Protein AF-A0A4P5Z391-F1 (afdb_monomer)

Radius of gyration: 49.2 Å; Cα contacts (8 Å, |Δi|>4): 585; chains: 1; bounding box: 116×58×141 Å

Structure (mmCIF, N/CA/C/O backbone):
data_AF-A0A4P5Z391-F1
#
_entry.id   AF-A0A4P5Z391-F1
#
loop_
_atom_site.group_PDB
_atom_site.id
_atom_site.type_symbol
_atom_site.label_atom_id
_atom_site.label_alt_id
_atom_site.label_comp_id
_atom_site.label_asym_id
_atom_site.label_entity_id
_atom_site.label_seq_id
_atom_site.pdbx_PDB_ins_code
_atom_site.Cartn_x
_atom_site.Cartn_y
_atom_site.Cartn_z
_atom_site.occupancy
_atom_site.B_iso_or_equiv
_atom_site.auth_seq_id
_atom_site.auth_comp_id
_atom_site.auth_asym_id
_atom_site.auth_atom_id
_atom_site.pdbx_PDB_model_num
ATOM 1 N N . MET A 1 1 ? -59.987 -20.970 56.135 1.00 76.19 1 MET A N 1
ATOM 2 C CA . MET A 1 1 ? -61.280 -20.403 55.686 1.00 76.19 1 MET A CA 1
ATOM 3 C C . MET A 1 1 ? -61.753 -21.148 54.449 1.00 76.19 1 MET A C 1
ATOM 5 O O . MET A 1 1 ? -60.928 -21.422 53.588 1.00 76.19 1 MET A O 1
ATOM 9 N N . GLU A 1 2 ? -63.043 -21.455 54.342 1.00 77.88 2 GLU A N 1
ATOM 10 C CA . GLU A 1 2 ? -63.673 -22.108 53.185 1.00 77.88 2 GLU A CA 1
ATOM 11 C C . GLU A 1 2 ? -64.746 -21.179 52.589 1.00 77.88 2 GLU A C 1
ATOM 13 O O . GLU A 1 2 ? -65.928 -21.293 52.917 1.00 77.88 2 GLU A O 1
ATOM 18 N N . PRO A 1 3 ? -64.358 -20.230 51.710 1.00 71.06 3 PRO A N 1
ATOM 19 C CA . PRO A 1 3 ? -65.263 -19.174 51.253 1.00 71.06 3 PRO A CA 1
ATOM 20 C C . PRO A 1 3 ? -66.506 -19.673 50.511 1.00 71.06 3 PRO A C 1
ATOM 22 O O . PRO A 1 3 ? -67.555 -19.045 50.570 1.00 71.06 3 PRO A O 1
ATOM 25 N N . LYS A 1 4 ? -66.398 -20.818 49.823 1.00 74.69 4 LYS A N 1
ATOM 26 C CA . LYS A 1 4 ? -67.515 -21.435 49.088 1.00 74.69 4 LYS A CA 1
ATOM 27 C C . LYS A 1 4 ? -68.609 -21.988 50.004 1.00 74.69 4 LYS A C 1
ATOM 29 O O . LYS A 1 4 ? -69.742 -22.111 49.558 1.00 74.69 4 LYS A O 1
ATOM 34 N N . GLU A 1 5 ? -68.265 -22.325 51.245 1.00 78.44 5 GLU A N 1
ATOM 35 C CA . GLU A 1 5 ? -69.190 -22.895 52.231 1.00 78.44 5 GLU A CA 1
ATOM 36 C C . GLU A 1 5 ? -69.628 -21.876 53.292 1.00 78.44 5 GLU A C 1
ATOM 38 O O . GLU A 1 5 ? -70.313 -22.243 54.242 1.00 78.44 5 GLU A O 1
ATOM 43 N N . ASP A 1 6 ? -69.230 -20.606 53.143 1.00 81.69 6 ASP A N 1
ATOM 44 C CA . ASP A 1 6 ? -69.464 -19.527 54.112 1.00 81.69 6 ASP A CA 1
ATOM 45 C C . ASP A 1 6 ? -68.924 -19.835 55.527 1.00 81.69 6 ASP A C 1
ATOM 47 O O . ASP A 1 6 ? -69.488 -19.419 56.540 1.00 81.69 6 ASP A O 1
ATOM 51 N N . ARG A 1 7 ? -67.810 -20.577 55.618 1.00 82.94 7 ARG A N 1
ATOM 52 C CA . ARG A 1 7 ? -67.268 -21.090 56.888 1.00 82.94 7 ARG A CA 1
ATOM 53 C C . ARG A 1 7 ? -65.820 -20.683 57.140 1.00 82.94 7 ARG A C 1
ATOM 55 O O . ARG A 1 7 ? -64.953 -20.754 56.266 1.00 82.94 7 ARG A O 1
ATOM 62 N N . ALA A 1 8 ? -65.521 -20.328 58.383 1.00 85.38 8 ALA A N 1
ATOM 63 C CA . ALA A 1 8 ? -64.169 -20.163 58.899 1.00 85.38 8 ALA A CA 1
ATOM 64 C C . ALA A 1 8 ? -64.029 -20.783 60.290 1.00 85.38 8 ALA A C 1
ATOM 66 O O . ALA A 1 8 ? -65.009 -21.009 60.992 1.00 85.38 8 ALA A O 1
ATOM 67 N N . LEU A 1 9 ? -62.785 -21.045 60.683 1.00 88.06 9 LEU A N 1
ATOM 68 C CA . LEU A 1 9 ? -62.434 -21.391 62.052 1.00 88.06 9 LEU A CA 1
ATOM 69 C C . LEU A 1 9 ? -61.742 -20.177 62.671 1.00 88.06 9 LEU A C 1
ATOM 71 O O . LEU A 1 9 ? -60.661 -19.795 62.221 1.00 88.06 9 LEU A O 1
ATOM 75 N N . LEU A 1 10 ? -62.366 -19.567 63.676 1.00 86.19 10 LEU A N 1
ATOM 76 C CA . LEU A 1 10 ? -61.822 -18.427 64.401 1.00 86.19 10 LEU A CA 1
ATOM 77 C C . LEU A 1 10 ? -60.892 -18.910 65.514 1.00 86.19 10 LEU A C 1
ATOM 79 O O . LEU A 1 10 ? -61.272 -19.716 66.366 1.00 86.19 10 LEU A O 1
ATOM 83 N N . THR A 1 11 ? -59.670 -18.389 65.510 1.00 86.94 11 THR A N 1
ATOM 84 C CA . THR A 1 11 ? -58.714 -18.534 66.609 1.00 86.94 11 THR A CA 1
ATOM 85 C C . THR A 1 11 ? -58.342 -17.137 67.086 1.00 86.94 11 THR A C 1
ATOM 87 O O . THR A 1 11 ? -58.018 -16.288 66.263 1.00 86.94 11 THR A O 1
ATOM 90 N N . VAL A 1 12 ? -58.411 -16.896 68.394 1.00 85.12 12 VAL A N 1
ATOM 91 C CA . VAL A 1 12 ? -58.036 -15.627 69.031 1.00 85.12 12 VAL A CA 1
ATOM 92 C C . VAL A 1 12 ? -56.905 -15.912 70.003 1.00 85.12 12 VAL A C 1
ATOM 94 O O . VAL A 1 12 ? -57.032 -16.784 70.865 1.00 85.12 12 VAL A O 1
ATOM 97 N N . THR A 1 13 ? -55.810 -15.179 69.870 1.00 85.81 13 THR A N 1
ATOM 98 C CA . THR A 1 13 ? -54.659 -15.229 70.771 1.00 85.81 13 THR A CA 1
ATOM 99 C C . THR A 1 13 ? -54.542 -13.917 71.538 1.00 85.81 13 THR A C 1
ATOM 101 O O . THR A 1 13 ? -54.888 -12.849 71.038 1.00 85.81 13 THR A O 1
ATOM 104 N N . SER A 1 14 ? -54.088 -13.997 72.783 1.00 81.75 14 SER A N 1
ATOM 105 C CA . SER A 1 14 ? -53.777 -12.837 73.611 1.00 81.75 14 SER A CA 1
ATOM 106 C C . SER A 1 14 ? -52.499 -12.169 73.105 1.00 81.75 14 SER A C 1
ATOM 108 O O . SER A 1 14 ? -51.481 -12.834 72.922 1.00 81.75 14 SER A O 1
ATOM 110 N N . GLY A 1 15 ? -52.530 -10.850 72.906 1.00 75.88 15 GLY A N 1
ATOM 111 C CA . GLY A 1 15 ? -51.348 -10.092 72.480 1.00 75.88 15 GLY A CA 1
ATOM 112 C C . GLY A 1 15 ? -50.232 -10.046 73.532 1.00 75.88 15 GLY A C 1
ATOM 113 O O . GLY A 1 15 ? -49.063 -9.936 73.177 1.00 75.88 15 GLY A O 1
ATOM 114 N N . ASN A 1 16 ? -50.567 -10.187 74.822 1.00 75.44 16 ASN A N 1
ATOM 115 C CA . ASN A 1 16 ? -49.604 -10.029 75.919 1.00 75.44 16 ASN A CA 1
ATOM 116 C C . ASN A 1 16 ? -48.706 -11.257 76.127 1.00 75.44 16 ASN A C 1
ATOM 118 O O . ASN A 1 16 ? -47.523 -11.115 76.422 1.00 75.44 16 ASN A O 1
ATOM 122 N N . ASP A 1 17 ? -49.269 -12.458 76.014 1.00 83.00 17 ASP A N 1
ATOM 123 C CA . ASP A 1 17 ? -48.599 -13.724 76.339 1.00 83.00 17 ASP A CA 1
ATOM 124 C C . ASP A 1 17 ? -48.699 -14.765 75.215 1.00 83.00 17 ASP A C 1
ATOM 126 O O . ASP A 1 17 ? -48.223 -15.889 75.374 1.00 83.00 17 ASP A O 1
ATOM 130 N N . GLN A 1 18 ? -49.306 -14.405 74.075 1.00 79.50 18 GLN A N 1
ATOM 131 C CA . GLN A 1 18 ? -49.563 -15.296 72.936 1.00 79.50 18 GLN A CA 1
ATOM 132 C C . GLN A 1 18 ? -50.406 -16.533 73.306 1.00 79.50 18 GLN A C 1
ATOM 134 O O . GLN A 1 18 ? -50.491 -17.497 72.539 1.00 79.50 18 GLN A O 1
ATOM 139 N N . GLY A 1 19 ? -51.071 -16.512 74.467 1.00 82.44 19 GLY A N 1
ATOM 140 C CA . GLY A 1 19 ? -51.965 -17.572 74.912 1.00 82.44 19 GLY A CA 1
ATOM 141 C C . GLY A 1 19 ? -53.195 -17.666 74.011 1.00 82.44 19 GLY A C 1
ATOM 142 O O . GLY A 1 19 ? -53.797 -16.655 73.651 1.00 82.44 19 GLY A O 1
ATOM 143 N N . VAL A 1 20 ? -53.596 -18.881 73.628 1.00 85.62 20 VAL A N 1
ATOM 144 C CA . VAL A 1 20 ? -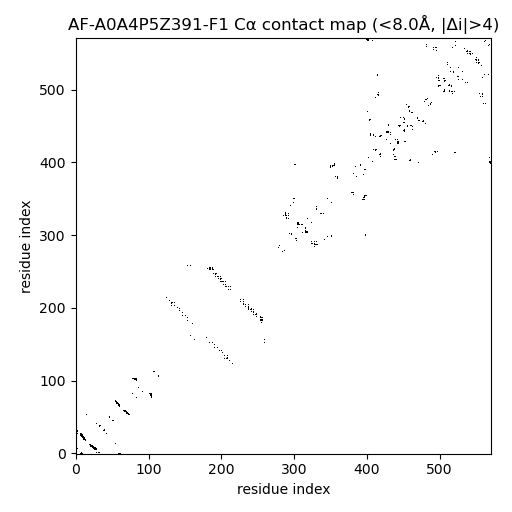54.791 -19.093 72.797 1.00 85.62 20 VAL A CA 1
ATOM 145 C C . VAL A 1 20 ? -56.044 -18.936 73.662 1.00 85.62 20 VAL A C 1
ATOM 147 O O . VAL A 1 20 ? -56.321 -19.781 74.508 1.00 85.62 20 VAL A O 1
ATOM 150 N N . LEU A 1 21 ? -56.806 -17.866 73.434 1.00 83.50 21 LEU A N 1
ATOM 151 C CA . LEU A 1 21 ? -58.051 -17.551 74.144 1.00 83.50 21 LEU A CA 1
ATOM 152 C C . LEU A 1 21 ? -59.255 -18.272 73.529 1.00 83.50 21 LEU A C 1
ATOM 154 O O . LEU A 1 21 ? -60.150 -18.731 74.232 1.00 83.50 21 LEU A O 1
ATOM 158 N N . VAL A 1 22 ? -59.265 -18.387 72.202 1.00 84.38 22 VAL A N 1
ATOM 159 C CA . VAL A 1 22 ? -60.290 -19.093 71.427 1.00 84.38 22 VAL A CA 1
ATOM 160 C C . VAL A 1 22 ? -59.573 -19.918 70.375 1.00 84.38 22 VAL A C 1
ATOM 162 O O . VAL A 1 22 ? -58.699 -19.394 69.690 1.00 84.38 22 VAL A O 1
ATOM 165 N N . LYS A 1 23 ? -59.918 -21.199 70.223 1.00 88.62 23 LYS A N 1
ATOM 166 C CA . LYS A 1 23 ? -59.253 -22.091 69.266 1.00 88.62 23 LYS A CA 1
ATOM 167 C C . LYS A 1 23 ? -60.257 -22.756 68.340 1.00 88.62 23 LYS A C 1
ATOM 169 O O . LYS A 1 23 ? -61.022 -23.609 68.775 1.00 88.62 23 LYS A O 1
ATOM 174 N N . GLY A 1 24 ? -60.187 -22.407 67.060 1.00 84.25 24 GLY A N 1
ATOM 175 C CA . GLY A 1 24 ? -60.896 -23.101 65.989 1.00 84.25 24 GLY A CA 1
ATOM 176 C C . GLY A 1 24 ? -62.416 -23.150 66.146 1.00 84.25 24 GLY A C 1
ATOM 177 O O . GLY A 1 24 ? -63.013 -24.192 65.896 1.00 84.25 24 GLY A O 1
ATOM 178 N N . VAL A 1 25 ? -63.044 -22.052 66.567 1.00 86.94 25 VAL A N 1
ATOM 179 C CA . VAL A 1 25 ? -64.509 -21.974 66.660 1.00 86.94 25 VAL A CA 1
ATOM 180 C C . VAL A 1 25 ? -65.097 -21.815 65.256 1.00 86.94 25 VAL A C 1
ATOM 182 O O . VAL A 1 25 ? -64.668 -20.912 64.539 1.00 86.94 25 VAL A O 1
ATOM 185 N N . PRO A 1 26 ? -66.059 -22.655 64.833 1.00 85.56 26 PRO A N 1
ATOM 186 C CA . PRO A 1 26 ? -66.756 -22.459 63.569 1.00 85.56 26 PRO A CA 1
ATOM 187 C C . PRO A 1 26 ? -67.521 -21.133 63.567 1.00 85.56 26 PRO A C 1
ATOM 189 O O . PRO A 1 26 ? -68.406 -20.914 64.392 1.00 85.56 26 PRO A O 1
ATOM 192 N N . THR A 1 27 ? -67.192 -20.261 62.622 1.00 82.94 27 THR A N 1
ATOM 193 C CA . THR A 1 27 ? -67.773 -18.926 62.473 1.00 82.94 27 THR A CA 1
ATOM 194 C C . THR A 1 27 ? -68.183 -18.722 61.019 1.00 82.94 27 THR A C 1
ATOM 196 O O . THR A 1 27 ? -67.423 -19.048 60.102 1.00 82.94 27 THR A O 1
ATOM 199 N N . ALA A 1 28 ? -69.391 -18.199 60.803 1.00 82.50 28 ALA A N 1
ATOM 200 C CA . ALA A 1 28 ? -69.848 -17.816 59.473 1.00 82.50 28 ALA A CA 1
ATOM 201 C C . ALA A 1 28 ? -69.090 -16.573 58.994 1.00 82.50 28 ALA A C 1
ATOM 203 O O . ALA A 1 28 ? -68.829 -15.661 59.779 1.00 82.50 28 ALA A O 1
ATOM 204 N N . ILE A 1 29 ? -68.741 -16.526 57.711 1.00 79.50 29 ILE A N 1
ATOM 205 C CA . ILE A 1 29 ? -68.025 -15.379 57.123 1.00 79.50 29 ILE A CA 1
ATOM 206 C C . ILE A 1 29 ? -68.994 -14.381 56.470 1.00 79.50 29 ILE A C 1
ATOM 208 O O . ILE A 1 29 ? -68.552 -13.391 55.890 1.00 79.50 29 ILE A O 1
ATOM 212 N N . ASN A 1 30 ? -70.305 -14.627 56.597 1.00 80.50 30 ASN A N 1
ATOM 213 C CA . ASN A 1 30 ? -71.409 -13.777 56.154 1.00 80.50 30 ASN A CA 1
ATOM 214 C C . ASN A 1 30 ? -71.283 -13.341 54.684 1.00 80.50 30 ASN A C 1
ATOM 216 O O . ASN A 1 30 ? -71.491 -12.177 54.332 1.00 80.50 30 ASN A O 1
ATOM 220 N N . GLY A 1 31 ? -70.906 -14.281 53.816 1.00 74.38 31 GLY A N 1
ATOM 221 C CA . GLY A 1 31 ? -70.771 -14.072 52.379 1.00 74.38 31 GLY A CA 1
ATOM 222 C C . GLY A 1 31 ? -69.597 -13.178 51.983 1.00 74.38 31 GLY A C 1
ATOM 223 O O . GLY A 1 31 ? -69.630 -12.595 50.899 1.00 74.38 31 GLY A O 1
ATOM 224 N N . TRP A 1 32 ? -68.581 -13.022 52.838 1.00 77.69 32 TRP A N 1
ATOM 225 C CA . TRP A 1 32 ? -67.398 -12.226 52.516 1.00 77.69 32 TRP A CA 1
ATOM 226 C C . TRP A 1 32 ? -66.638 -12.810 51.315 1.00 77.69 32 TRP A C 1
ATOM 228 O O . TRP A 1 32 ? -66.064 -13.899 51.389 1.00 77.69 32 TRP A O 1
ATOM 238 N N . ASN A 1 33 ? -66.619 -12.066 50.203 1.00 72.75 33 ASN A N 1
ATOM 239 C CA . ASN A 1 33 ? -65.868 -12.416 48.998 1.00 72.75 33 ASN A CA 1
ATOM 240 C C . ASN A 1 33 ? -65.120 -11.192 48.429 1.00 72.75 33 ASN A C 1
ATOM 242 O O . ASN A 1 33 ? -65.685 -10.428 47.635 1.00 72.75 33 ASN A O 1
ATOM 246 N N . PRO A 1 34 ? -63.828 -11.027 48.764 1.00 65.56 34 PRO A N 1
ATOM 247 C CA . PRO A 1 34 ? -63.044 -9.869 48.336 1.00 65.56 34 PRO A CA 1
ATOM 248 C C . PRO A 1 34 ? -62.736 -9.854 46.827 1.00 65.56 34 PRO A C 1
ATOM 250 O O . PRO A 1 34 ? -62.299 -8.830 46.305 1.00 65.56 34 PRO A O 1
ATOM 253 N N . VAL A 1 35 ? -62.973 -10.956 46.100 1.00 65.88 35 VAL A N 1
ATOM 254 C CA . VAL A 1 35 ? -62.748 -11.039 44.644 1.00 65.88 35 VAL A CA 1
ATOM 255 C C . VAL A 1 35 ? -63.880 -10.363 43.870 1.00 65.88 35 VAL A C 1
ATOM 257 O O . VAL A 1 35 ? -63.629 -9.670 42.885 1.00 65.88 35 VAL A O 1
ATOM 260 N N . THR A 1 36 ? -65.127 -10.542 44.311 1.00 67.81 36 THR A N 1
ATOM 261 C CA . THR A 1 36 ? -66.316 -9.991 43.637 1.00 67.81 36 THR A CA 1
ATOM 262 C C . THR A 1 36 ? -66.770 -8.656 44.217 1.00 67.81 36 THR A C 1
ATOM 264 O O . THR A 1 36 ? -67.352 -7.856 43.490 1.00 67.81 36 THR A O 1
ATOM 267 N N . ASN A 1 37 ? -66.503 -8.388 45.500 1.00 71.38 37 ASN A N 1
ATOM 268 C CA . ASN A 1 37 ? -66.852 -7.129 46.151 1.00 71.38 37 ASN A CA 1
ATOM 269 C C . ASN A 1 37 ? -65.679 -6.607 46.989 1.00 71.38 37 ASN A C 1
ATOM 271 O O . ASN A 1 37 ? -65.523 -6.945 48.160 1.00 71.38 37 ASN A O 1
ATOM 275 N N . LYS A 1 38 ? -64.864 -5.743 46.375 1.00 64.00 38 LYS A N 1
ATOM 276 C CA . LYS A 1 38 ? -63.634 -5.201 46.976 1.00 64.00 38 LYS A CA 1
ATOM 277 C C . LYS A 1 38 ? -63.865 -4.373 48.247 1.00 64.00 38 LYS A C 1
ATOM 279 O O . LYS A 1 38 ? -62.927 -4.185 49.009 1.00 64.00 38 LYS A O 1
ATOM 284 N N . ASN A 1 39 ? -65.093 -3.902 48.476 1.00 66.88 39 ASN A N 1
ATOM 285 C CA . ASN A 1 39 ? -65.436 -3.023 49.598 1.00 66.88 39 ASN A CA 1
ATOM 286 C C . ASN A 1 39 ? -66.240 -3.736 50.697 1.00 66.88 39 ASN A C 1
ATOM 288 O O . ASN A 1 39 ? -66.693 -3.091 51.642 1.00 66.88 39 ASN A O 1
ATOM 292 N N . GLN A 1 40 ? -66.462 -5.048 50.582 1.00 71.50 40 GLN A N 1
ATOM 293 C CA . GLN A 1 40 ? -67.161 -5.806 51.614 1.00 71.50 40 GLN A CA 1
ATOM 294 C C . GLN A 1 40 ? -66.219 -6.041 52.801 1.00 71.50 40 GLN A C 1
ATOM 296 O O . GLN A 1 40 ? -65.236 -6.773 52.695 1.00 71.50 40 GLN A O 1
ATOM 301 N N . GLY A 1 41 ? -66.510 -5.397 53.931 1.00 69.12 41 GLY A N 1
ATOM 302 C CA . GLY A 1 41 ? -65.745 -5.564 55.165 1.00 69.12 41 GLY A CA 1
ATOM 303 C C . GLY A 1 41 ? -66.057 -6.877 55.887 1.00 69.12 41 GLY A C 1
ATOM 304 O O . GLY A 1 41 ? -67.138 -7.444 55.728 1.00 69.12 41 GLY A O 1
ATOM 305 N N . ILE A 1 42 ? -65.117 -7.331 56.717 1.00 72.69 42 ILE A N 1
ATOM 306 C CA . ILE A 1 42 ? -65.366 -8.347 57.746 1.00 72.69 42 ILE A CA 1
ATOM 307 C C . ILE A 1 42 ? -65.803 -7.606 59.008 1.00 72.69 42 ILE A C 1
ATOM 309 O O . ILE A 1 42 ? -65.132 -6.673 59.442 1.00 72.69 42 ILE A O 1
ATOM 313 N N . THR A 1 43 ? -66.924 -8.013 59.594 1.00 72.38 43 THR A N 1
ATOM 314 C CA . THR A 1 43 ? -67.415 -7.460 60.860 1.00 72.38 43 THR A CA 1
ATOM 315 C C . THR A 1 43 ? -67.155 -8.461 61.976 1.00 72.38 43 THR A C 1
ATOM 317 O O . THR A 1 43 ? -67.577 -9.612 61.894 1.00 72.38 43 THR A O 1
ATOM 320 N N . LEU A 1 44 ? -66.444 -8.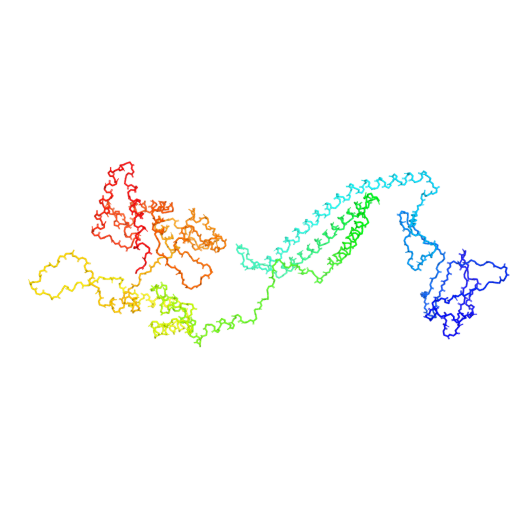020 63.011 1.00 72.31 44 LEU A N 1
ATOM 321 C CA . LEU A 1 44 ? -66.242 -8.770 64.245 1.00 72.31 44 LEU A CA 1
ATOM 322 C C . LEU A 1 44 ? -67.066 -8.077 65.323 1.00 72.31 44 LEU A C 1
ATOM 324 O O . LEU A 1 44 ? -66.738 -6.962 65.725 1.00 72.31 44 LEU A O 1
ATOM 328 N N . ASP A 1 45 ? -68.161 -8.709 65.732 1.00 71.50 45 ASP A N 1
ATOM 329 C CA . ASP A 1 45 ? -69.011 -8.181 66.793 1.00 71.50 45 ASP A CA 1
ATOM 330 C C . ASP A 1 45 ? -68.488 -8.641 68.157 1.00 71.50 45 ASP A C 1
ATOM 332 O O . ASP A 1 45 ? -68.118 -9.804 68.344 1.00 71.50 45 ASP A O 1
ATOM 336 N N . VAL A 1 46 ? -68.445 -7.716 69.109 1.00 71.00 46 VAL A N 1
ATOM 337 C CA . VAL A 1 46 ? -68.007 -7.962 70.483 1.00 71.00 46 VAL A CA 1
ATOM 338 C C . VAL A 1 46 ? -69.187 -7.644 71.388 1.00 71.00 46 VAL A C 1
ATOM 340 O O . VAL A 1 46 ? -69.900 -6.670 71.163 1.00 71.00 46 VAL A O 1
ATOM 343 N N . HIS A 1 47 ? -69.421 -8.467 72.412 1.00 72.88 47 HIS A N 1
ATOM 344 C CA . HIS A 1 47 ? -70.585 -8.309 73.288 1.00 72.88 47 HIS A CA 1
ATOM 345 C C . HIS A 1 47 ? -70.717 -6.877 73.829 1.00 72.88 47 HIS A C 1
ATOM 347 O O . HIS A 1 47 ? -69.725 -6.248 74.215 1.00 72.88 47 HIS A O 1
ATOM 353 N N . ALA A 1 48 ? -71.956 -6.387 73.908 1.00 67.25 48 ALA A N 1
ATOM 354 C CA . ALA A 1 48 ? -72.258 -5.053 74.410 1.00 67.25 48 ALA A CA 1
ATOM 355 C C . ALA A 1 48 ? -71.616 -4.819 75.792 1.00 67.25 48 ALA A C 1
ATOM 357 O O . ALA A 1 48 ? -71.819 -5.597 76.723 1.00 67.25 48 ALA A O 1
ATOM 358 N N . GLY A 1 49 ? -70.832 -3.743 75.911 1.00 68.81 49 GLY A N 1
ATOM 359 C CA . GLY A 1 49 ? -70.096 -3.389 77.131 1.00 68.81 49 GLY A CA 1
ATOM 360 C C . GLY A 1 49 ? -68.647 -3.887 77.192 1.00 68.81 49 GLY A C 1
ATOM 361 O O . GLY A 1 49 ? -67.973 -3.628 78.185 1.00 68.81 49 GLY A O 1
ATOM 362 N N . THR A 1 50 ? -68.145 -4.560 76.152 1.00 74.00 50 THR A N 1
ATOM 363 C CA . THR A 1 50 ? -66.738 -4.988 76.064 1.00 74.00 50 THR A CA 1
ATOM 364 C C . THR A 1 50 ? -65.940 -4.148 75.065 1.00 74.00 50 THR A C 1
ATOM 366 O O . THR A 1 50 ? -66.480 -3.643 74.084 1.00 74.00 50 THR A O 1
ATOM 369 N N . VAL A 1 51 ? -64.638 -3.990 75.326 1.00 67.06 51 VAL A N 1
ATOM 370 C CA . VAL A 1 51 ? -63.678 -3.355 74.412 1.00 67.06 51 VAL A CA 1
ATOM 371 C C . VAL A 1 51 ? -62.628 -4.401 74.057 1.00 67.06 51 VAL A C 1
ATOM 373 O O . VAL A 1 51 ? -61.946 -4.909 74.945 1.00 67.06 51 VAL A O 1
ATOM 376 N N . ALA A 1 52 ? -62.500 -4.722 72.771 1.00 70.19 52 ALA A N 1
ATOM 377 C CA . ALA A 1 52 ? -61.434 -5.570 72.248 1.00 70.19 52 ALA A CA 1
ATOM 378 C C . ALA A 1 52 ? -60.497 -4.727 71.376 1.00 70.19 52 ALA A C 1
ATOM 380 O O . ALA A 1 52 ? -60.957 -3.984 70.508 1.00 70.19 52 ALA A O 1
ATOM 381 N N . ALA A 1 53 ? -59.192 -4.843 71.617 1.00 73.31 53 ALA A N 1
ATOM 382 C CA . ALA A 1 53 ? -58.153 -4.274 70.767 1.00 73.31 53 ALA A CA 1
ATOM 383 C C . ALA A 1 53 ? -57.522 -5.400 69.940 1.00 73.31 53 ALA A C 1
ATOM 385 O O . ALA A 1 53 ? -57.203 -6.459 70.482 1.00 73.31 53 ALA A O 1
ATOM 386 N N . PHE A 1 54 ? -57.364 -5.171 68.639 1.00 74.06 54 PHE A N 1
ATOM 387 C CA . PHE A 1 54 ? -56.786 -6.128 67.698 1.00 74.06 54 PHE A CA 1
ATOM 388 C C . PHE A 1 54 ? -55.408 -5.630 67.256 1.00 74.06 54 PHE A C 1
ATOM 390 O O . PHE A 1 54 ? -55.264 -4.448 66.956 1.00 74.06 54 PHE A O 1
ATOM 397 N N . ASP A 1 55 ? -54.422 -6.526 67.225 1.00 77.81 55 ASP A N 1
ATOM 398 C CA . ASP A 1 55 ? -53.030 -6.215 66.856 1.00 77.81 55 ASP A CA 1
ATOM 399 C C . ASP A 1 55 ? -52.660 -6.771 65.471 1.00 77.81 55 ASP A C 1
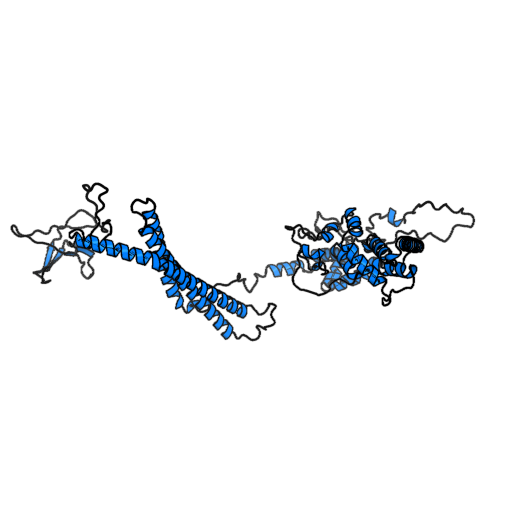ATOM 401 O O . ASP A 1 55 ? -52.085 -6.083 64.630 1.00 77.81 55 ASP A O 1
ATOM 405 N N . GLU A 1 56 ? -53.100 -7.996 65.174 1.00 81.81 56 GLU A N 1
ATOM 406 C CA . GLU A 1 56 ? -52.924 -8.625 63.868 1.00 81.81 56 GLU A CA 1
ATOM 407 C C . GLU A 1 56 ? -54.167 -9.448 63.495 1.00 81.81 56 GLU A C 1
ATOM 409 O O . GLU A 1 56 ? -54.746 -10.144 64.333 1.00 81.81 56 GLU A O 1
ATOM 414 N N . LEU A 1 57 ? -54.567 -9.393 62.222 1.00 82.50 57 LEU A N 1
ATOM 415 C CA . LEU A 1 57 ? -55.547 -10.292 61.621 1.00 82.50 57 LEU A CA 1
ATOM 416 C C . LEU A 1 57 ? -54.899 -11.099 60.495 1.00 82.50 57 LEU A C 1
ATOM 418 O O . LEU A 1 57 ? -54.392 -10.549 59.515 1.00 82.50 57 LEU A O 1
ATOM 422 N N . THR A 1 58 ? -55.008 -12.419 60.590 1.00 81.94 58 THR A N 1
ATOM 423 C CA . THR A 1 58 ? -54.368 -13.346 59.658 1.00 81.94 58 THR A CA 1
ATOM 424 C C . THR A 1 58 ? -55.402 -14.323 59.093 1.00 81.94 58 THR A C 1
ATOM 426 O O . THR A 1 58 ? -56.116 -14.989 59.841 1.00 81.94 58 THR A O 1
ATOM 429 N N . VAL A 1 59 ? -55.488 -14.444 57.765 1.00 81.12 59 VAL A N 1
ATOM 430 C CA . VAL A 1 59 ? -56.412 -15.359 57.073 1.00 81.12 59 VAL A CA 1
ATOM 431 C C . VAL A 1 59 ? -55.622 -16.425 56.326 1.00 81.12 59 VAL A C 1
ATOM 433 O O . VAL A 1 59 ? -54.840 -16.121 55.426 1.00 81.12 59 VAL A O 1
ATOM 436 N N . THR A 1 60 ? -55.861 -17.690 56.660 1.00 81.94 60 THR A N 1
ATOM 437 C CA . THR A 1 60 ? -55.234 -18.855 56.019 1.00 81.94 60 THR A CA 1
ATOM 438 C C . THR A 1 60 ? -56.269 -19.736 55.316 1.00 81.94 60 THR A C 1
ATOM 440 O O . THR A 1 60 ? -57.437 -19.845 55.724 1.00 81.94 60 THR A O 1
ATOM 443 N N . LEU A 1 61 ? -55.844 -20.382 54.230 1.00 79.81 61 LEU A N 1
ATOM 444 C CA . LEU A 1 61 ? -56.623 -21.418 53.552 1.00 79.81 61 LEU A CA 1
ATOM 445 C C . LEU A 1 61 ? -56.313 -22.801 54.155 1.00 79.81 61 LEU A C 1
ATOM 447 O O . LEU A 1 61 ? -55.216 -23.002 54.680 1.00 79.81 61 LEU A O 1
ATOM 451 N N . PRO A 1 62 ? -57.251 -23.764 54.091 1.00 75.94 62 PRO A N 1
ATOM 452 C CA . PRO A 1 62 ? -57.018 -25.123 54.568 1.00 75.94 62 PRO A CA 1
ATOM 453 C C . PRO A 1 62 ? -55.774 -25.729 53.907 1.00 75.94 62 PRO A C 1
ATOM 455 O O . PRO A 1 62 ? -55.637 -25.695 52.687 1.00 75.94 62 PRO A O 1
ATOM 458 N N . GLY A 1 63 ? -54.853 -26.260 54.715 1.00 73.38 63 GLY A N 1
ATOM 459 C CA . GLY A 1 63 ? -53.617 -26.888 54.232 1.00 73.38 63 GLY A CA 1
ATOM 460 C C . GLY A 1 63 ? -52.498 -25.927 53.807 1.00 73.38 63 GLY A C 1
ATOM 461 O O . GLY A 1 63 ? -51.427 -26.397 53.431 1.00 73.38 63 GLY A O 1
ATOM 462 N N . VAL A 1 64 ? -52.699 -24.606 53.895 1.00 74.56 64 VAL A N 1
ATOM 463 C CA . VAL A 1 64 ? -51.683 -23.593 53.566 1.00 74.56 64 VAL A CA 1
ATOM 464 C C . VAL A 1 64 ? -51.214 -22.907 54.848 1.00 74.56 64 VAL A C 1
ATOM 466 O O . VAL A 1 64 ? -52.004 -22.294 55.561 1.00 74.56 64 VAL A O 1
ATOM 469 N N . THR A 1 65 ? -49.919 -23.006 55.152 1.00 72.50 65 THR A N 1
ATOM 470 C CA . THR A 1 65 ? -49.310 -22.380 56.341 1.00 72.50 65 THR A CA 1
ATOM 471 C C . THR A 1 65 ? -48.997 -20.900 56.145 1.00 72.50 65 THR A C 1
ATOM 473 O O . THR A 1 65 ? -48.898 -20.160 57.119 1.00 72.50 65 THR A O 1
ATOM 476 N N . THR A 1 66 ? -48.854 -20.447 54.900 1.00 72.25 66 THR A N 1
ATOM 477 C CA . THR A 1 66 ? -48.633 -19.036 54.576 1.00 72.25 66 THR A CA 1
ATOM 478 C C . THR A 1 66 ? -49.969 -18.283 54.548 1.00 72.25 66 THR A C 1
ATOM 480 O O . THR A 1 66 ? -50.902 -18.732 53.877 1.00 72.25 66 THR A O 1
ATOM 483 N N . PRO A 1 67 ? -50.100 -17.148 55.253 1.00 77.62 67 PRO A N 1
ATOM 484 C CA . PRO A 1 67 ? -51.329 -16.369 55.233 1.00 77.62 67 PRO A CA 1
ATOM 485 C C . PRO A 1 67 ? -51.610 -15.773 53.857 1.00 77.62 67 PRO A C 1
ATOM 487 O O . PRO A 1 67 ? -50.715 -15.265 53.187 1.00 77.62 67 PRO A O 1
ATOM 490 N N . VAL A 1 68 ? -52.875 -15.839 53.451 1.00 75.00 68 VAL A N 1
ATOM 491 C CA . VAL A 1 68 ? -53.376 -15.275 52.191 1.00 75.00 68 VAL A CA 1
ATOM 492 C C . VAL A 1 68 ? -53.708 -13.796 52.356 1.00 75.00 68 VAL A C 1
ATOM 494 O O . VAL A 1 68 ? -53.541 -13.015 51.426 1.00 75.00 68 VAL A O 1
ATOM 497 N N . VAL A 1 69 ? -54.143 -13.406 53.555 1.00 73.50 69 VAL A N 1
ATOM 498 C CA . VAL A 1 69 ? -54.294 -12.009 53.968 1.00 73.50 69 VAL A CA 1
ATOM 499 C C . VAL A 1 69 ? -53.661 -11.870 55.345 1.00 73.50 69 VAL A C 1
ATOM 501 O O . VAL A 1 69 ? -53.924 -12.684 56.231 1.00 73.50 69 VAL A O 1
ATOM 504 N N . ARG A 1 70 ? -52.827 -10.849 55.519 1.00 78.75 70 ARG A N 1
ATOM 505 C CA . ARG A 1 70 ? -52.275 -10.439 56.809 1.00 78.75 70 ARG A CA 1
ATOM 506 C C . ARG A 1 70 ? -52.481 -8.937 56.934 1.00 78.75 70 ARG A C 1
ATOM 508 O O . ARG A 1 70 ? -52.090 -8.204 56.031 1.00 78.75 70 ARG A O 1
ATOM 515 N N . ILE A 1 71 ? -53.129 -8.517 58.007 1.00 72.81 71 ILE A N 1
ATOM 516 C CA . ILE A 1 71 ? -53.348 -7.116 58.353 1.00 72.81 71 ILE A CA 1
ATOM 517 C C . ILE A 1 71 ? -52.687 -6.923 59.709 1.00 72.81 71 ILE A C 1
ATOM 519 O O . ILE A 1 71 ? -53.165 -7.478 60.697 1.00 72.81 71 ILE A O 1
ATOM 523 N N . ASP A 1 72 ? -51.575 -6.201 59.745 1.00 74.44 72 ASP A N 1
ATOM 524 C CA . ASP A 1 72 ? -50.977 -5.719 60.982 1.00 74.44 72 ASP A CA 1
ATOM 525 C C . ASP A 1 72 ? -51.518 -4.321 61.307 1.00 74.44 72 ASP A C 1
ATOM 527 O O . ASP A 1 72 ? -51.820 -3.517 60.424 1.00 74.44 72 ASP A O 1
ATOM 531 N N . PHE A 1 73 ? -51.699 -4.046 62.597 1.00 69.38 73 PHE A N 1
ATOM 532 C CA . PHE A 1 73 ? -52.126 -2.738 63.092 1.00 69.38 73 PHE A CA 1
ATOM 533 C C . PHE A 1 73 ? -50.963 -1.961 63.743 1.00 69.38 73 PHE A C 1
ATOM 535 O O . PHE A 1 73 ? -51.184 -0.900 64.332 1.00 69.38 73 PHE A O 1
ATOM 542 N N . GLU A 1 74 ? -49.715 -2.438 63.600 1.00 61.03 74 GLU A N 1
ATOM 543 C CA . GLU A 1 74 ? -48.519 -1.698 64.017 1.00 61.03 74 GLU A CA 1
ATOM 544 C C . GLU A 1 74 ? -48.245 -0.499 63.085 1.00 61.03 74 GLU A C 1
ATOM 546 O O . GLU A 1 74 ? -48.310 -0.616 61.858 1.00 61.03 74 GLU A O 1
ATOM 551 N N . PRO A 1 75 ? -47.876 0.676 63.629 1.00 55.91 75 PRO A N 1
ATOM 552 C CA . PRO A 1 75 ? -47.448 1.793 62.802 1.00 55.91 75 PRO A CA 1
ATOM 553 C C . PRO A 1 75 ? -46.123 1.460 62.083 1.00 55.91 75 PRO A C 1
ATOM 555 O O . PRO A 1 75 ? -45.232 0.848 62.681 1.00 55.91 75 PRO A O 1
ATOM 558 N N . PRO A 1 76 ? -45.916 1.920 60.835 1.00 55.03 76 PRO A N 1
ATOM 559 C CA . PRO A 1 76 ? -44.660 1.710 60.121 1.00 55.03 76 PRO A CA 1
ATOM 560 C C . PRO A 1 76 ? -43.467 2.282 60.901 1.00 55.03 76 PRO A C 1
ATOM 562 O O . PRO A 1 76 ? -43.504 3.416 61.384 1.00 55.03 76 PRO A O 1
ATOM 565 N N . LYS A 1 77 ? -42.365 1.527 60.993 1.00 52.28 77 LYS A N 1
ATOM 566 C CA . LYS A 1 77 ? -41.104 2.036 61.557 1.00 52.28 77 LYS A CA 1
ATOM 567 C C . LYS A 1 77 ? -40.409 2.934 60.534 1.00 52.28 77 LYS A C 1
ATOM 569 O O . LYS A 1 77 ? -39.892 2.453 59.528 1.00 52.28 77 LYS A O 1
ATOM 574 N N . TYR A 1 78 ? -40.363 4.236 60.804 1.00 54.81 78 TYR A N 1
ATOM 575 C CA . TYR A 1 78 ? -39.686 5.209 59.945 1.00 54.81 78 TYR A CA 1
ATOM 576 C C . TYR A 1 78 ? -38.224 5.420 60.356 1.00 54.81 78 TYR A C 1
ATOM 578 O O . TYR A 1 78 ? -37.902 5.499 61.541 1.00 54.81 78 TYR A O 1
ATOM 586 N N . ALA A 1 79 ? -37.332 5.541 59.370 1.00 46.78 79 ALA A N 1
ATOM 587 C CA . ALA A 1 79 ? -35.934 5.897 59.597 1.00 46.78 79 ALA A CA 1
ATOM 588 C C . ALA A 1 79 ? -35.767 7.425 59.696 1.00 46.78 79 ALA A C 1
ATOM 590 O O . ALA A 1 79 ? -36.349 8.164 58.902 1.00 46.78 79 ALA A O 1
ATOM 591 N N . ASP A 1 80 ? -34.945 7.873 60.648 1.00 49.22 80 ASP A N 1
ATOM 592 C CA . ASP A 1 80 ? -34.642 9.287 60.907 1.00 49.22 80 ASP A CA 1
ATOM 593 C C . ASP A 1 80 ? -34.180 10.010 59.626 1.00 49.22 80 ASP A C 1
ATOM 595 O O . ASP A 1 80 ? -33.312 9.515 58.900 1.00 49.22 80 ASP A O 1
ATOM 599 N N . GLY A 1 81 ? -34.786 11.162 59.319 1.00 52.09 81 GLY A N 1
ATOM 600 C CA . GLY A 1 81 ? -34.428 11.990 58.160 1.00 52.09 81 GLY A CA 1
ATOM 601 C C . GLY A 1 81 ? -34.969 11.534 56.797 1.00 52.09 81 GLY A C 1
ATOM 602 O O . GLY A 1 81 ? -34.654 12.172 55.790 1.00 52.09 81 GLY A O 1
ATOM 603 N N . LYS A 1 82 ? -35.785 10.472 56.727 1.00 48.00 82 LYS A N 1
ATOM 604 C CA . LYS A 1 82 ? -36.529 10.116 55.506 1.00 48.00 82 LYS A CA 1
ATOM 605 C C . LYS A 1 82 ? -37.900 10.791 55.475 1.00 48.00 82 LYS A C 1
ATOM 607 O O . LYS A 1 82 ? -38.555 10.942 56.504 1.00 48.00 82 LYS A O 1
ATOM 612 N N . ASP A 1 83 ? -38.316 11.186 54.276 1.00 46.69 83 ASP A N 1
ATOM 613 C CA . ASP A 1 83 ? -39.668 11.678 54.017 1.00 46.69 83 ASP A CA 1
ATOM 614 C C . ASP A 1 83 ? -40.661 10.510 54.127 1.00 46.69 83 ASP A C 1
ATOM 616 O O . ASP A 1 83 ? -40.368 9.398 53.669 1.00 46.69 83 ASP A O 1
ATOM 620 N N . VAL A 1 84 ? -41.811 10.737 54.762 1.00 52.81 84 VAL A N 1
ATOM 621 C CA . VAL A 1 84 ? -42.858 9.720 54.939 1.00 52.81 84 VAL A CA 1
ATOM 622 C C . VAL A 1 84 ? -43.636 9.603 53.631 1.00 52.81 84 VAL A C 1
ATOM 624 O O . VAL A 1 84 ? -44.742 10.115 53.486 1.00 52.81 84 VAL A O 1
ATOM 627 N N . VAL A 1 85 ? -43.030 8.968 52.630 1.00 43.00 85 VAL A N 1
ATOM 628 C CA . VAL A 1 85 ? -43.695 8.727 51.349 1.00 43.00 85 VAL A CA 1
ATOM 629 C C . VAL A 1 85 ? -44.325 7.345 51.373 1.00 43.00 85 VAL A C 1
ATOM 631 O O . VAL A 1 85 ? -43.605 6.355 51.450 1.00 43.00 85 VAL A O 1
ATOM 634 N N . GLY A 1 86 ? -45.661 7.328 51.297 1.00 51.75 86 GLY A N 1
ATOM 635 C CA . GLY A 1 86 ? -46.495 6.224 50.814 1.00 51.75 86 GLY A CA 1
ATOM 636 C C . GLY A 1 86 ? -46.037 4.827 51.216 1.00 51.75 86 GLY A C 1
ATOM 637 O O . GLY A 1 86 ? -45.258 4.196 50.506 1.00 51.75 86 GLY A O 1
ATOM 638 N N . VAL A 1 87 ? -46.583 4.324 52.321 1.00 45.19 87 VAL A N 1
ATOM 639 C CA . VAL A 1 87 ? -46.562 2.888 52.612 1.00 45.19 87 VAL A CA 1
ATOM 640 C C . VAL A 1 87 ? -47.267 2.168 51.460 1.00 45.19 87 VAL A C 1
ATOM 642 O O . VAL A 1 87 ? -48.376 2.551 51.082 1.00 45.19 87 VAL A O 1
ATOM 645 N N . ASP A 1 88 ? -46.624 1.152 50.888 1.00 40.03 88 ASP A N 1
ATOM 646 C CA . ASP A 1 88 ? -47.182 0.376 49.778 1.00 40.03 88 ASP A CA 1
ATOM 647 C C . ASP A 1 88 ? -48.515 -0.260 50.230 1.00 40.03 88 ASP A C 1
ATOM 649 O O . ASP A 1 88 ? -48.546 -1.034 51.186 1.00 40.03 88 ASP A O 1
ATOM 653 N N . GLY A 1 89 ? -49.632 0.139 49.607 1.00 42.41 89 GLY A N 1
ATOM 654 C CA . GLY A 1 89 ? -50.991 -0.289 49.978 1.00 42.41 89 GLY A CA 1
ATOM 655 C C . GLY A 1 89 ? -51.830 0.695 50.813 1.00 42.41 89 GLY A C 1
ATOM 656 O O . GLY A 1 89 ? -52.987 0.389 51.092 1.00 42.41 89 GLY A O 1
ATOM 657 N N . TRP A 1 90 ? -51.310 1.871 51.185 1.00 41.50 90 TRP A N 1
ATOM 658 C CA . TRP A 1 90 ? -52.073 2.911 51.895 1.00 41.50 90 TRP A CA 1
ATOM 659 C C . TRP A 1 90 ? -52.459 4.066 50.956 1.00 41.50 90 TRP A C 1
ATOM 661 O O . TRP A 1 90 ? -51.603 4.653 50.295 1.00 41.50 90 TRP A O 1
ATOM 671 N N . GLU A 1 91 ? -53.745 4.433 50.917 1.00 41.47 91 GLU A N 1
ATOM 672 C CA . GLU A 1 91 ? -54.231 5.591 50.154 1.00 41.47 91 GLU A CA 1
ATOM 673 C C . GLU A 1 91 ? -54.256 6.866 51.010 1.00 41.47 91 GLU A C 1
ATOM 675 O O . GLU A 1 91 ? -54.681 6.870 52.167 1.00 41.47 91 GLU A O 1
ATOM 680 N N . VAL A 1 92 ? -53.818 7.981 50.422 1.00 45.12 92 VAL A N 1
ATOM 681 C CA . VAL A 1 92 ? -53.855 9.296 51.069 1.00 45.12 92 VAL A CA 1
ATOM 682 C C . VAL A 1 92 ? -55.310 9.750 51.197 1.00 45.12 92 VAL A C 1
ATOM 684 O O . VAL A 1 92 ? -56.037 9.841 50.209 1.00 45.12 92 VAL A O 1
ATOM 687 N N . SER A 1 93 ? -55.737 10.063 52.423 1.00 46.47 93 SER A N 1
ATOM 688 C CA . SER A 1 93 ? -57.059 10.632 52.692 1.00 46.47 93 SER A CA 1
ATOM 689 C C . SER A 1 93 ? -57.310 11.873 51.829 1.00 46.47 93 SER A C 1
ATOM 691 O O . SER A 1 93 ? -56.485 12.782 51.763 1.00 46.47 93 SER A O 1
ATOM 693 N N . LYS A 1 94 ? -58.506 11.963 51.241 1.00 41.81 94 LYS A N 1
ATOM 694 C CA . LYS A 1 94 ? -59.001 13.122 50.470 1.00 41.81 94 LYS A CA 1
ATOM 695 C C . LYS A 1 94 ? -59.014 14.457 51.237 1.00 41.81 94 LYS A C 1
ATOM 697 O O . LYS A 1 94 ? -59.260 15.496 50.635 1.00 41.81 94 LYS A O 1
ATOM 702 N N . PHE A 1 95 ? -58.767 14.433 52.547 1.00 40.19 95 PHE A N 1
ATOM 703 C CA . PHE A 1 95 ? -58.645 15.621 53.396 1.00 40.19 95 PHE A CA 1
ATOM 704 C C . PHE A 1 95 ? -57.196 16.120 53.556 1.00 40.19 95 PHE A C 1
ATOM 706 O O . PHE A 1 95 ? -56.977 17.163 54.168 1.00 40.19 95 PHE A O 1
ATOM 713 N N . CYS A 1 96 ? -56.201 15.409 53.020 1.00 41.09 96 CYS A N 1
ATOM 714 C CA . CYS A 1 96 ? -54.807 15.844 53.040 1.00 41.09 96 CYS A CA 1
ATOM 715 C C . CYS A 1 96 ? -54.537 16.825 51.887 1.00 41.09 96 CYS A C 1
ATOM 717 O O . CYS A 1 96 ? -54.603 16.456 50.716 1.00 41.09 96 CYS A O 1
ATOM 719 N N . ALA A 1 97 ? -54.210 18.077 52.213 1.00 43.56 97 ALA A N 1
ATOM 720 C CA . ALA A 1 97 ? -53.783 19.080 51.239 1.00 43.56 97 ALA A CA 1
ATOM 721 C C . ALA A 1 97 ? -52.260 19.010 51.025 1.00 43.56 97 ALA A C 1
ATOM 723 O O . ALA A 1 97 ? -51.486 19.072 51.981 1.00 43.56 97 ALA A O 1
ATOM 724 N N . ALA A 1 98 ? -51.821 18.892 49.771 1.00 39.38 98 ALA A N 1
ATOM 725 C CA . ALA A 1 98 ? -50.407 18.996 49.417 1.00 39.38 98 ALA A CA 1
ATOM 726 C C . ALA A 1 98 ? -49.929 20.468 49.459 1.00 39.38 98 ALA A C 1
ATOM 728 O O . ALA A 1 98 ? -50.708 21.352 49.095 1.00 39.38 98 ALA A O 1
ATOM 729 N N . PRO A 1 99 ? -48.660 20.752 49.826 1.00 45.94 99 PRO A N 1
ATOM 730 C CA . PRO A 1 99 ? -47.602 19.817 50.200 1.00 45.94 99 PRO A CA 1
ATOM 731 C C . PRO A 1 99 ? -47.305 19.885 51.709 1.00 45.94 99 PRO A C 1
ATOM 733 O O . PRO A 1 99 ? -46.667 20.823 52.182 1.00 45.94 99 PRO A O 1
ATOM 736 N N . ALA A 1 100 ? -47.714 18.873 52.473 1.00 42.69 100 ALA A N 1
ATOM 737 C CA . ALA A 1 100 ? -47.177 18.654 53.813 1.00 42.69 100 ALA A CA 1
ATOM 738 C C . ALA A 1 100 ? -46.068 17.594 53.724 1.00 42.69 100 ALA A C 1
ATOM 740 O O . ALA A 1 100 ? -46.352 16.423 53.497 1.00 42.69 100 ALA A O 1
ATOM 741 N N . THR A 1 101 ? -44.804 18.003 53.861 1.00 43.53 101 THR A N 1
ATOM 742 C CA . THR A 1 101 ? -43.668 17.082 54.033 1.00 43.53 101 THR A CA 1
ATOM 743 C C . THR A 1 101 ? -43.531 16.760 55.517 1.00 43.53 101 THR A C 1
ATOM 745 O O . THR A 1 101 ? -43.200 17.644 56.312 1.00 43.53 101 THR A O 1
ATOM 748 N N . SER A 1 102 ? -43.800 15.520 55.915 1.00 47.50 102 SER A N 1
ATOM 749 C CA . SER A 1 102 ? -43.573 15.053 57.283 1.00 47.50 102 SER A CA 1
ATOM 750 C C . SER A 1 102 ? -42.229 14.330 57.336 1.00 47.50 102 SER A C 1
ATOM 752 O O . SER A 1 102 ? -42.086 13.244 56.786 1.00 47.50 102 SER A O 1
ATOM 754 N N . VAL A 1 103 ? -41.237 14.930 57.999 1.00 48.41 103 VAL A N 1
ATOM 755 C CA . VAL A 1 103 ? -39.931 14.299 58.242 1.00 48.41 103 VAL A CA 1
ATOM 756 C C . VAL A 1 103 ? -39.938 13.704 59.643 1.00 48.41 103 VAL A C 1
ATOM 758 O O . VAL A 1 103 ? -40.160 14.417 60.624 1.00 48.41 103 VAL A O 1
ATOM 761 N N . VAL A 1 104 ? -39.688 12.401 59.750 1.00 51.03 104 VAL A N 1
ATOM 762 C CA . VAL A 1 104 ? -39.536 11.745 61.053 1.00 51.03 104 VAL A CA 1
ATOM 763 C C . VAL A 1 104 ? -38.200 12.172 61.649 1.00 51.03 104 VAL A C 1
ATOM 765 O O . VAL A 1 104 ? -37.154 11.991 61.027 1.00 51.03 104 VAL A O 1
ATOM 768 N N . SER A 1 105 ? -38.250 12.752 62.850 1.00 53.47 105 SER A N 1
ATOM 769 C CA . SER A 1 105 ? -37.066 13.161 63.601 1.00 53.47 105 SER A CA 1
ATOM 770 C C . SER A 1 105 ? -37.048 12.481 64.967 1.00 53.47 105 SER A C 1
ATOM 772 O O . SER A 1 105 ? -37.854 12.795 65.844 1.00 53.47 105 SER A O 1
ATOM 774 N N . ALA A 1 106 ? -36.079 11.590 65.174 1.00 55.12 106 ALA A N 1
ATOM 775 C CA . ALA A 1 106 ? -35.826 10.935 66.461 1.00 55.12 106 ALA A CA 1
ATOM 776 C C . ALA A 1 106 ? -35.372 11.927 67.553 1.00 55.12 106 ALA A C 1
ATOM 778 O O . ALA A 1 106 ? -35.336 11.597 68.736 1.00 55.12 106 ALA A O 1
ATOM 779 N N . THR A 1 107 ? -35.035 13.159 67.161 1.00 59.03 107 THR A N 1
ATOM 780 C CA . THR A 1 107 ? -34.542 14.240 68.026 1.00 59.03 107 THR A CA 1
ATOM 781 C C . THR A 1 107 ? -35.546 15.393 68.176 1.00 59.03 107 THR A C 1
ATOM 783 O O . THR A 1 107 ? -35.240 16.411 68.801 1.00 59.03 107 THR A O 1
ATOM 786 N N . ALA A 1 108 ? -36.770 15.255 67.644 1.00 56.62 108 ALA A N 1
ATOM 787 C CA . ALA A 1 108 ? -37.790 16.307 67.659 1.00 56.62 108 ALA A CA 1
ATOM 788 C C . ALA A 1 108 ? -38.171 16.768 69.079 1.00 56.62 108 ALA A C 1
ATOM 790 O O . ALA A 1 108 ? -38.360 17.962 69.297 1.00 56.62 108 ALA A O 1
ATOM 791 N N . CYS A 1 109 ? -38.218 15.854 70.050 1.00 54.94 109 CYS A N 1
ATOM 792 C CA . CYS A 1 109 ? -38.658 16.144 71.419 1.00 54.94 109 CYS A CA 1
ATOM 793 C C . CYS A 1 109 ? -37.534 16.620 72.363 1.00 54.94 109 CYS A C 1
ATOM 795 O O . CYS A 1 109 ? -37.815 16.940 73.514 1.00 54.94 109 CYS A O 1
ATOM 797 N N . ALA A 1 110 ? -36.273 16.674 71.909 1.00 67.38 110 ALA A N 1
ATOM 798 C CA . ALA A 1 110 ? -35.115 16.975 72.757 1.00 67.38 110 ALA A CA 1
ATOM 799 C C . ALA A 1 110 ? -34.149 17.974 72.076 1.00 67.38 110 ALA A C 1
ATOM 801 O O . ALA A 1 110 ? -33.306 17.566 71.272 1.00 67.38 110 ALA A O 1
ATOM 802 N N . PRO A 1 111 ? -34.223 19.281 72.404 1.00 67.12 111 PRO A N 1
ATOM 803 C CA . PRO A 1 111 ? -33.445 20.331 71.736 1.00 67.12 111 PRO A CA 1
ATOM 804 C C . 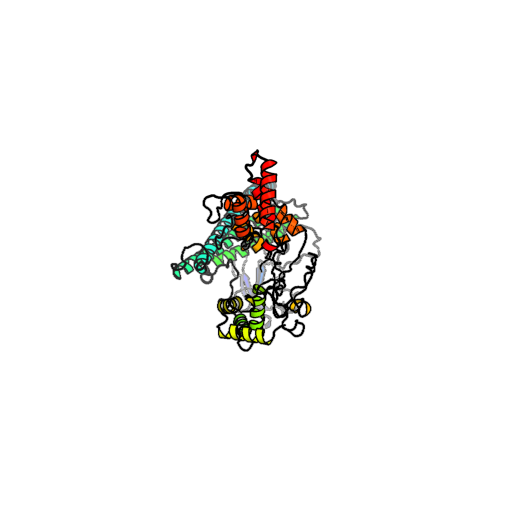PRO A 1 111 ? -31.923 20.112 71.759 1.00 67.12 111 PRO A C 1
ATOM 806 O O . PRO A 1 111 ? -31.276 20.265 70.728 1.00 67.12 111 PRO A O 1
ATOM 809 N N . GLY A 1 112 ? -31.355 19.672 72.891 1.00 71.94 112 GLY A N 1
ATOM 810 C CA . GLY A 1 112 ? -29.909 19.411 73.006 1.00 71.94 112 GLY A CA 1
ATOM 811 C C . GLY A 1 112 ? -29.423 18.190 72.209 1.00 71.94 112 GLY A C 1
ATOM 812 O O . GLY A 1 112 ? -28.298 18.166 71.718 1.00 71.94 112 GLY A O 1
ATOM 813 N N . LEU A 1 113 ? -30.286 17.189 72.006 1.00 71.12 113 LEU A N 1
ATOM 814 C CA . LEU A 1 113 ? -29.996 16.021 71.162 1.00 71.12 113 LEU A CA 1
ATOM 815 C C . LEU A 1 113 ? -30.009 16.384 69.674 1.00 71.12 113 LEU A C 1
ATOM 817 O O . LEU A 1 113 ? -29.253 15.805 68.895 1.00 71.12 113 LEU A O 1
ATOM 821 N N . ARG A 1 114 ? -30.832 17.363 69.285 1.00 67.88 114 ARG A N 1
ATOM 822 C CA . ARG A 1 114 ? -30.891 17.884 67.916 1.00 67.88 114 ARG A CA 1
ATOM 823 C C . ARG A 1 114 ? -29.589 18.577 67.523 1.00 67.88 114 ARG A C 1
ATOM 825 O O . ARG A 1 114 ? -29.064 18.305 66.448 1.00 67.88 114 ARG A O 1
ATOM 832 N N . GLU A 1 115 ? -29.042 19.409 68.406 1.00 71.00 115 GLU A N 1
ATOM 833 C CA . GLU A 1 115 ? -27.774 20.114 68.177 1.00 71.00 115 GLU A CA 1
ATOM 834 C C . GLU A 1 115 ? -26.589 19.139 68.074 1.00 71.00 115 GLU A C 1
ATOM 836 O O . GLU A 1 115 ? -25.787 19.214 67.139 1.00 71.00 115 GLU A O 1
ATOM 841 N N . LEU A 1 116 ? -26.529 18.138 68.961 1.00 78.06 116 LEU A N 1
ATOM 842 C CA . LEU A 1 116 ? -25.522 17.072 68.901 1.00 78.06 116 LEU A CA 1
ATOM 843 C C . LEU A 1 116 ? -25.650 16.214 67.636 1.00 78.06 116 LEU A C 1
ATOM 845 O O . LEU A 1 116 ? -24.644 15.899 67.000 1.00 78.06 116 LEU A O 1
ATOM 849 N N . HIS A 1 117 ? -26.870 15.853 67.236 1.00 74.25 117 HIS A N 1
ATOM 850 C CA . HIS A 1 117 ? -27.116 15.080 66.019 1.00 74.25 117 HIS A CA 1
ATOM 851 C C . HIS A 1 117 ? -26.756 15.870 64.753 1.00 74.25 117 HIS A C 1
ATOM 853 O O . HIS A 1 117 ? -26.157 15.320 63.826 1.00 74.25 117 HIS A O 1
ATOM 859 N N . GLN A 1 118 ? -27.064 17.167 64.715 1.00 73.31 118 GLN A N 1
ATOM 860 C CA . GLN A 1 118 ? -26.683 18.050 63.615 1.00 73.31 118 GLN A CA 1
ATOM 861 C C . GLN A 1 118 ? -25.158 18.179 63.519 1.00 73.31 118 GLN A C 1
ATOM 863 O O . GLN A 1 118 ? -24.601 18.029 62.431 1.00 73.31 118 GLN A O 1
ATOM 868 N N . THR A 1 119 ? -24.478 18.343 64.656 1.00 78.38 119 THR A N 1
ATOM 869 C CA . THR A 1 119 ? -23.009 18.386 64.736 1.00 78.38 119 THR A CA 1
ATOM 870 C C . THR A 1 119 ? -22.381 17.067 64.275 1.00 78.38 119 THR A C 1
ATOM 872 O O . THR A 1 119 ? -21.450 17.063 63.470 1.00 78.38 119 THR A O 1
ATOM 875 N N . LEU A 1 120 ? -22.924 15.925 64.710 1.00 80.38 120 LEU A N 1
ATOM 876 C CA . LEU A 1 120 ? -22.482 14.596 64.278 1.00 80.38 120 LEU A CA 1
ATOM 877 C C . LEU A 1 120 ? -22.676 14.394 62.768 1.00 80.38 120 LEU A C 1
ATOM 879 O O . LEU A 1 120 ? -21.811 13.828 62.100 1.00 80.38 120 LEU A O 1
ATOM 883 N N . THR A 1 121 ? -23.800 14.855 62.222 1.00 74.00 121 THR A N 1
ATOM 884 C CA . THR A 1 121 ? -24.114 14.748 60.791 1.00 74.00 121 THR A CA 1
ATOM 885 C C . THR A 1 121 ? -23.173 15.612 59.957 1.00 74.00 121 THR A C 1
ATOM 887 O O . THR A 1 121 ? -22.610 15.123 58.979 1.00 74.00 121 THR A O 1
ATOM 890 N N . GLN A 1 122 ? -22.911 16.849 60.385 1.00 75.31 122 GLN A N 1
ATOM 891 C CA . GLN A 1 122 ? -21.926 17.733 59.755 1.00 75.31 122 GLN A CA 1
ATOM 892 C C . GLN A 1 122 ? -20.511 17.146 59.818 1.00 75.31 122 GLN A C 1
ATOM 894 O O . GLN A 1 122 ? -19.799 17.153 58.815 1.00 75.31 122 GLN A O 1
ATOM 899 N N . ALA A 1 123 ? -20.113 16.567 60.955 1.00 79.19 123 ALA A N 1
ATOM 900 C CA . ALA A 1 123 ? -18.824 15.893 61.094 1.00 79.19 123 ALA A CA 1
ATOM 901 C C . ALA A 1 123 ? -18.709 14.677 60.156 1.00 79.19 123 ALA A C 1
ATOM 903 O O . ALA A 1 123 ? -17.695 14.514 59.476 1.00 79.19 123 ALA A O 1
ATOM 904 N N . ARG A 1 124 ? -19.759 13.850 60.052 1.00 78.56 124 ARG A N 1
ATOM 905 C CA . ARG A 1 124 ? -19.812 12.712 59.115 1.00 78.56 124 ARG A CA 1
ATOM 906 C C . ARG A 1 124 ? -19.733 13.162 57.658 1.00 78.56 124 ARG A C 1
ATOM 908 O O . ARG A 1 124 ? -18.972 12.575 56.894 1.00 78.56 124 ARG A O 1
ATOM 915 N N . GLN A 1 125 ? -20.459 14.214 57.285 1.00 72.44 125 GLN A N 1
ATOM 916 C CA . GLN A 1 125 ? -20.404 14.801 55.944 1.00 72.44 125 GLN A CA 1
ATOM 917 C C . GLN A 1 125 ? -19.014 15.371 55.631 1.00 72.44 125 GLN A C 1
ATOM 919 O O . GLN A 1 125 ? -18.493 15.133 54.546 1.00 72.44 125 GLN A O 1
ATOM 924 N N . ALA A 1 126 ? -18.371 16.047 56.587 1.00 75.12 126 ALA A N 1
ATOM 925 C CA . ALA A 1 126 ? -17.022 16.586 56.422 1.00 75.12 126 ALA A CA 1
ATOM 926 C C . ALA A 1 126 ? -15.960 15.486 56.246 1.00 75.12 126 ALA A C 1
ATOM 928 O O . ALA A 1 126 ? -15.046 15.632 55.431 1.00 75.12 126 ALA A O 1
ATOM 929 N N . VAL A 1 127 ? -16.088 14.369 56.972 1.00 79.75 127 VAL A N 1
ATOM 930 C CA . VAL A 1 127 ? -15.225 13.191 56.794 1.00 79.75 127 VAL A CA 1
ATOM 931 C C . VAL A 1 127 ? -15.477 12.539 55.433 1.00 79.75 127 VAL A C 1
ATOM 933 O O . VAL A 1 127 ? -14.523 12.313 54.690 1.00 79.75 127 VAL A O 1
ATOM 936 N N . ALA A 1 128 ? -16.739 12.293 55.069 1.00 75.62 128 ALA A N 1
ATOM 937 C CA . ALA A 1 128 ? -17.115 11.692 53.788 1.00 75.62 128 ALA A CA 1
ATOM 938 C C . ALA A 1 128 ? -16.653 12.535 52.586 1.00 75.62 128 ALA A C 1
ATOM 940 O O . ALA A 1 128 ? -16.138 11.990 51.611 1.00 75.62 128 ALA A O 1
ATOM 941 N N . ALA A 1 129 ? -16.747 13.865 52.686 1.00 74.25 129 ALA A N 1
ATOM 942 C CA . ALA A 1 129 ? -16.285 14.800 51.662 1.00 74.25 129 ALA A CA 1
ATOM 943 C C . ALA A 1 129 ? -14.771 14.718 51.398 1.00 74.25 129 ALA A C 1
ATOM 945 O O . ALA A 1 129 ? -14.324 15.083 50.313 1.00 74.25 129 ALA A O 1
ATOM 946 N N . ARG A 1 130 ? -13.978 14.231 52.363 1.00 80.44 130 ARG A N 1
ATOM 947 C CA . ARG A 1 130 ? -12.522 14.062 52.224 1.00 80.44 130 ARG A CA 1
ATOM 948 C C . ARG A 1 130 ? -12.113 12.630 51.881 1.00 80.44 130 ARG A C 1
ATOM 950 O O . ARG A 1 130 ? -11.175 12.452 51.111 1.00 80.44 130 ARG A O 1
ATOM 957 N N . SER A 1 131 ? -12.793 11.616 52.417 1.00 86.94 131 SER A N 1
ATOM 958 C CA . SER A 1 131 ? -12.410 10.207 52.237 1.00 86.94 131 SER A CA 1
ATOM 959 C C . SER A 1 131 ? -12.930 9.585 50.938 1.00 86.94 131 SER A C 1
ATOM 961 O O . SER A 1 131 ? -12.205 8.821 50.301 1.00 86.9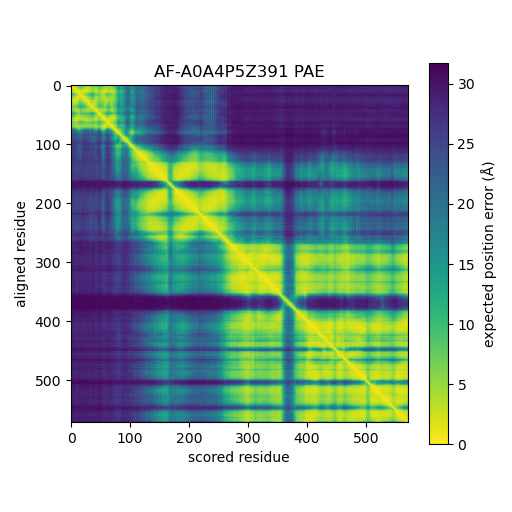4 131 SER A O 1
ATOM 963 N N . LEU A 1 132 ? -14.147 9.926 50.500 1.00 88.19 132 LEU A N 1
ATOM 964 C CA . LEU A 1 132 ? -14.750 9.348 49.292 1.00 88.19 132 LEU A CA 1
ATOM 965 C C . LEU A 1 132 ? -14.001 9.705 47.995 1.00 88.19 132 LEU A C 1
ATOM 967 O O . LEU A 1 132 ? -13.829 8.805 47.171 1.00 88.19 132 LEU A O 1
ATOM 971 N N . PRO A 1 133 ? -13.506 10.946 47.786 1.00 90.56 133 PRO A N 1
ATOM 972 C CA . PRO A 1 133 ? -12.704 11.263 46.605 1.00 90.56 133 PRO A CA 1
ATOM 973 C C . PRO A 1 133 ? -11.409 10.451 46.532 1.00 90.56 133 PRO A C 1
ATOM 975 O O . PRO A 1 133 ? -11.052 9.962 45.461 1.00 90.56 133 PRO A O 1
ATOM 978 N N . ILE A 1 134 ? -10.734 10.274 47.674 1.00 91.06 134 ILE A N 1
ATOM 979 C CA . ILE A 1 134 ? -9.499 9.487 47.774 1.00 91.06 134 ILE A CA 1
ATOM 980 C C . ILE A 1 134 ? -9.798 8.020 47.452 1.00 91.06 134 ILE A C 1
ATOM 982 O O . ILE A 1 134 ? -9.180 7.460 46.551 1.00 91.06 134 ILE A O 1
ATOM 986 N N . ALA A 1 135 ? -10.816 7.433 48.087 1.00 90.38 135 ALA A N 1
ATOM 987 C CA . ALA A 1 135 ? -11.218 6.048 47.841 1.00 90.38 135 ALA A CA 1
ATOM 988 C C . ALA A 1 135 ? -11.638 5.799 46.377 1.00 90.38 135 ALA A C 1
ATOM 990 O O . ALA A 1 135 ? -11.316 4.756 45.799 1.00 90.38 135 ALA A O 1
ATOM 991 N N . ALA A 1 136 ? -12.327 6.757 45.746 1.00 92.56 136 ALA A N 1
ATOM 992 C CA . ALA A 1 136 ? -12.691 6.682 44.332 1.00 92.56 136 ALA A CA 1
ATOM 993 C C . ALA A 1 136 ? -11.458 6.753 43.413 1.00 92.56 136 ALA A C 1
ATOM 995 O O . ALA A 1 136 ? -11.360 5.980 42.456 1.00 92.56 136 ALA A O 1
ATOM 996 N N . ALA A 1 137 ? -10.498 7.634 43.710 1.00 92.50 137 ALA A N 1
ATOM 997 C CA . ALA A 1 137 ? -9.250 7.751 42.958 1.00 92.50 137 ALA A CA 1
ATOM 998 C C . ALA A 1 137 ? -8.364 6.500 43.101 1.00 92.50 137 ALA A C 1
ATOM 1000 O O . ALA A 1 137 ? -7.855 5.991 42.100 1.00 92.50 137 ALA A O 1
ATOM 1001 N N . GLU A 1 138 ? -8.231 5.958 44.313 1.00 95.19 138 GLU A N 1
ATOM 1002 C CA . GLU A 1 138 ? -7.504 4.713 44.585 1.00 95.19 138 GLU A CA 1
ATOM 1003 C C . GLU A 1 138 ? -8.136 3.522 43.860 1.00 95.19 138 GLU A C 1
ATOM 1005 O O . GLU A 1 138 ? -7.440 2.777 43.167 1.00 95.19 138 GLU A O 1
ATOM 1010 N N . SER A 1 139 ? -9.464 3.380 43.929 1.00 93.88 139 SER A N 1
ATOM 1011 C CA . SER A 1 139 ? -10.186 2.313 43.223 1.00 93.88 139 SER A CA 1
ATOM 1012 C C . SER A 1 139 ? -9.997 2.413 41.706 1.00 93.88 139 SER A C 1
ATOM 1014 O O . SER A 1 139 ? -9.778 1.403 41.034 1.00 93.88 139 SER A O 1
ATOM 1016 N N . LYS A 1 140 ? -10.003 3.634 41.155 1.00 95.25 140 LYS A N 1
ATOM 1017 C CA . LYS A 1 140 ? -9.729 3.882 39.733 1.00 95.25 140 LYS A CA 1
ATOM 1018 C C . LYS A 1 140 ? -8.298 3.500 39.343 1.00 95.25 140 LYS A C 1
ATOM 1020 O O . LYS A 1 140 ? -8.103 2.890 38.294 1.00 95.25 140 LYS A O 1
ATOM 1025 N N . LEU A 1 141 ? -7.305 3.811 40.178 1.00 96.31 141 LEU A N 1
ATOM 1026 C CA . LEU A 1 141 ? -5.914 3.407 39.950 1.00 96.31 141 LEU A CA 1
ATOM 1027 C C . LEU A 1 141 ? -5.764 1.879 39.952 1.00 96.31 141 LEU A C 1
ATOM 1029 O O . LEU A 1 141 ? -5.079 1.321 39.093 1.00 96.31 141 LEU A O 1
ATOM 1033 N N . VAL A 1 142 ? -6.418 1.193 40.892 1.00 96.94 142 VAL A N 1
ATOM 1034 C CA . VAL A 1 142 ? -6.425 -0.275 40.960 1.00 96.94 142 VAL A CA 1
ATOM 1035 C C . VAL A 1 142 ? -7.079 -0.883 39.716 1.00 96.94 142 VAL A C 1
ATOM 1037 O O . VAL A 1 142 ? -6.544 -1.849 39.170 1.00 96.94 142 VAL A O 1
ATOM 1040 N N . ALA A 1 143 ? -8.185 -0.311 39.235 1.00 96.19 143 ALA A N 1
ATOM 1041 C CA . ALA A 1 143 ? -8.835 -0.740 37.998 1.00 96.19 143 ALA A CA 1
ATOM 1042 C C . ALA A 1 143 ? -7.914 -0.586 36.778 1.00 96.19 143 ALA A C 1
ATOM 1044 O O . ALA A 1 143 ? -7.736 -1.546 36.033 1.00 96.19 143 ALA A O 1
ATOM 1045 N N . ALA A 1 144 ? -7.258 0.568 36.625 1.00 95.50 144 ALA A N 1
ATOM 1046 C CA . ALA A 1 144 ? -6.336 0.819 35.516 1.00 95.50 144 ALA A CA 1
ATOM 1047 C C . ALA A 1 144 ? -5.130 -0.142 35.520 1.00 95.50 144 ALA A C 1
ATOM 1049 O O . ALA A 1 144 ? -4.719 -0.642 34.474 1.00 95.50 144 ALA A O 1
ATOM 1050 N N . ARG A 1 145 ? -4.578 -0.458 36.701 1.00 97.50 145 ARG A N 1
ATOM 1051 C CA . ARG A 1 145 ? -3.499 -1.455 36.837 1.00 97.50 145 ARG A CA 1
ATOM 1052 C C . ARG A 1 145 ? -3.960 -2.863 36.454 1.00 97.50 145 ARG A C 1
ATOM 1054 O O . ARG A 1 145 ? -3.208 -3.589 35.809 1.00 97.50 145 ARG A O 1
ATOM 1061 N N . ALA A 1 146 ? -5.179 -3.244 36.834 1.00 95.69 146 ALA A N 1
ATOM 1062 C CA . ALA A 1 146 ? -5.750 -4.538 36.470 1.00 95.69 146 ALA A CA 1
ATOM 1063 C C . ALA A 1 146 ? -6.036 -4.637 34.960 1.00 95.69 146 ALA A C 1
ATOM 1065 O O . ALA A 1 146 ? -5.781 -5.674 34.354 1.00 95.69 146 ALA A O 1
ATOM 1066 N N . GLU A 1 147 ? -6.492 -3.551 34.334 1.00 95.50 147 GLU A N 1
ATOM 1067 C CA . GLU A 1 147 ? -6.696 -3.472 32.885 1.00 95.50 147 GLU A CA 1
ATOM 1068 C C . GLU A 1 147 ? -5.379 -3.612 32.108 1.00 95.50 147 GLU A C 1
ATOM 1070 O O . GLU A 1 147 ? -5.308 -4.395 31.161 1.00 95.50 147 GLU A O 1
ATOM 1075 N N . LEU A 1 148 ? -4.304 -2.952 32.558 1.00 95.25 148 LEU A N 1
ATOM 1076 C CA . LEU A 1 148 ? -2.966 -3.123 31.980 1.00 95.25 148 LEU A CA 1
ATOM 1077 C C . LEU A 1 148 ? -2.478 -4.577 32.084 1.00 95.25 148 LEU A C 1
ATOM 1079 O O . LEU A 1 148 ? -1.948 -5.131 31.116 1.00 95.25 148 LEU A O 1
ATOM 1083 N N . ALA A 1 149 ? -2.672 -5.214 33.242 1.00 94.62 149 ALA A N 1
ATOM 1084 C CA . ALA A 1 149 ? -2.328 -6.621 33.440 1.00 94.62 149 ALA A CA 1
ATOM 1085 C C . ALA A 1 149 ? -3.144 -7.546 32.517 1.00 94.62 149 ALA A C 1
ATOM 1087 O O . ALA A 1 149 ? -2.578 -8.447 31.895 1.00 94.62 149 ALA A O 1
ATOM 1088 N N . SER A 1 150 ? -4.448 -7.287 32.361 1.00 95.25 150 SER A N 1
ATOM 1089 C CA . SER A 1 150 ? -5.316 -8.011 31.426 1.00 95.25 150 SER A CA 1
ATOM 1090 C C . SER A 1 150 ? -4.859 -7.859 29.976 1.00 95.25 150 SER A C 1
ATOM 1092 O O . SER A 1 150 ? -4.719 -8.861 29.274 1.00 95.25 150 SER A O 1
ATOM 1094 N N . ALA A 1 151 ? -4.572 -6.634 29.531 1.00 92.81 151 ALA A N 1
ATOM 1095 C CA . ALA A 1 151 ? -4.083 -6.372 28.182 1.00 92.81 151 ALA A CA 1
ATOM 1096 C C . ALA A 1 151 ? -2.762 -7.110 27.915 1.00 92.81 151 ALA A C 1
ATOM 1098 O O . ALA A 1 151 ? -2.625 -7.780 26.893 1.00 92.81 151 ALA A O 1
ATOM 1099 N N . THR A 1 152 ? -1.828 -7.073 28.868 1.00 93.56 152 THR A N 1
ATOM 1100 C CA . THR A 1 152 ? -0.528 -7.758 28.766 1.00 93.56 152 THR A CA 1
ATOM 1101 C C . THR A 1 152 ? -0.699 -9.276 28.663 1.00 93.56 152 THR A C 1
ATOM 1103 O O . THR A 1 152 ? -0.086 -9.917 27.808 1.00 93.56 152 THR A O 1
ATOM 1106 N N . ALA A 1 153 ? -1.580 -9.861 29.479 1.00 92.75 153 ALA A N 1
ATOM 1107 C CA . ALA A 1 153 ? -1.871 -11.292 29.442 1.00 92.75 153 ALA A CA 1
ATOM 1108 C C . ALA A 1 153 ? -2.561 -11.715 28.131 1.00 92.75 153 ALA A C 1
ATOM 1110 O O . ALA A 1 153 ? -2.221 -12.754 27.567 1.00 92.75 153 ALA A O 1
ATOM 1111 N N . ARG A 1 154 ? -3.481 -10.895 27.602 1.00 92.75 154 ARG A N 1
ATOM 1112 C CA . ARG A 1 154 ? -4.137 -11.126 26.301 1.00 92.75 154 ARG A CA 1
ATOM 1113 C C . ARG A 1 154 ? -3.146 -11.052 25.141 1.00 92.75 154 ARG A C 1
ATOM 1115 O O . ARG A 1 154 ? -3.188 -11.921 24.276 1.00 92.75 154 ARG A O 1
ATOM 1122 N N . ILE A 1 155 ? -2.223 -10.086 25.149 1.00 89.62 155 ILE A N 1
ATOM 1123 C CA . ILE A 1 155 ? -1.140 -9.993 24.154 1.00 89.62 155 ILE A CA 1
ATOM 1124 C C . ILE A 1 155 ? -0.260 -11.245 24.205 1.00 89.62 155 ILE A C 1
ATOM 1126 O O . ILE A 1 155 ? 0.037 -11.819 23.161 1.00 89.62 155 ILE A O 1
ATOM 1130 N N . ALA A 1 156 ? 0.117 -11.714 25.398 1.00 87.62 156 ALA A N 1
ATOM 1131 C CA . ALA A 1 156 ? 0.909 -12.934 25.547 1.00 87.62 156 ALA A CA 1
ATOM 1132 C C . ALA A 1 156 ? 0.162 -14.183 25.041 1.00 87.62 156 ALA A C 1
ATOM 1134 O O . ALA A 1 156 ? 0.748 -15.011 24.344 1.00 87.62 156 ALA A O 1
ATOM 1135 N N . ALA A 1 157 ? -1.136 -14.303 25.339 1.00 88.69 157 ALA A N 1
ATOM 1136 C CA . ALA A 1 157 ? -1.968 -15.406 24.862 1.00 88.69 157 ALA A CA 1
ATOM 1137 C C . ALA A 1 157 ? -2.151 -15.382 23.334 1.00 88.69 157 ALA A C 1
ATOM 1139 O O . ALA A 1 157 ? -2.019 -16.419 22.685 1.00 88.69 157 ALA A O 1
ATOM 1140 N N . GLU A 1 158 ? -2.394 -14.213 22.733 1.00 86.81 158 GLU A N 1
ATOM 1141 C CA . GLU A 1 158 ? -2.473 -14.076 21.273 1.00 86.81 158 GLU A CA 1
ATOM 1142 C C . GLU A 1 158 ? -1.124 -14.291 20.588 1.00 86.81 158 GLU A C 1
ATOM 1144 O O . GLU A 1 158 ? -1.071 -14.969 19.565 1.00 86.81 158 GLU A O 1
ATOM 1149 N N . GLY A 1 159 ? -0.033 -13.798 21.173 1.00 83.00 159 GLY A N 1
ATOM 1150 C CA . GLY A 1 159 ? 1.324 -14.057 20.700 1.00 83.00 159 GLY A CA 1
ATOM 1151 C C . GLY A 1 159 ? 1.652 -15.550 20.706 1.00 83.00 159 GLY A C 1
ATOM 1152 O O . GLY A 1 159 ? 2.181 -16.065 19.728 1.00 83.00 159 GLY A O 1
ATOM 1153 N N . ALA A 1 160 ? 1.263 -16.286 21.748 1.00 82.00 160 ALA A N 1
ATOM 1154 C CA . ALA A 1 160 ? 1.433 -17.738 21.790 1.00 82.00 160 ALA A CA 1
ATOM 1155 C C . ALA A 1 160 ? 0.526 -18.478 20.788 1.00 82.00 160 ALA A C 1
ATOM 1157 O O . ALA A 1 160 ? 0.929 -19.492 20.223 1.00 82.00 160 ALA A O 1
ATOM 1158 N N . LYS A 1 161 ? -0.693 -17.976 20.554 1.00 79.50 161 LYS A N 1
ATOM 1159 C CA . LYS A 1 161 ? -1.682 -18.597 19.660 1.00 79.50 161 LYS A CA 1
ATOM 1160 C C . LYS A 1 161 ? -1.410 -18.339 18.173 1.00 79.50 161 LYS A C 1
ATOM 1162 O O . LYS A 1 161 ? -1.666 -19.220 17.355 1.00 79.50 161 LYS A O 1
ATOM 1167 N N . TYR A 1 162 ? -0.927 -17.148 17.820 1.00 76.69 162 TYR A N 1
ATOM 1168 C CA . TYR A 1 162 ? -0.792 -16.675 16.435 1.00 76.69 162 TYR A CA 1
ATOM 1169 C C . TYR A 1 162 ? 0.638 -16.279 16.040 1.00 76.69 162 TYR A C 1
ATOM 1171 O O . TYR A 1 162 ? 0.900 -16.080 14.856 1.00 76.69 162 TYR A O 1
ATOM 1179 N N . GLY A 1 163 ? 1.583 -16.187 16.981 1.00 65.00 163 GLY A N 1
ATOM 1180 C CA . GLY A 1 163 ? 2.960 -15.716 16.761 1.00 65.00 163 GLY A CA 1
ATOM 1181 C C . GLY A 1 163 ? 3.843 -16.608 15.885 1.00 65.00 163 GLY A C 1
ATOM 1182 O O . GLY A 1 163 ? 5.040 -16.370 15.778 1.00 65.00 163 GLY A O 1
ATOM 1183 N N . ALA A 1 164 ? 3.276 -1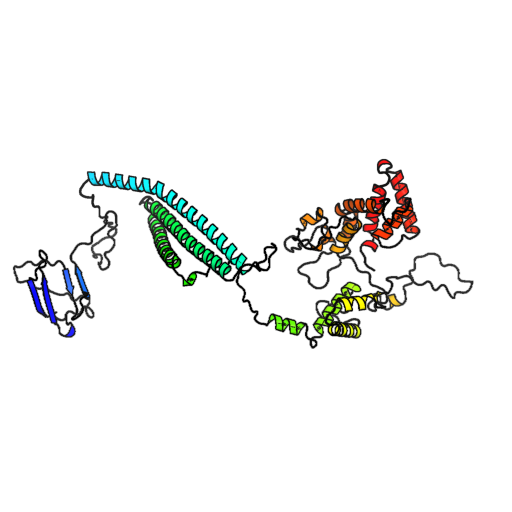7.602 15.203 1.00 51.66 164 ALA A N 1
ATOM 1184 C CA . ALA A 1 164 ? 3.979 -18.449 14.248 1.00 51.66 164 ALA A CA 1
ATOM 1185 C C . ALA A 1 164 ? 4.348 -17.753 12.918 1.00 51.66 164 ALA A C 1
ATOM 1187 O O . ALA A 1 164 ? 4.796 -18.435 12.001 1.00 51.66 164 ALA A O 1
ATOM 1188 N N . GLY A 1 165 ? 4.193 -16.427 12.782 1.00 47.94 165 GLY A N 1
ATOM 1189 C CA . GLY A 1 165 ? 4.378 -15.760 11.485 1.00 47.94 165 GLY A CA 1
ATOM 1190 C C . GLY A 1 165 ? 4.852 -14.303 11.473 1.00 47.94 165 GLY A C 1
ATOM 1191 O O . GLY A 1 165 ? 4.712 -13.670 10.432 1.00 47.94 165 GLY A O 1
ATOM 1192 N N . GLY A 1 166 ? 5.394 -13.744 12.564 1.00 38.31 166 GLY A N 1
ATOM 1193 C CA . GLY A 1 166 ? 5.759 -12.317 12.617 1.00 38.31 166 GLY A CA 1
ATOM 1194 C C . GLY A 1 166 ? 7.164 -12.024 13.150 1.00 38.31 166 GLY A C 1
ATOM 1195 O O . GLY A 1 166 ? 7.406 -12.228 14.330 1.00 38.31 166 GLY A O 1
ATOM 1196 N N . ALA A 1 167 ? 8.038 -11.521 12.263 1.00 40.69 167 ALA A N 1
ATOM 1197 C CA . ALA A 1 167 ? 9.231 -10.646 12.388 1.00 40.69 167 ALA A CA 1
ATOM 1198 C C . ALA A 1 167 ? 10.184 -10.659 13.616 1.00 40.69 167 ALA A C 1
ATOM 1200 O O . ALA A 1 167 ? 11.170 -9.926 13.609 1.00 40.69 167 ALA A O 1
ATOM 1201 N N . SER A 1 168 ? 9.984 -11.483 14.635 1.00 39.34 168 SER A N 1
ATOM 1202 C CA . SER A 1 168 ? 10.930 -11.710 15.726 1.00 39.34 168 SER A CA 1
ATOM 1203 C C . SER A 1 168 ? 11.211 -13.202 15.761 1.00 39.34 168 SER A C 1
ATOM 1205 O O . SER A 1 168 ? 10.291 -13.994 15.933 1.00 39.34 168 SER A O 1
ATOM 1207 N N . GLY A 1 169 ? 12.466 -13.592 15.533 1.00 41.44 169 GLY A N 1
ATOM 1208 C CA . GLY A 1 169 ? 12.936 -14.974 15.373 1.00 41.44 169 GLY A CA 1
ATOM 1209 C C . GLY A 1 169 ? 12.789 -15.890 16.595 1.00 41.44 169 GLY A C 1
ATOM 1210 O O . GLY A 1 169 ? 13.586 -16.807 16.761 1.00 41.44 169 GLY A O 1
ATOM 1211 N N . VAL A 1 170 ? 11.788 -15.677 17.449 1.00 41.00 170 VAL A N 1
ATOM 1212 C CA . VAL A 1 170 ? 11.361 -16.645 18.454 1.00 41.00 170 VAL A CA 1
ATOM 1213 C C . VAL A 1 170 ? 10.373 -17.584 17.775 1.00 41.00 170 VAL A C 1
ATOM 1215 O O . VAL A 1 170 ? 9.193 -17.288 17.604 1.00 41.00 170 VAL A O 1
ATOM 1218 N N . THR A 1 171 ? 10.878 -18.726 17.327 1.00 40.81 171 THR A N 1
ATOM 1219 C CA . THR A 1 171 ? 10.079 -19.776 16.707 1.00 40.81 171 THR A CA 1
ATOM 1220 C C . THR A 1 171 ? 8.937 -20.202 17.634 1.00 40.81 171 THR A C 1
ATOM 1222 O O . THR A 1 171 ? 9.171 -20.852 18.652 1.00 40.81 171 THR A O 1
ATOM 1225 N N . ALA A 1 172 ? 7.689 -19.948 17.231 1.00 44.94 172 ALA A N 1
ATOM 1226 C CA . ALA A 1 172 ? 6.488 -20.553 17.823 1.00 44.94 172 ALA A CA 1
ATOM 1227 C C . ALA A 1 172 ? 6.462 -22.098 17.721 1.00 44.94 172 ALA A C 1
ATOM 1229 O O . ALA A 1 172 ? 5.538 -22.742 18.203 1.00 44.94 172 ALA A O 1
ATOM 1230 N N . ALA A 1 173 ? 7.503 -22.707 17.142 1.00 46.78 173 ALA A N 1
ATOM 1231 C CA . ALA A 1 173 ? 7.730 -24.146 17.068 1.00 46.78 173 ALA A CA 1
ATOM 1232 C C . ALA A 1 173 ? 8.068 -24.823 18.419 1.00 46.78 173 ALA A C 1
ATOM 1234 O O . ALA A 1 173 ? 8.370 -26.012 18.428 1.00 46.78 173 ALA A O 1
ATOM 1235 N N . MET A 1 174 ? 8.029 -24.111 19.552 1.00 53.66 174 MET A N 1
ATOM 1236 C CA . MET A 1 174 ? 8.394 -24.666 20.869 1.00 53.66 174 MET A CA 1
ATOM 1237 C C . MET A 1 174 ? 7.307 -24.592 21.949 1.00 53.66 174 MET A C 1
ATOM 1239 O O . MET A 1 174 ? 7.510 -25.145 23.029 1.00 53.66 174 MET A O 1
ATOM 1243 N N . LEU A 1 175 ? 6.159 -23.953 21.698 1.00 62.44 175 LEU A N 1
ATOM 1244 C CA . LEU A 1 175 ? 5.085 -23.899 22.694 1.00 62.44 175 LEU A CA 1
ATOM 1245 C C . LEU A 1 175 ? 4.137 -25.091 22.520 1.00 62.44 175 LEU A C 1
ATOM 1247 O O . LEU A 1 175 ? 3.462 -25.240 21.505 1.00 62.44 175 LEU A O 1
ATOM 1251 N N . THR A 1 176 ? 4.084 -25.950 23.533 1.00 73.94 176 THR A N 1
ATOM 1252 C CA . THR A 1 176 ? 3.126 -27.059 23.609 1.00 73.94 176 THR A CA 1
ATOM 1253 C C . THR A 1 176 ? 1.694 -26.531 23.742 1.00 73.94 176 THR A C 1
ATOM 1255 O O . THR A 1 176 ? 1.462 -25.453 24.295 1.00 73.94 176 THR A O 1
ATOM 1258 N N . THR A 1 177 ? 0.702 -27.317 23.313 1.00 76.81 177 THR A N 1
ATOM 1259 C CA . THR A 1 177 ? -0.730 -26.992 23.478 1.00 76.81 177 THR A CA 1
ATOM 1260 C C . THR A 1 177 ? -1.084 -26.627 24.928 1.00 76.81 177 THR A C 1
ATOM 1262 O O . THR A 1 177 ? -1.883 -25.723 25.158 1.00 76.81 177 THR A O 1
ATOM 1265 N N . ASN A 1 178 ? -0.419 -27.250 25.907 1.00 80.31 178 ASN A N 1
ATOM 1266 C CA . ASN A 1 178 ? -0.602 -26.967 27.333 1.00 80.31 178 ASN A CA 1
ATOM 1267 C C . ASN A 1 178 ? -0.114 -25.566 27.742 1.00 80.31 178 ASN A C 1
ATOM 1269 O O . ASN A 1 178 ? -0.728 -24.920 28.591 1.00 80.31 178 ASN A O 1
ATOM 1273 N N . GLN A 1 179 ? 0.972 -25.067 27.145 1.00 82.44 179 GLN A N 1
ATOM 1274 C CA . GLN A 1 179 ? 1.476 -23.717 27.427 1.00 82.44 179 GLN A CA 1
ATOM 1275 C C . GLN A 1 179 ? 0.550 -22.642 26.846 1.00 82.44 179 GLN A C 1
ATOM 1277 O O . GLN A 1 179 ? 0.299 -21.634 27.506 1.00 82.44 179 GLN A O 1
ATOM 1282 N N . ILE A 1 180 ? -0.019 -22.883 25.659 1.00 83.56 180 ILE A N 1
ATOM 1283 C CA . ILE A 1 180 ? -1.028 -21.998 25.054 1.00 83.56 180 ILE A CA 1
ATOM 1284 C C . ILE A 1 180 ? -2.290 -21.953 25.929 1.00 83.56 180 ILE A C 1
ATOM 1286 O O . ILE A 1 180 ? -2.785 -20.866 26.224 1.00 83.56 180 ILE A O 1
ATOM 1290 N N . ASP A 1 181 ? -2.774 -23.107 26.403 1.00 86.69 181 ASP A N 1
ATOM 1291 C CA . ASP A 1 181 ? -3.944 -23.175 27.293 1.00 86.69 181 ASP A CA 1
ATOM 1292 C C . ASP A 1 181 ? -3.694 -22.444 28.621 1.00 86.69 181 ASP A C 1
ATOM 1294 O O . ASP A 1 181 ? -4.543 -21.694 29.099 1.00 86.69 181 ASP A O 1
ATOM 1298 N N . THR A 1 182 ? -2.491 -22.580 29.184 1.00 89.62 182 THR A N 1
ATOM 1299 C CA . THR A 1 182 ? -2.096 -21.890 30.422 1.00 89.62 182 THR A CA 1
ATOM 1300 C C . THR A 1 182 ? -2.128 -20.368 30.257 1.00 89.62 182 THR A C 1
ATOM 1302 O O . THR A 1 182 ? -2.675 -19.663 31.108 1.00 89.62 182 THR A O 1
ATOM 1305 N N . LEU A 1 183 ? -1.594 -19.848 29.148 1.00 89.56 183 LEU A N 1
ATOM 1306 C CA . LEU A 1 183 ? -1.611 -18.413 28.851 1.00 89.56 183 LEU A CA 1
ATOM 1307 C C . LEU A 1 183 ? -3.027 -17.903 28.560 1.00 89.56 183 LEU A C 1
ATOM 1309 O O . LEU A 1 183 ? -3.397 -16.834 29.045 1.00 89.56 183 LEU A O 1
ATOM 1313 N N . ALA A 1 184 ? -3.850 -18.678 27.849 1.00 89.88 184 ALA A N 1
ATOM 1314 C CA . ALA A 1 184 ? -5.259 -18.352 27.634 1.00 89.88 184 ALA A CA 1
ATOM 1315 C C . ALA A 1 184 ? -6.038 -18.283 28.960 1.00 89.88 184 ALA A C 1
ATOM 1317 O O . ALA A 1 184 ? -6.851 -17.375 29.155 1.00 89.88 184 ALA A O 1
ATOM 1318 N N . ARG A 1 185 ? -5.742 -19.185 29.907 1.00 90.88 185 ARG A N 1
ATOM 1319 C CA . ARG A 1 185 ? -6.320 -19.157 31.259 1.00 90.88 185 ARG A CA 1
ATOM 1320 C C . ARG A 1 185 ? -5.897 -17.946 32.068 1.00 90.88 185 ARG A C 1
ATOM 1322 O O . ARG A 1 185 ? -6.735 -17.334 32.733 1.00 90.88 185 ARG A O 1
ATOM 1329 N N . ALA A 1 186 ? -4.620 -17.583 31.999 1.00 91.31 186 ALA A N 1
ATOM 1330 C CA . ALA A 1 186 ? -4.109 -16.377 32.638 1.00 91.31 186 ALA A CA 1
ATOM 1331 C C . ALA A 1 186 ? -4.775 -15.114 32.064 1.00 91.31 186 ALA A C 1
ATOM 1333 O O . ALA A 1 186 ? -5.230 -14.267 32.831 1.00 91.31 186 ALA A O 1
ATOM 1334 N N . ALA A 1 187 ? -4.917 -15.024 30.737 1.00 93.19 187 ALA A N 1
ATOM 1335 C CA . ALA A 1 187 ? -5.575 -13.907 30.059 1.00 93.19 187 ALA A CA 1
ATOM 1336 C C . ALA A 1 187 ? -7.053 -13.767 30.448 1.00 93.19 187 ALA A C 1
ATOM 1338 O O . ALA A 1 187 ? -7.483 -12.684 30.847 1.00 93.19 187 ALA A O 1
ATOM 1339 N N . SER A 1 188 ? -7.814 -14.865 30.406 1.00 93.19 188 SER A N 1
ATOM 1340 C CA . SER A 1 188 ? -9.225 -14.880 30.815 1.00 93.19 188 SER A CA 1
ATOM 1341 C C . SER A 1 188 ? -9.410 -14.499 32.286 1.00 93.19 188 SER A C 1
ATOM 1343 O O . SER A 1 188 ? -10.311 -13.734 32.636 1.00 93.19 188 SER A O 1
ATOM 1345 N N . ARG A 1 189 ? -8.564 -15.019 33.185 1.00 92.62 189 ARG A N 1
ATOM 1346 C CA . ARG A 1 189 ? -8.618 -14.666 34.610 1.00 92.62 189 ARG A CA 1
ATOM 1347 C C . ARG A 1 189 ? -8.322 -13.181 34.822 1.00 92.62 189 ARG A C 1
ATOM 1349 O O . ARG A 1 189 ? -9.105 -12.515 35.492 1.00 92.62 189 ARG A O 1
ATOM 1356 N N . ALA A 1 190 ? -7.260 -12.662 34.208 1.00 93.62 190 ALA A N 1
ATOM 1357 C CA . ALA A 1 190 ? -6.874 -11.260 34.329 1.00 93.62 190 ALA A CA 1
ATOM 1358 C C . ALA A 1 190 ? -7.946 -10.306 33.769 1.00 93.62 190 ALA A C 1
ATOM 1360 O O . ALA A 1 190 ? -8.216 -9.271 34.369 1.00 93.62 190 ALA A O 1
ATOM 1361 N N . GLU A 1 191 ? -8.607 -10.656 32.658 1.00 94.19 191 GLU A N 1
ATOM 1362 C CA . GLU A 1 191 ? -9.744 -9.894 32.113 1.00 94.19 191 GLU A CA 1
ATOM 1363 C C . GLU A 1 191 ? -10.935 -9.852 33.077 1.00 94.19 191 GLU A C 1
ATOM 1365 O O . GLU A 1 191 ? -11.514 -8.791 33.317 1.00 94.19 191 GLU A O 1
ATOM 1370 N N . ARG A 1 192 ? -11.273 -10.986 33.696 1.00 93.31 192 ARG A N 1
ATOM 1371 C CA . ARG A 1 192 ? -12.358 -11.051 34.684 1.00 93.31 192 ARG A CA 1
ATOM 1372 C C . ARG A 1 192 ? -12.024 -10.290 35.966 1.00 93.31 192 ARG A C 1
ATOM 1374 O O . ARG A 1 192 ? -12.881 -9.584 36.494 1.00 93.31 192 ARG A O 1
ATOM 1381 N N . GLU A 1 193 ? -10.785 -10.374 36.443 1.00 94.06 193 GLU A N 1
ATOM 1382 C CA . GLU A 1 193 ? -10.296 -9.579 37.575 1.00 94.06 193 GLU A CA 1
ATOM 1383 C C . GLU A 1 193 ? -10.331 -8.077 37.267 1.00 94.06 193 GLU A C 1
ATOM 1385 O O . GLU A 1 193 ? -10.816 -7.295 38.087 1.00 94.06 193 GLU A O 1
ATOM 1390 N N . ALA A 1 194 ? -9.907 -7.667 36.068 1.00 95.19 194 ALA A N 1
ATOM 1391 C CA . ALA A 1 194 ? -10.005 -6.282 35.615 1.00 95.19 194 ALA A CA 1
ATOM 1392 C C . ALA A 1 194 ? -11.461 -5.798 35.578 1.00 95.19 194 ALA A C 1
ATOM 1394 O O . ALA A 1 194 ? -11.751 -4.701 36.055 1.00 95.19 194 ALA A O 1
ATOM 1395 N N . ALA A 1 195 ? -12.396 -6.631 35.112 1.00 94.56 195 ALA A N 1
ATOM 1396 C CA . ALA A 1 195 ? -13.821 -6.313 35.127 1.00 94.56 195 ALA A CA 1
ATOM 1397 C C . ALA A 1 195 ? -14.371 -6.127 36.554 1.00 94.56 195 ALA A C 1
ATOM 1399 O O . ALA A 1 195 ? -15.174 -5.221 36.786 1.00 94.56 195 ALA A O 1
ATOM 1400 N N . VAL A 1 196 ? -13.934 -6.930 37.532 1.00 95.31 196 VAL A N 1
ATOM 1401 C CA . VAL A 1 196 ? -14.301 -6.729 38.947 1.00 95.31 196 VAL A CA 1
ATOM 1402 C C . VAL A 1 196 ? -13.790 -5.378 39.440 1.00 95.31 196 VAL A C 1
ATOM 1404 O O . VAL A 1 196 ? -14.586 -4.567 39.911 1.00 95.31 196 VAL A O 1
ATOM 1407 N N . ARG A 1 197 ? -12.495 -5.087 39.262 1.00 95.69 197 ARG A N 1
ATOM 1408 C CA . ARG A 1 197 ? -11.889 -3.827 39.730 1.00 95.69 197 ARG A CA 1
ATOM 1409 C C . ARG A 1 197 ? -12.483 -2.598 39.043 1.00 95.69 197 ARG A C 1
ATOM 1411 O O . ARG A 1 197 ? -12.700 -1.581 39.695 1.00 95.69 197 ARG A O 1
ATOM 1418 N N . ALA A 1 198 ? -12.819 -2.696 37.758 1.00 95.38 198 ALA A N 1
ATOM 1419 C CA . ALA A 1 198 ? -13.503 -1.635 37.027 1.00 95.38 198 ALA A CA 1
ATOM 1420 C C . ALA A 1 198 ? -14.897 -1.341 37.604 1.00 95.38 198 ALA A C 1
ATOM 1422 O O . ALA A 1 198 ? -15.276 -0.177 37.737 1.00 95.38 198 ALA A O 1
ATOM 1423 N N . ASN A 1 199 ? -15.657 -2.373 37.984 1.00 95.31 199 ASN A N 1
ATOM 1424 C CA . ASN A 1 199 ? -16.970 -2.185 38.603 1.00 95.31 199 ASN A CA 1
ATOM 1425 C C . ASN A 1 199 ? -16.872 -1.691 40.060 1.00 95.31 199 ASN A C 1
ATOM 1427 O O . ASN A 1 199 ? -17.698 -0.877 40.464 1.00 95.31 199 ASN A O 1
ATOM 1431 N N . GLU A 1 200 ? -15.842 -2.079 40.822 1.00 95.19 200 GLU A N 1
ATOM 1432 C CA . GLU A 1 200 ? -15.552 -1.498 42.150 1.00 95.19 200 GLU A CA 1
ATOM 1433 C C . GLU A 1 200 ? -15.235 0.000 42.048 1.00 95.19 200 GLU A C 1
ATOM 1435 O O . GLU A 1 200 ? -15.780 0.802 42.806 1.00 95.19 200 GLU A O 1
ATOM 1440 N N . ALA A 1 201 ? -14.442 0.404 41.051 1.00 94.69 201 ALA A N 1
ATOM 1441 C CA . ALA A 1 201 ? -14.162 1.812 40.782 1.00 94.69 201 ALA A CA 1
ATOM 1442 C C . ALA A 1 201 ? -15.420 2.599 40.379 1.00 94.69 201 ALA A C 1
ATOM 1444 O O . ALA A 1 201 ? -15.620 3.717 40.856 1.00 94.69 201 ALA A O 1
ATOM 1445 N N . LYS A 1 202 ? -16.298 2.019 39.545 1.00 94.44 202 LYS A N 1
ATOM 1446 C CA . LYS A 1 202 ? -17.596 2.627 39.194 1.00 94.44 202 LYS A CA 1
ATOM 1447 C C . LYS A 1 202 ? -18.498 2.794 40.414 1.00 94.44 202 LYS A C 1
ATOM 1449 O O . LYS A 1 202 ? -19.127 3.837 40.551 1.00 94.44 202 LYS A O 1
ATOM 1454 N N . LEU A 1 203 ? -18.535 1.803 41.306 1.00 94.31 203 LEU A N 1
ATOM 1455 C CA . LEU A 1 203 ? -19.307 1.873 42.545 1.00 94.31 203 LEU A CA 1
ATOM 1456 C C . LEU A 1 203 ? -18.773 2.974 43.473 1.00 94.31 203 LEU A C 1
ATOM 1458 O O . LEU A 1 203 ? -19.552 3.780 43.972 1.00 94.31 203 LEU A O 1
ATOM 1462 N N . ALA A 1 204 ? -17.452 3.060 43.656 1.00 93.06 204 ALA A N 1
ATOM 1463 C CA . ALA A 1 204 ? -16.824 4.110 44.460 1.00 93.06 204 ALA A CA 1
ATOM 1464 C C . ALA A 1 204 ? -17.082 5.516 43.884 1.00 93.06 204 ALA A C 1
ATOM 1466 O O . ALA A 1 204 ? -17.420 6.436 44.628 1.00 93.06 204 ALA A O 1
ATOM 1467 N N . ALA A 1 205 ? -16.997 5.674 42.558 1.00 92.50 205 ALA A N 1
ATOM 1468 C CA . ALA A 1 205 ? -17.334 6.922 41.875 1.00 92.50 205 ALA A CA 1
ATOM 1469 C C . ALA A 1 205 ? -18.827 7.276 42.000 1.00 92.50 205 ALA A C 1
ATOM 1471 O O . ALA A 1 205 ? -19.163 8.435 42.234 1.00 92.50 205 ALA A O 1
ATOM 1472 N N . GLY A 1 206 ? -19.720 6.286 41.897 1.00 91.75 206 GLY A N 1
ATOM 1473 C CA . GLY A 1 206 ? -21.157 6.462 42.110 1.00 91.75 206 GLY A CA 1
ATOM 1474 C C . GLY A 1 206 ? -21.484 6.908 43.536 1.00 91.75 206 GLY A C 1
ATOM 1475 O O . GLY A 1 206 ? -22.254 7.847 43.718 1.00 91.75 206 GLY A O 1
ATOM 1476 N N . ASN A 1 207 ? -20.847 6.301 44.543 1.00 90.06 207 ASN A N 1
ATOM 1477 C CA . ASN A 1 207 ? -21.012 6.678 45.950 1.00 90.06 207 ASN A CA 1
ATOM 1478 C C . ASN A 1 207 ? -20.502 8.097 46.231 1.00 90.06 207 ASN A C 1
ATOM 1480 O O . ASN A 1 207 ? -21.140 8.845 46.970 1.00 90.06 207 ASN A O 1
ATOM 1484 N N . LEU A 1 208 ? -19.383 8.493 45.616 1.00 90.12 208 LEU A N 1
ATOM 1485 C CA . LEU A 1 208 ? -18.894 9.869 45.681 1.00 90.12 208 LEU A CA 1
ATOM 1486 C C . LEU A 1 208 ? -19.899 10.852 45.063 1.00 90.12 208 LEU A C 1
ATOM 1488 O O . LEU A 1 208 ? -20.220 11.862 45.684 1.00 90.12 208 LEU A O 1
ATOM 1492 N N . ALA A 1 209 ? -20.415 10.547 43.870 1.00 89.06 209 ALA A N 1
ATOM 1493 C CA . ALA A 1 209 ? -21.399 11.388 43.191 1.00 89.06 209 ALA A CA 1
ATOM 1494 C C . ALA A 1 209 ? -22.706 11.505 43.992 1.00 89.06 209 ALA A C 1
ATOM 1496 O O . ALA A 1 209 ? -23.300 12.580 44.043 1.00 89.06 209 ALA A O 1
ATOM 1497 N N . LEU A 1 210 ? -23.131 10.425 44.656 1.00 87.69 210 LEU A N 1
ATOM 1498 C CA . LEU A 1 210 ? -24.305 10.430 45.527 1.00 87.69 210 LEU A CA 1
ATOM 1499 C C . LEU A 1 210 ? -24.081 11.328 46.746 1.00 87.69 210 LEU A C 1
ATOM 1501 O O . LEU A 1 210 ? -24.903 12.200 47.007 1.00 87.69 210 LEU A O 1
ATOM 1505 N N . ALA A 1 211 ? -22.940 11.192 47.427 1.00 84.62 211 ALA A N 1
ATOM 1506 C CA . ALA A 1 211 ? -22.598 12.034 48.572 1.00 84.62 211 ALA A CA 1
ATOM 1507 C C . ALA A 1 211 ? -22.489 13.526 48.196 1.00 84.62 211 ALA A C 1
ATOM 1509 O O . ALA A 1 211 ? -22.928 14.395 48.949 1.00 84.62 211 ALA A O 1
ATOM 1510 N N . GLN A 1 212 ? -21.946 13.836 47.014 1.00 85.69 212 GLN A N 1
ATOM 1511 C CA . GLN A 1 212 ? -21.901 15.202 46.481 1.00 85.69 212 GLN A CA 1
ATOM 1512 C C . GLN A 1 212 ? -23.302 15.741 46.169 1.00 85.69 212 GLN A C 1
ATOM 1514 O O . GLN A 1 212 ? -23.603 16.883 46.510 1.00 85.69 212 GLN A O 1
ATOM 1519 N N . ALA A 1 213 ? -24.167 14.922 45.566 1.00 84.62 213 ALA A N 1
ATOM 1520 C CA . ALA A 1 213 ? -25.544 15.297 45.261 1.00 84.62 213 ALA A CA 1
ATOM 1521 C C . ALA A 1 213 ? -26.381 15.518 46.533 1.00 84.62 213 ALA A C 1
ATOM 1523 O O . ALA A 1 213 ? -27.177 16.452 46.593 1.00 84.62 213 ALA A O 1
ATOM 1524 N N . GLU A 1 214 ? -26.186 14.701 47.569 1.00 81.00 214 GLU A N 1
ATOM 1525 C CA . GLU A 1 214 ? -26.857 14.853 48.865 1.00 81.00 214 GLU A CA 1
ATOM 1526 C C . GLU A 1 214 ? -26.412 16.113 49.615 1.00 81.00 214 GLU A C 1
ATOM 1528 O O . GLU A 1 214 ? -27.240 16.729 50.296 1.00 81.00 214 GLU A O 1
ATOM 1533 N N . GLY A 1 215 ? -25.144 16.509 49.445 1.00 75.75 215 GLY A N 1
ATOM 1534 C CA . GLY A 1 215 ? -24.542 17.717 50.010 1.00 75.75 215 GLY A CA 1
ATOM 1535 C C . GLY A 1 215 ? -24.938 19.032 49.326 1.00 75.75 215 GLY A C 1
ATOM 1536 O O . GLY A 1 215 ? -24.601 20.096 49.843 1.00 75.75 215 GLY A O 1
ATOM 1537 N N . LEU A 1 216 ? -25.659 18.992 48.197 1.00 78.94 216 LEU A N 1
ATOM 1538 C CA . LEU A 1 216 ? -26.208 20.200 47.572 1.00 78.94 216 LEU A CA 1
ATOM 1539 C C . LEU A 1 216 ? -27.272 20.855 48.478 1.00 78.94 216 LEU A C 1
ATOM 1541 O O . LEU A 1 216 ? -28.016 20.138 49.160 1.00 78.94 216 LEU A O 1
ATOM 1545 N N . PRO A 1 217 ? -27.403 22.198 48.468 1.00 75.00 217 PRO A N 1
ATOM 1546 C CA . PRO A 1 217 ? -28.444 22.897 49.217 1.00 75.00 217 PRO A CA 1
ATOM 1547 C C . PRO A 1 217 ? -29.844 22.386 48.864 1.00 75.00 217 PRO A C 1
ATOM 1549 O O . PRO A 1 217 ? -30.154 22.131 47.701 1.00 75.00 217 PRO A O 1
ATOM 1552 N N . THR A 1 218 ? -30.735 22.285 49.851 1.00 71.31 218 THR A N 1
ATOM 1553 C CA . THR A 1 218 ? -32.126 21.831 49.649 1.00 71.31 218 THR A CA 1
ATOM 1554 C C . THR A 1 218 ? -32.951 22.759 48.753 1.00 71.31 218 THR A C 1
ATOM 1556 O O . THR A 1 218 ? -33.991 22.352 48.245 1.00 71.31 218 THR A O 1
ATOM 1559 N N . THR A 1 219 ? -32.476 23.985 48.528 1.00 71.81 219 THR A N 1
ATOM 1560 C CA . THR A 1 219 ? -33.054 24.986 47.623 1.00 71.81 219 THR A CA 1
ATOM 1561 C C . THR A 1 219 ? -32.632 24.808 46.159 1.00 71.81 219 THR A C 1
ATOM 1563 O O . THR A 1 219 ? -33.204 25.454 45.279 1.00 71.81 219 THR A O 1
ATOM 1566 N N . ASP A 1 220 ? -31.652 23.945 45.874 1.00 75.06 220 ASP A N 1
ATOM 1567 C CA . ASP A 1 220 ? -31.170 23.686 44.521 1.00 75.06 220 ASP A CA 1
ATOM 1568 C C . ASP A 1 220 ? -32.141 22.771 43.759 1.00 75.06 220 ASP A C 1
ATOM 1570 O O . ASP A 1 220 ? -32.369 21.611 44.117 1.00 75.06 220 ASP A O 1
ATOM 1574 N N . LYS A 1 221 ? -32.692 23.286 42.654 1.00 80.62 221 LYS A N 1
ATOM 1575 C CA . LYS A 1 221 ? -33.643 22.565 41.792 1.00 80.62 221 LYS A CA 1
ATOM 1576 C C . LYS A 1 221 ? -33.044 21.298 41.167 1.00 80.62 221 LYS A C 1
ATOM 1578 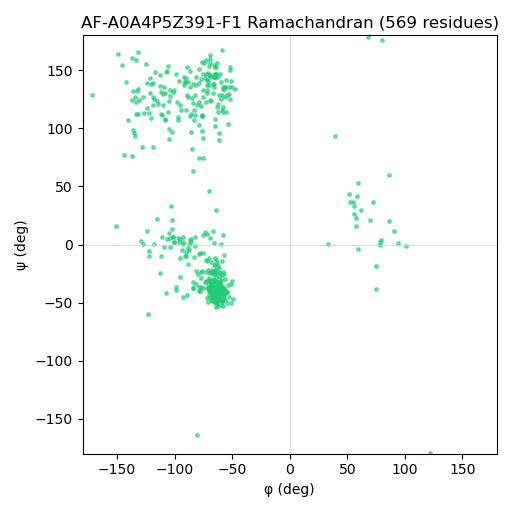O O . LYS A 1 221 ? -33.794 20.418 40.749 1.00 80.62 221 LYS A O 1
ATOM 1583 N N . THR A 1 222 ? -31.718 21.187 41.092 1.00 80.69 222 THR A N 1
ATOM 1584 C CA . THR A 1 222 ? -31.015 20.054 40.472 1.00 80.69 222 THR A CA 1
ATOM 1585 C C . THR A 1 222 ? -30.734 18.903 41.441 1.00 80.69 222 THR A C 1
ATOM 1587 O O . THR A 1 222 ? -30.522 17.771 40.999 1.00 80.69 222 THR A O 1
ATOM 1590 N N . ARG A 1 223 ? -30.819 19.144 42.758 1.00 80.31 223 ARG A N 1
ATOM 1591 C CA . ARG A 1 223 ? -30.475 18.179 43.816 1.00 80.31 223 ARG A CA 1
ATOM 1592 C C . ARG A 1 223 ? -31.221 16.852 43.687 1.00 80.31 223 ARG A C 1
ATOM 1594 O O . ARG A 1 223 ? -30.605 15.790 43.680 1.00 80.31 223 ARG A O 1
ATOM 1601 N N . ALA A 1 224 ? -32.544 16.899 43.538 1.00 77.62 224 ALA A N 1
ATOM 1602 C CA . ALA A 1 224 ? -33.370 15.693 43.441 1.00 77.62 224 ALA A CA 1
ATOM 1603 C C . ALA A 1 224 ? -33.028 14.843 42.200 1.00 77.62 224 ALA A C 1
ATOM 1605 O O . ALA A 1 224 ? -32.967 13.614 42.274 1.00 77.62 224 ALA A O 1
ATOM 1606 N N . ALA A 1 225 ? -32.751 15.492 41.065 1.00 83.31 225 ALA A N 1
ATOM 1607 C CA . ALA A 1 225 ? -32.352 14.813 39.835 1.00 83.31 225 ALA A CA 1
ATOM 1608 C C . ALA A 1 225 ? -30.941 14.206 39.943 1.00 83.31 225 ALA A C 1
ATOM 1610 O O . ALA A 1 225 ? -30.717 13.079 39.488 1.00 83.31 225 ALA A O 1
ATOM 1611 N N . ALA A 1 226 ? -30.008 14.916 40.582 1.00 83.12 226 ALA A N 1
ATOM 1612 C CA . ALA A 1 226 ? -28.646 14.448 40.825 1.00 83.12 226 ALA A CA 1
ATOM 1613 C C . ALA A 1 226 ? -28.620 13.221 41.752 1.00 83.12 226 ALA A C 1
ATOM 1615 O O . ALA A 1 226 ? -27.989 12.220 41.411 1.00 83.12 226 ALA A O 1
ATOM 1616 N N . ILE A 1 227 ? -29.383 13.239 42.855 1.00 84.81 227 ILE A N 1
ATOM 1617 C CA . ILE A 1 227 ? -29.517 12.099 43.781 1.00 84.81 227 ILE A CA 1
ATOM 1618 C C . ILE A 1 227 ? -30.099 10.881 43.057 1.00 84.81 227 ILE A C 1
ATOM 1620 O O . ILE A 1 227 ? -29.554 9.784 43.158 1.00 84.81 227 ILE A O 1
ATOM 1624 N N . LYS A 1 228 ? -31.164 11.061 42.265 1.00 86.50 228 LYS A N 1
ATOM 1625 C CA . LYS A 1 228 ? -31.769 9.966 41.488 1.00 86.50 228 LYS A CA 1
ATOM 1626 C C . LYS A 1 228 ? -30.776 9.344 40.498 1.00 86.50 228 LYS A C 1
ATOM 1628 O O . LYS A 1 228 ? -30.709 8.122 40.373 1.00 86.50 228 LYS A O 1
ATOM 1633 N N . THR A 1 229 ? -30.000 10.174 39.803 1.00 88.56 229 THR A N 1
ATOM 1634 C CA . THR A 1 229 ? -29.020 9.727 38.799 1.00 88.56 229 THR A CA 1
ATOM 1635 C C . THR A 1 229 ? -27.840 8.998 39.442 1.00 88.56 229 THR A C 1
ATOM 1637 O O . THR A 1 229 ? -27.453 7.917 38.990 1.00 88.56 229 THR A O 1
ATOM 1640 N N . ALA A 1 230 ? -27.298 9.547 40.531 1.00 87.62 230 ALA A N 1
ATOM 1641 C CA . ALA A 1 230 ? -26.209 8.928 41.276 1.00 87.62 230 ALA A CA 1
ATOM 1642 C C . ALA A 1 230 ? -26.662 7.625 41.952 1.00 87.62 230 ALA A C 1
ATOM 1644 O O . ALA A 1 230 ? -25.973 6.613 41.845 1.00 87.62 230 ALA A O 1
ATOM 1645 N N . GLY A 1 231 ? -27.861 7.607 42.543 1.00 87.75 231 GLY A N 1
ATOM 1646 C CA . GLY A 1 231 ? -28.465 6.410 43.128 1.00 87.75 231 GLY A CA 1
ATOM 1647 C C . GLY A 1 231 ? -28.621 5.280 42.110 1.00 87.75 231 GLY A C 1
ATOM 1648 O O . GLY A 1 231 ? -28.211 4.155 42.384 1.00 87.75 231 GLY A O 1
ATOM 1649 N N . LYS A 1 232 ? -29.099 5.589 40.895 1.00 90.75 232 LYS A N 1
ATOM 1650 C CA . LYS A 1 232 ? -29.152 4.612 39.796 1.00 90.75 232 LYS A CA 1
ATOM 1651 C C . LYS A 1 232 ? -27.759 4.098 39.410 1.00 90.75 232 LYS A C 1
ATOM 1653 O O . LYS A 1 232 ? -27.565 2.906 39.203 1.00 90.75 232 LYS A O 1
ATOM 1658 N N . THR A 1 233 ? -26.769 4.985 39.344 1.00 89.62 233 THR A N 1
ATOM 1659 C CA . THR A 1 233 ? -25.384 4.592 39.028 1.00 89.62 233 THR A CA 1
ATOM 1660 C C . THR A 1 233 ? -24.824 3.617 40.065 1.00 89.62 233 THR A C 1
ATOM 1662 O O . THR A 1 233 ? -24.173 2.640 39.698 1.00 89.62 233 THR A O 1
ATOM 1665 N N . VAL A 1 234 ? -25.107 3.842 41.351 1.00 92.19 234 VAL A N 1
ATOM 1666 C CA . VAL A 1 234 ? -24.705 2.949 42.448 1.00 92.19 234 VAL A CA 1
ATOM 1667 C C . VAL A 1 234 ? -25.385 1.584 42.329 1.00 92.19 234 VAL A C 1
ATOM 1669 O O . VAL A 1 234 ? -24.708 0.561 42.447 1.00 92.19 234 VAL A O 1
ATOM 1672 N N . THR A 1 235 ? -26.691 1.536 42.043 1.00 91.19 235 THR A N 1
ATOM 1673 C CA . THR A 1 235 ? -27.415 0.262 41.877 1.00 91.19 235 THR A CA 1
ATOM 1674 C C . THR A 1 235 ? -26.934 -0.522 40.659 1.00 91.19 235 THR A C 1
ATOM 1676 O O . THR A 1 235 ? -26.702 -1.731 40.753 1.00 91.19 235 THR A O 1
ATOM 1679 N N . ASP A 1 236 ? -26.720 0.158 39.531 1.00 91.69 236 ASP A N 1
ATOM 1680 C CA . ASP A 1 236 ? -26.257 -0.458 38.286 1.00 91.69 236 ASP A CA 1
ATOM 1681 C C . ASP A 1 236 ? -24.822 -0.988 38.452 1.00 91.69 236 ASP A C 1
ATOM 1683 O O . ASP A 1 236 ? -24.534 -2.136 38.105 1.00 91.69 236 ASP A O 1
ATOM 1687 N N . ALA A 1 237 ? -23.928 -0.197 39.062 1.00 92.38 237 ALA A N 1
ATOM 1688 C CA . ALA A 1 237 ? -22.557 -0.611 39.358 1.00 92.38 237 ALA A CA 1
ATOM 1689 C C . ALA A 1 237 ? -22.500 -1.763 40.373 1.00 92.38 237 ALA A C 1
ATOM 1691 O O . ALA A 1 237 ? -21.702 -2.684 40.199 1.00 92.38 237 ALA A O 1
ATOM 1692 N N . GLY A 1 238 ? -23.357 -1.757 41.399 1.00 93.19 238 GLY A N 1
ATOM 1693 C CA . GLY A 1 238 ? -23.466 -2.848 42.371 1.00 93.19 238 GLY A CA 1
ATOM 1694 C C . GLY A 1 238 ? -23.912 -4.164 41.726 1.00 93.19 238 GLY A C 1
ATOM 1695 O O . GLY A 1 238 ? -23.311 -5.212 41.965 1.00 93.19 238 GLY A O 1
ATOM 1696 N N . THR A 1 239 ? -24.902 -4.102 40.834 1.00 93.94 239 THR A N 1
ATOM 1697 C CA . THR A 1 239 ? -25.394 -5.267 40.078 1.00 93.94 239 THR A CA 1
ATOM 1698 C C . THR A 1 239 ? -24.330 -5.800 39.112 1.00 93.94 239 THR A C 1
ATOM 1700 O O . THR A 1 239 ? -24.072 -7.008 39.050 1.00 93.94 239 THR A O 1
ATOM 1703 N N . ALA A 1 240 ? -23.644 -4.904 38.396 1.00 92.38 240 ALA A N 1
ATOM 1704 C CA . ALA A 1 240 ? -22.538 -5.261 37.512 1.00 92.38 240 ALA A CA 1
ATOM 1705 C C . ALA A 1 240 ? -21.355 -5.869 38.284 1.00 92.38 240 ALA A C 1
ATOM 1707 O O . ALA A 1 240 ? -20.757 -6.842 37.825 1.00 92.38 240 ALA A O 1
ATOM 1708 N N . LEU A 1 241 ? -21.052 -5.355 39.480 1.00 93.88 241 LEU A N 1
ATOM 1709 C CA . LEU A 1 241 ? -20.012 -5.892 40.354 1.00 93.88 241 LEU A CA 1
ATOM 1710 C C . LEU A 1 241 ? -20.344 -7.306 40.837 1.00 93.88 241 LEU A C 1
ATOM 1712 O O . LEU A 1 241 ? -19.481 -8.181 40.783 1.00 93.88 241 LEU A O 1
ATOM 1716 N N . ALA A 1 242 ? -21.581 -7.549 41.277 1.00 92.94 242 ALA A N 1
ATOM 1717 C CA . ALA A 1 242 ? -22.029 -8.884 41.671 1.00 92.94 242 ALA A CA 1
ATOM 1718 C C . ALA A 1 242 ? -21.900 -9.881 40.506 1.00 92.94 242 ALA A C 1
ATOM 1720 O O . ALA A 1 242 ? -21.365 -10.977 40.676 1.00 92.94 242 ALA A O 1
ATOM 1721 N N . THR A 1 243 ? -22.291 -9.457 39.302 1.00 92.44 243 THR A N 1
ATOM 1722 C CA . THR A 1 243 ? -22.163 -10.254 38.073 1.00 92.44 243 THR A CA 1
ATOM 1723 C C . THR A 1 243 ? -20.698 -10.550 37.733 1.00 92.44 243 THR A C 1
ATOM 1725 O O . THR A 1 243 ? -20.347 -11.692 37.432 1.00 92.44 243 THR A O 1
ATOM 1728 N N . ALA A 1 244 ? -19.815 -9.550 37.822 1.00 91.50 244 ALA A N 1
ATOM 1729 C CA . ALA A 1 244 ? -18.385 -9.715 37.568 1.00 91.50 244 ALA A CA 1
ATOM 1730 C C . ALA A 1 244 ? -17.718 -10.648 38.595 1.00 91.50 244 ALA A C 1
ATOM 1732 O O . ALA A 1 244 ? -16.910 -11.497 38.218 1.00 91.50 244 ALA A O 1
ATOM 1733 N N . LYS A 1 245 ? -18.096 -10.550 39.878 1.00 92.06 245 LYS A N 1
ATOM 1734 C CA . LYS A 1 245 ? -17.610 -11.446 40.942 1.00 92.06 245 LYS A CA 1
ATOM 1735 C C . LYS A 1 245 ? -18.062 -12.887 40.720 1.00 92.06 245 LYS A C 1
ATOM 1737 O O . LYS A 1 245 ? -17.244 -13.794 40.834 1.00 92.06 245 LYS A O 1
ATOM 1742 N N . ALA A 1 246 ? -19.319 -13.099 40.330 1.00 89.50 246 ALA A N 1
ATOM 1743 C CA . ALA A 1 246 ? -19.822 -14.428 39.984 1.00 89.50 246 ALA A CA 1
ATOM 1744 C C . ALA A 1 246 ? -19.072 -15.034 38.781 1.00 89.50 246 ALA A C 1
ATOM 1746 O O . ALA A 1 246 ? -18.744 -16.218 38.783 1.00 89.50 246 ALA A O 1
ATOM 1747 N N . ALA A 1 247 ? -18.730 -14.217 37.779 1.00 86.69 247 ALA A N 1
ATOM 1748 C CA . ALA A 1 247 ? -17.989 -14.670 36.602 1.00 86.69 247 ALA A CA 1
ATOM 1749 C C . ALA A 1 247 ? -16.537 -15.086 36.904 1.00 86.69 247 ALA A C 1
ATOM 1751 O O . ALA A 1 247 ? -15.959 -15.857 36.136 1.00 86.69 247 ALA A O 1
ATOM 1752 N N . LEU A 1 248 ? -15.935 -14.613 38.001 1.00 85.44 248 LEU A N 1
ATOM 1753 C CA . LEU A 1 248 ? -14.540 -14.896 38.363 1.00 85.44 248 LEU A CA 1
ATOM 1754 C C . LEU A 1 248 ? -14.306 -16.380 38.706 1.00 85.44 248 LEU A C 1
ATOM 1756 O O . LEU A 1 248 ? -13.232 -16.908 38.425 1.00 85.44 248 LEU A O 1
ATOM 1760 N N . GLY A 1 249 ? -15.329 -17.063 39.232 1.00 80.75 249 GLY A N 1
ATOM 1761 C CA . GLY A 1 249 ? -15.309 -18.501 39.539 1.00 80.75 249 GLY A CA 1
ATOM 1762 C C . GLY A 1 249 ? -15.829 -19.416 38.422 1.00 80.75 249 GLY A C 1
ATOM 1763 O O . GLY A 1 249 ? -15.874 -20.627 38.606 1.00 80.75 249 GLY A O 1
ATOM 1764 N N . ASP A 1 250 ? -16.244 -18.870 37.274 1.00 85.12 250 ASP A N 1
ATOM 1765 C CA . ASP A 1 250 ? -16.826 -19.663 36.186 1.00 85.12 250 ASP A CA 1
ATOM 1766 C C . ASP A 1 250 ? -15.737 -20.387 35.371 1.00 85.12 250 ASP A C 1
ATOM 1768 O O . ASP A 1 250 ? -15.055 -19.786 34.534 1.00 85.12 250 ASP A O 1
ATOM 1772 N N . GLU A 1 251 ? -15.580 -21.691 35.608 1.00 79.38 251 GLU A N 1
ATOM 1773 C CA . GLU A 1 251 ? -14.647 -22.559 34.873 1.00 79.38 251 GLU A CA 1
ATOM 1774 C C . GLU A 1 251 ? -15.006 -22.698 33.385 1.00 79.38 251 GLU A C 1
ATOM 1776 O O . GLU A 1 251 ? -14.122 -22.919 32.557 1.00 79.38 251 GLU A O 1
ATOM 1781 N N . LYS A 1 252 ? -16.270 -22.484 32.982 1.00 79.12 252 LYS A N 1
ATOM 1782 C CA . LYS A 1 252 ? -16.653 -22.539 31.556 1.00 79.12 252 LYS A CA 1
ATOM 1783 C C . LYS A 1 252 ? -16.015 -21.415 30.746 1.00 79.12 252 LYS A C 1
ATOM 1785 O O . LYS A 1 252 ? -15.852 -21.543 29.536 1.00 79.12 252 LYS A O 1
ATOM 1790 N N . LYS A 1 253 ? -15.640 -20.319 31.409 1.00 78.94 253 LYS A N 1
ATOM 1791 C CA . LYS A 1 253 ? -14.954 -19.175 30.800 1.00 78.94 253 LYS A CA 1
ATOM 1792 C C . LYS A 1 253 ? -13.443 -19.242 30.967 1.00 78.94 253 LYS A C 1
ATOM 1794 O O . LYS A 1 253 ? -12.771 -18.326 30.504 1.00 78.94 253 LYS A O 1
ATOM 1799 N N . ALA A 1 254 ? -12.901 -20.297 31.585 1.00 78.50 254 ALA A N 1
ATOM 1800 C CA . ALA A 1 254 ? -11.506 -20.355 32.006 1.00 78.50 254 ALA A CA 1
ATOM 1801 C C . ALA A 1 254 ? -10.516 -20.050 30.880 1.00 78.50 254 ALA A C 1
ATOM 1803 O O . ALA A 1 254 ? -9.519 -19.414 31.159 1.00 78.50 254 ALA A O 1
ATOM 1804 N N . THR A 1 255 ? -10.791 -20.436 29.634 1.00 82.06 255 THR A N 1
ATOM 1805 C CA . THR A 1 255 ? -9.901 -20.222 28.474 1.00 82.06 255 THR A CA 1
ATOM 1806 C C . THR A 1 255 ? -10.417 -19.169 27.491 1.00 82.06 255 THR A C 1
ATOM 1808 O O . THR A 1 255 ? -9.766 -18.877 26.490 1.00 82.06 255 THR A O 1
ATOM 1811 N N . THR A 1 256 ? -11.596 -18.598 27.752 1.00 87.06 256 THR A N 1
ATOM 1812 C CA . THR A 1 256 ? -12.245 -17.637 26.855 1.00 87.06 256 THR A CA 1
ATOM 1813 C C . THR A 1 256 ? -11.909 -16.221 27.297 1.00 87.06 256 THR A C 1
ATOM 1815 O O . THR A 1 256 ? -12.241 -15.833 28.414 1.00 87.06 256 THR A O 1
ATOM 1818 N N . TYR A 1 257 ? -11.269 -15.462 26.412 1.00 89.69 257 TYR A N 1
ATOM 1819 C CA . TYR A 1 257 ? -10.956 -14.045 26.585 1.00 89.69 257 TYR A CA 1
ATOM 1820 C C . TYR A 1 257 ? -11.325 -13.279 25.312 1.00 89.69 257 TYR A C 1
ATOM 1822 O O . TYR A 1 257 ? -11.427 -13.875 24.233 1.00 89.69 257 TYR A O 1
ATOM 1830 N N . THR A 1 258 ? -11.526 -11.968 25.417 1.00 90.56 258 THR A N 1
ATOM 1831 C CA . THR A 1 258 ? -11.877 -11.136 24.256 1.00 90.56 258 THR A CA 1
ATOM 1832 C C . THR A 1 258 ? -10.686 -11.041 23.289 1.00 90.56 258 THR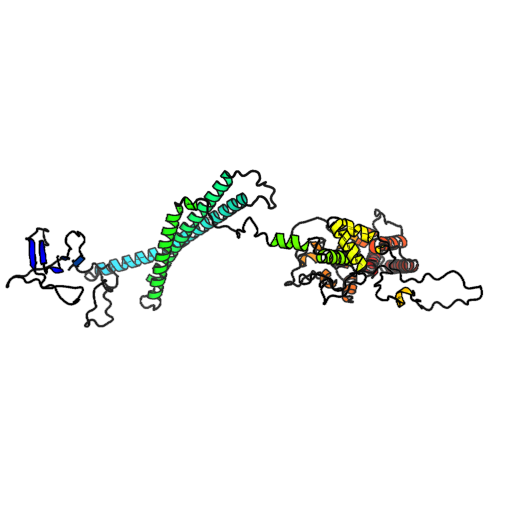 A C 1
ATOM 1834 O O . THR A 1 258 ? -9.613 -10.584 23.704 1.00 90.56 258 THR A O 1
ATOM 1837 N N . PRO A 1 259 ? -10.824 -11.421 22.004 1.00 86.00 259 PRO A N 1
ATOM 1838 C CA . PRO A 1 259 ? -9.750 -11.258 21.024 1.00 86.00 259 PRO A CA 1
ATOM 1839 C C . PRO A 1 259 ? -9.356 -9.784 20.837 1.00 86.00 259 PRO A C 1
ATOM 1841 O O . PRO A 1 259 ? -10.199 -8.894 20.949 1.00 86.00 259 PRO A O 1
ATOM 1844 N N . LEU A 1 260 ? -8.079 -9.510 20.576 1.00 85.81 260 LEU A N 1
ATOM 1845 C CA . LEU A 1 260 ? -7.567 -8.175 20.237 1.00 85.81 260 LEU A CA 1
ATOM 1846 C C . LEU A 1 260 ? -7.819 -7.829 18.765 1.00 85.81 260 LEU A C 1
ATOM 1848 O O . LEU A 1 260 ? -7.908 -6.655 18.418 1.00 85.81 260 LEU A O 1
ATOM 1852 N N . SER A 1 261 ? -7.952 -8.844 17.909 1.00 80.12 261 SER A N 1
ATOM 1853 C CA . SER A 1 261 ? -8.193 -8.698 16.475 1.00 80.12 261 SER A CA 1
ATOM 1854 C C . SER A 1 261 ? -9.444 -9.466 16.025 1.00 80.12 261 SER A C 1
ATOM 1856 O O . SER A 1 261 ? -9.848 -10.437 16.676 1.00 80.12 261 SER A O 1
ATOM 1858 N N . PRO A 1 262 ? -10.091 -9.053 14.917 1.00 81.19 262 PRO A N 1
ATOM 1859 C CA . PRO A 1 262 ? -11.191 -9.811 14.335 1.00 81.19 262 PRO A CA 1
ATOM 1860 C C . PRO A 1 262 ? -10.760 -11.247 14.013 1.00 81.19 262 PRO A C 1
ATOM 1862 O O . PRO A 1 262 ? -9.779 -11.472 13.304 1.00 81.19 262 PRO A O 1
ATOM 1865 N N . VAL A 1 263 ? -11.512 -12.229 14.514 1.00 74.62 263 VAL A N 1
ATOM 1866 C CA . VAL A 1 263 ? -11.256 -13.645 14.230 1.00 74.62 263 VAL A CA 1
ATOM 1867 C C . VAL A 1 263 ? -11.960 -14.020 12.932 1.00 74.62 263 VAL A C 1
ATOM 1869 O O . VAL A 1 263 ? -13.187 -14.094 12.873 1.00 74.62 263 VAL A O 1
ATOM 1872 N N . TYR A 1 264 ? -11.180 -14.278 11.887 1.00 76.12 264 TYR A N 1
ATOM 1873 C CA . TYR A 1 264 ? -11.705 -14.762 10.614 1.00 76.12 264 TYR A CA 1
ATOM 1874 C C . TYR A 1 264 ? -11.820 -16.295 10.606 1.00 76.12 264 TYR A C 1
ATOM 1876 O O . TYR A 1 264 ? -11.012 -16.980 11.239 1.00 76.12 264 TYR A O 1
ATOM 1884 N N . PRO A 1 265 ? -12.794 -16.872 9.876 1.00 78.62 265 PRO A N 1
ATOM 1885 C CA . PRO A 1 265 ? -12.892 -18.318 9.718 1.00 78.62 265 PRO A CA 1
ATOM 1886 C C . PRO A 1 265 ? -11.614 -18.912 9.116 1.00 78.62 265 PRO A C 1
ATOM 1888 O O . PRO A 1 265 ? -11.128 -18.441 8.088 1.00 78.62 265 PRO A O 1
ATOM 1891 N N . ALA A 1 266 ? -11.117 -20.005 9.703 1.00 73.38 266 ALA A N 1
ATOM 1892 C CA . ALA A 1 266 ? -9.935 -20.714 9.199 1.00 73.38 266 ALA A CA 1
ATOM 1893 C C . ALA A 1 266 ? -10.144 -21.322 7.798 1.00 73.38 266 ALA A C 1
ATOM 1895 O O . ALA A 1 266 ? -9.183 -21.591 7.080 1.00 73.38 266 ALA A O 1
ATOM 1896 N N . LYS A 1 267 ? -11.404 -21.549 7.400 1.00 78.38 267 LYS A N 1
ATOM 1897 C CA . LYS A 1 267 ? -11.774 -22.061 6.078 1.00 78.38 267 LYS A CA 1
ATOM 1898 C C . LYS A 1 267 ? -12.581 -21.013 5.319 1.00 78.38 267 LYS A C 1
ATOM 1900 O O . LYS A 1 267 ? -13.619 -20.551 5.784 1.00 78.38 267 LYS A O 1
ATOM 1905 N N . SER A 1 268 ? -12.094 -20.660 4.132 1.00 81.81 268 SER A N 1
ATOM 1906 C CA . SER A 1 268 ? -12.810 -19.809 3.180 1.00 81.81 268 SER A CA 1
ATOM 1907 C C . SER A 1 268 ? -14.023 -20.544 2.598 1.00 81.81 268 SER A C 1
ATOM 1909 O O . SER A 1 268 ? -14.026 -21.768 2.501 1.00 81.81 268 SER A O 1
ATOM 1911 N N . THR A 1 269 ? -15.019 -19.797 2.119 1.00 84.94 269 THR A N 1
ATOM 1912 C CA . THR A 1 269 ? -16.227 -20.321 1.451 1.00 84.94 269 THR A CA 1
ATOM 1913 C C . THR A 1 269 ? -15.956 -21.005 0.104 1.00 84.94 269 THR A C 1
ATOM 1915 O O . THR A 1 269 ? -16.892 -21.386 -0.589 1.00 84.94 269 THR A O 1
ATOM 1918 N N . GLY A 1 270 ? -14.696 -21.092 -0.335 1.00 88.62 270 GLY A N 1
ATOM 1919 C CA . GLY A 1 270 ? -14.301 -21.642 -1.636 1.00 88.62 270 GLY A CA 1
ATOM 1920 C C . GLY A 1 270 ? -14.584 -20.719 -2.827 1.00 88.62 270 GLY A C 1
ATOM 1921 O O . GLY A 1 270 ? -13.925 -20.849 -3.851 1.00 88.62 270 GLY A O 1
ATOM 1922 N N . ARG A 1 271 ? -15.466 -19.718 -2.691 1.00 90.00 271 ARG A N 1
ATOM 1923 C CA . ARG A 1 271 ? -15.864 -18.807 -3.785 1.00 90.00 271 ARG A CA 1
ATOM 1924 C C . ARG A 1 271 ? -14.688 -18.083 -4.444 1.00 90.00 271 ARG A C 1
ATOM 1926 O O . ARG A 1 271 ? -14.624 -18.008 -5.663 1.00 90.00 271 ARG A O 1
ATOM 1933 N N . ARG A 1 272 ? -13.731 -17.593 -3.644 1.00 89.75 272 ARG A N 1
ATOM 1934 C CA . ARG A 1 272 ? -12.509 -16.940 -4.155 1.00 89.75 272 ARG A CA 1
ATOM 1935 C C . ARG A 1 272 ? -11.630 -17.897 -4.960 1.00 89.75 272 ARG A C 1
ATOM 1937 O O . ARG A 1 272 ? -11.068 -17.496 -5.968 1.00 89.75 272 ARG A O 1
ATOM 1944 N N . ARG A 1 273 ? -11.545 -19.157 -4.524 1.00 91.12 273 ARG A N 1
ATOM 1945 C CA . ARG A 1 273 ? -10.802 -20.202 -5.230 1.00 91.12 273 ARG A CA 1
ATOM 1946 C C . ARG A 1 273 ? -11.487 -20.558 -6.547 1.00 91.12 273 ARG A C 1
ATOM 1948 O O . ARG A 1 273 ? -10.819 -20.550 -7.566 1.00 91.12 273 ARG A O 1
ATOM 1955 N N . ALA A 1 274 ? -12.800 -20.785 -6.529 1.00 92.69 274 ALA A N 1
ATOM 1956 C CA . ALA A 1 274 ? -13.568 -21.084 -7.737 1.00 92.69 274 ALA A CA 1
ATOM 1957 C C . ALA A 1 274 ? -13.457 -19.958 -8.781 1.00 92.69 274 ALA A C 1
ATOM 1959 O O . ALA A 1 274 ? -13.262 -20.227 -9.961 1.00 92.69 274 ALA A O 1
ATOM 1960 N N . LEU A 1 275 ? -13.512 -18.693 -8.343 1.00 93.88 275 LEU A N 1
ATOM 1961 C CA . LEU A 1 275 ? -13.282 -17.548 -9.225 1.00 93.88 275 LEU A CA 1
ATOM 1962 C C . LEU A 1 275 ? -11.855 -17.540 -9.796 1.00 93.88 275 LEU A C 1
ATOM 1964 O O . LEU A 1 275 ? -11.689 -17.327 -10.990 1.00 93.88 275 LEU A O 1
ATOM 1968 N N . ALA A 1 276 ? -10.833 -17.786 -8.972 1.00 92.06 276 ALA A N 1
ATOM 1969 C CA . ALA A 1 276 ? -9.443 -17.829 -9.429 1.00 92.06 276 ALA A CA 1
ATOM 1970 C C . ALA A 1 276 ? -9.190 -18.969 -10.433 1.00 92.06 276 ALA A C 1
ATOM 1972 O O . ALA A 1 276 ? -8.538 -18.755 -11.452 1.00 92.06 276 ALA A O 1
ATOM 1973 N N . GLU A 1 277 ? -9.749 -20.154 -10.174 1.00 91.75 277 GLU A N 1
ATOM 1974 C CA . GLU A 1 277 ? -9.693 -21.303 -11.084 1.00 91.75 277 GLU A CA 1
ATOM 1975 C C . GLU A 1 277 ? -10.396 -20.993 -12.412 1.00 91.75 277 GLU A C 1
ATOM 1977 O O . GLU A 1 277 ? -9.860 -21.320 -13.463 1.00 91.75 277 GLU A O 1
ATOM 1982 N N . TRP A 1 278 ? -11.536 -20.292 -12.389 1.00 93.31 278 TRP A N 1
ATOM 1983 C CA . TRP A 1 278 ? -12.231 -19.857 -13.604 1.00 93.31 278 TRP A CA 1
ATOM 1984 C C . TRP A 1 278 ? -11.461 -18.785 -14.396 1.00 93.31 278 TRP A C 1
ATOM 1986 O O . TRP A 1 278 ? -11.424 -18.829 -15.626 1.00 93.31 278 TRP A O 1
ATOM 1996 N N . ILE A 1 279 ? -10.817 -17.828 -13.718 1.00 92.88 279 ILE A N 1
ATOM 1997 C CA . ILE A 1 279 ? -9.995 -16.796 -14.373 1.00 92.88 279 ILE A CA 1
ATOM 1998 C C . ILE A 1 279 ? -8.810 -17.439 -15.107 1.00 92.88 279 ILE A C 1
ATOM 2000 O O . ILE A 1 279 ? -8.541 -17.074 -16.247 1.00 92.88 279 ILE A O 1
ATOM 2004 N N . GLY A 1 280 ? -8.115 -18.392 -14.480 1.00 90.12 280 GLY A N 1
ATOM 2005 C CA . GLY A 1 280 ? -6.960 -19.085 -15.067 1.00 90.12 280 GLY A CA 1
ATOM 2006 C C . GLY A 1 280 ? -7.300 -20.315 -15.916 1.00 90.12 280 GLY A C 1
ATOM 2007 O O . GLY A 1 280 ? -6.382 -21.017 -16.342 1.00 90.12 280 GLY A O 1
ATOM 2008 N N . ALA A 1 281 ? -8.585 -20.615 -16.129 1.00 91.12 281 ALA A N 1
ATOM 2009 C CA . ALA A 1 281 ? -9.025 -21.792 -16.871 1.00 91.12 281 ALA A CA 1
ATOM 2010 C C . ALA A 1 281 ? -8.603 -21.719 -18.347 1.00 91.12 281 ALA A C 1
ATOM 2012 O O . ALA A 1 281 ? -8.652 -20.653 -18.962 1.00 91.12 281 ALA A O 1
ATOM 2013 N N . LYS A 1 282 ? -8.251 -22.864 -18.947 1.00 89.75 282 LYS A N 1
ATOM 2014 C CA . LYS A 1 282 ? -7.847 -22.944 -20.366 1.00 89.75 282 LYS A CA 1
ATOM 2015 C C . LYS A 1 282 ? -8.993 -22.557 -21.308 1.00 89.75 282 LYS A C 1
ATOM 2017 O O . LYS A 1 282 ? -8.766 -22.052 -22.403 1.00 89.75 282 LYS A O 1
ATOM 2022 N N . GLU A 1 283 ? -10.227 -22.761 -20.863 1.00 90.00 283 GLU A N 1
ATOM 2023 C CA . GLU A 1 283 ? -11.457 -22.403 -21.565 1.00 90.00 283 GLU A CA 1
ATOM 2024 C C . GLU A 1 283 ? -11.708 -20.886 -21.575 1.00 90.00 283 GLU A C 1
ATOM 2026 O O . GLU A 1 283 ? -12.547 -20.410 -22.339 1.00 90.00 283 GLU A O 1
ATOM 2031 N N . ASN A 1 284 ? -10.987 -20.119 -20.748 1.00 91.31 284 ASN A N 1
ATOM 2032 C CA . ASN A 1 284 ? -11.061 -18.666 -20.691 1.00 91.31 284 ASN A CA 1
ATOM 2033 C C . ASN A 1 284 ? -9.822 -18.021 -21.353 1.00 91.31 284 ASN A C 1
ATOM 2035 O O . ASN A 1 284 ? -8.833 -17.722 -20.680 1.00 91.31 284 ASN A O 1
ATOM 2039 N N . PRO A 1 285 ? -9.866 -17.725 -22.666 1.00 86.44 285 PRO A N 1
ATOM 2040 C CA . PRO A 1 285 ? -8.721 -17.157 -23.379 1.00 86.44 285 PRO A CA 1
ATOM 2041 C C . PRO A 1 285 ? -8.446 -15.689 -23.021 1.00 86.44 285 PRO A C 1
ATOM 2043 O O . PRO A 1 285 ? -7.384 -15.160 -23.358 1.00 86.44 285 PRO A O 1
ATOM 2046 N N . LEU A 1 286 ? -9.391 -14.998 -22.370 1.00 90.81 286 LEU A N 1
ATOM 2047 C CA . LEU A 1 286 ? -9.301 -13.559 -22.127 1.00 90.81 286 LEU A CA 1
ATOM 2048 C C . LEU A 1 286 ? -8.128 -13.221 -21.206 1.00 90.81 286 LEU A C 1
ATOM 2050 O O . LEU A 1 286 ? -7.368 -12.302 -21.494 1.00 90.81 286 LEU A O 1
ATOM 2054 N N . THR A 1 287 ? -7.947 -13.998 -20.142 1.00 92.69 287 THR A N 1
ATOM 2055 C CA . THR A 1 287 ? -6.892 -13.783 -19.146 1.00 92.69 287 THR A CA 1
ATOM 2056 C C . THR A 1 287 ? -5.507 -13.844 -19.779 1.00 92.69 287 THR A C 1
ATOM 2058 O O . THR A 1 287 ? -4.686 -12.954 -19.559 1.00 92.69 287 THR A O 1
ATOM 2061 N N . ALA A 1 288 ? -5.260 -14.853 -20.619 1.00 94.00 288 ALA A N 1
ATOM 2062 C CA . ALA A 1 288 ? -3.992 -14.996 -21.323 1.00 94.00 288 ALA A CA 1
ATOM 2063 C C . ALA A 1 288 ? -3.774 -13.852 -22.325 1.00 94.00 288 ALA A C 1
ATOM 2065 O O . ALA A 1 288 ? -2.715 -13.229 -22.311 1.00 94.00 288 ALA A O 1
ATOM 2066 N N . ARG A 1 289 ? -4.786 -13.501 -23.134 1.00 94.38 289 ARG A N 1
ATOM 2067 C CA . ARG A 1 289 ? -4.703 -12.380 -24.091 1.00 94.38 289 ARG A CA 1
ATOM 2068 C C . ARG A 1 289 ? -4.400 -11.045 -23.406 1.00 94.38 289 ARG A C 1
ATOM 2070 O O . ARG A 1 289 ? -3.541 -10.302 -23.875 1.00 94.38 289 ARG A O 1
ATOM 2077 N N . VAL A 1 290 ? -5.070 -10.752 -22.292 1.00 92.94 290 VAL A N 1
ATOM 2078 C CA . VAL A 1 290 ? -4.835 -9.531 -21.507 1.00 92.94 290 VAL A CA 1
ATOM 2079 C C . VAL A 1 290 ? -3.407 -9.527 -20.960 1.00 92.94 290 VAL A C 1
ATOM 2081 O O . VAL A 1 290 ? -2.670 -8.569 -21.194 1.00 92.94 290 VAL A O 1
ATOM 2084 N N . ALA A 1 291 ? -2.973 -10.612 -20.311 1.00 93.00 291 ALA A N 1
ATOM 2085 C CA . ALA A 1 291 ? -1.627 -10.717 -19.747 1.00 93.00 291 ALA A CA 1
ATOM 2086 C C . ALA A 1 291 ? -0.527 -10.545 -20.810 1.00 93.00 291 ALA A C 1
ATOM 2088 O O . ALA A 1 291 ? 0.406 -9.762 -20.616 1.00 93.00 291 ALA A O 1
ATOM 2089 N N . VAL A 1 292 ? -0.661 -11.215 -21.958 1.00 95.44 292 VAL A N 1
ATOM 2090 C CA . VAL A 1 292 ? 0.271 -11.085 -23.087 1.00 95.44 292 VAL A CA 1
ATOM 2091 C C . VAL A 1 292 ? 0.312 -9.652 -23.607 1.00 95.44 292 VAL A C 1
ATOM 2093 O O . VAL A 1 292 ? 1.396 -9.140 -23.867 1.00 95.44 292 VAL A O 1
ATOM 2096 N N . ASN A 1 293 ? -0.832 -8.976 -23.732 1.00 94.81 293 ASN A N 1
ATOM 2097 C CA . ASN A 1 293 ? -0.876 -7.597 -24.211 1.00 94.81 293 ASN A CA 1
ATOM 2098 C C . ASN A 1 293 ? -0.145 -6.623 -23.275 1.00 94.81 293 ASN A C 1
ATOM 2100 O O . ASN A 1 293 ? 0.556 -5.734 -23.756 1.00 94.81 293 ASN A O 1
ATOM 2104 N N . HIS A 1 294 ? -0.258 -6.809 -21.956 1.00 92.31 294 HIS A N 1
ATOM 2105 C CA . HIS A 1 294 ? 0.508 -6.030 -20.977 1.00 92.31 294 HIS A CA 1
ATOM 2106 C C . HIS A 1 294 ? 2.011 -6.317 -21.071 1.00 92.31 294 HIS A C 1
ATOM 2108 O O . HIS A 1 294 ? 2.810 -5.384 -21.142 1.00 92.31 294 HIS A O 1
ATOM 2114 N N . ILE A 1 295 ? 2.400 -7.594 -21.147 1.00 93.69 295 ILE A N 1
ATOM 2115 C CA . ILE A 1 295 ? 3.807 -7.988 -21.306 1.00 93.69 295 ILE A CA 1
ATOM 2116 C C . ILE A 1 295 ? 4.386 -7.399 -22.596 1.00 93.69 295 ILE A C 1
ATOM 2118 O O . ILE A 1 295 ? 5.484 -6.842 -22.581 1.00 93.69 295 ILE A O 1
ATOM 2122 N N . TRP A 1 296 ? 3.638 -7.468 -23.696 1.00 93.44 296 TRP A N 1
ATOM 2123 C CA . TRP A 1 296 ? 4.014 -6.875 -24.974 1.00 93.44 296 TRP A CA 1
ATOM 2124 C C . TRP A 1 296 ? 4.206 -5.362 -24.861 1.00 93.44 296 TRP A C 1
ATOM 2126 O O . TRP A 1 296 ? 5.235 -4.841 -25.290 1.00 93.44 296 TRP A O 1
ATOM 2136 N N . ALA A 1 297 ? 3.260 -4.661 -24.231 1.00 90.69 297 ALA A N 1
ATOM 2137 C CA . ALA A 1 297 ? 3.313 -3.214 -24.045 1.00 90.69 297 ALA A CA 1
ATOM 2138 C C . ALA A 1 297 ? 4.541 -2.760 -23.245 1.00 90.69 297 ALA A C 1
ATOM 2140 O O . ALA A 1 297 ? 5.091 -1.699 -23.531 1.00 90.69 297 ALA A O 1
ATOM 2141 N N . TRP A 1 298 ? 5.010 -3.549 -22.275 1.00 89.06 298 TRP A N 1
ATOM 2142 C CA . TRP A 1 298 ? 6.240 -3.227 -21.543 1.00 89.06 298 TRP A CA 1
ATOM 2143 C C . TRP A 1 298 ? 7.498 -3.303 -22.411 1.00 89.06 298 TRP A C 1
ATOM 2145 O O . TRP A 1 298 ? 8.421 -2.526 -22.190 1.00 89.06 298 TRP A O 1
ATOM 2155 N N . HIS A 1 299 ? 7.524 -4.188 -23.410 1.00 91.00 299 HIS A N 1
ATOM 2156 C CA . HIS A 1 299 ? 8.687 -4.378 -24.282 1.00 91.00 299 HIS A CA 1
ATOM 2157 C C . HIS A 1 299 ? 8.654 -3.449 -25.497 1.00 91.00 299 HIS A C 1
ATOM 2159 O O . HIS A 1 299 ? 9.669 -2.861 -25.837 1.00 91.00 299 HIS A O 1
ATOM 2165 N N . PHE A 1 300 ? 7.495 -3.293 -26.139 1.00 89.69 300 PHE A N 1
ATOM 2166 C CA . PHE A 1 300 ? 7.338 -2.501 -27.366 1.00 89.69 300 PHE A CA 1
ATOM 2167 C C . PHE A 1 300 ? 6.755 -1.103 -27.133 1.00 89.69 300 PHE A C 1
ATOM 2169 O O . PHE A 1 300 ? 6.499 -0.385 -28.098 1.00 89.69 300 PHE A O 1
ATOM 2176 N N . HIS A 1 301 ? 6.485 -0.723 -25.880 1.00 87.31 301 HIS A N 1
ATOM 2177 C CA . HIS A 1 301 ? 5.902 0.562 -25.454 1.00 87.31 301 HIS A CA 1
ATOM 2178 C C . HIS A 1 301 ? 4.513 0.909 -26.022 1.00 87.31 301 HIS A C 1
ATOM 2180 O O . HIS A 1 301 ? 3.910 1.906 -25.613 1.00 87.31 301 HIS A O 1
ATOM 2186 N N . GLU A 1 302 ? 3.991 0.065 -26.906 1.00 87.94 302 GLU A N 1
ATOM 2187 C CA . GLU A 1 302 ? 2.669 0.126 -27.505 1.00 87.94 302 GLU A CA 1
ATOM 2188 C C . GLU A 1 302 ? 2.050 -1.283 -27.451 1.00 87.94 302 GLU A C 1
ATOM 2190 O O . GLU A 1 302 ? 2.696 -2.255 -27.862 1.00 87.94 302 GLU A O 1
ATOM 2195 N N . PRO A 1 303 ? 0.831 -1.432 -26.908 1.00 90.56 303 PRO A N 1
ATOM 2196 C CA . PRO A 1 303 ? 0.142 -2.718 -26.840 1.00 90.56 303 PRO A CA 1
ATOM 2197 C C . PRO A 1 303 ? -0.383 -3.170 -28.214 1.00 90.56 303 PRO A C 1
ATOM 2199 O O . PRO A 1 303 ? -0.658 -2.357 -29.097 1.00 90.56 303 PRO A O 1
ATOM 2202 N N . LEU A 1 304 ? -0.624 -4.475 -28.369 1.00 91.75 304 LEU A N 1
ATOM 2203 C CA . LEU A 1 304 ? -1.320 -5.036 -29.536 1.00 91.75 304 LEU A CA 1
ATOM 2204 C C . LEU A 1 304 ? -2.798 -4.616 -29.571 1.00 91.75 304 LEU A C 1
ATOM 2206 O O . LEU A 1 304 ? -3.357 -4.380 -30.641 1.00 91.75 304 LEU A O 1
ATOM 2210 N N . VAL A 1 305 ? -3.423 -4.502 -28.398 1.00 92.12 305 VAL A N 1
ATOM 2211 C CA . VAL A 1 305 ? -4.765 -3.948 -28.190 1.00 92.12 305 VAL A CA 1
ATOM 2212 C C . VAL A 1 305 ? -4.625 -2.622 -27.453 1.00 92.12 305 VAL A C 1
ATOM 2214 O O . VAL A 1 305 ? -4.250 -2.599 -26.279 1.00 92.12 305 VAL A O 1
ATOM 2217 N N . ARG A 1 306 ? -4.936 -1.512 -28.135 1.00 87.38 306 ARG A N 1
ATOM 2218 C CA . ARG A 1 306 ? -4.777 -0.147 -27.593 1.00 87.38 306 ARG A CA 1
ATOM 2219 C C . ARG A 1 306 ? -5.531 0.078 -26.283 1.00 87.38 306 ARG A C 1
ATOM 2221 O O . ARG A 1 306 ? -5.013 0.740 -25.386 1.00 87.38 306 ARG A O 1
ATOM 2228 N N . THR A 1 307 ? -6.728 -0.489 -26.162 1.00 88.75 307 THR A N 1
ATOM 2229 C CA . THR A 1 307 ? -7.540 -0.455 -24.941 1.00 88.75 307 THR A CA 1
ATOM 2230 C C . THR A 1 307 ? -7.120 -1.579 -24.001 1.00 88.75 307 THR A C 1
ATOM 2232 O O . THR A 1 307 ? -7.742 -2.633 -23.936 1.00 88.75 307 THR A O 1
ATOM 2235 N N . VAL A 1 308 ? -6.052 -1.350 -23.241 1.00 87.31 308 VAL A N 1
ATOM 2236 C CA . VAL A 1 308 ? -5.533 -2.326 -22.263 1.00 87.31 308 VAL A CA 1
ATOM 2237 C C . VAL A 1 308 ? -6.564 -2.750 -21.204 1.00 87.31 308 VAL A C 1
ATOM 2239 O O . VAL A 1 308 ? -6.470 -3.853 -20.681 1.00 87.31 308 VAL A O 1
ATOM 2242 N N . TYR A 1 309 ? -7.559 -1.904 -20.922 1.00 84.12 309 TYR A N 1
ATOM 2243 C CA . TYR A 1 309 ? -8.601 -2.132 -19.915 1.00 84.12 309 TYR A CA 1
ATOM 2244 C C . TYR A 1 309 ? -9.902 -2.731 -20.459 1.00 84.12 309 TYR A C 1
ATOM 2246 O O . TYR A 1 309 ? -10.757 -3.134 -19.676 1.00 84.12 309 TYR A O 1
ATOM 2254 N N . ASP A 1 310 ? -10.076 -2.779 -21.783 1.00 86.19 310 ASP A N 1
ATOM 2255 C CA . ASP A 1 310 ? -11.294 -3.298 -22.403 1.00 86.19 310 ASP A CA 1
ATOM 2256 C C . ASP A 1 310 ? -10.949 -4.123 -23.645 1.00 86.19 310 ASP A C 1
ATOM 2258 O O . ASP A 1 310 ? -10.566 -3.596 -24.690 1.00 86.19 310 ASP A O 1
ATOM 2262 N N . PHE A 1 311 ? -11.093 -5.438 -23.499 1.00 88.50 311 PHE A N 1
ATOM 2263 C CA . PHE A 1 311 ? -10.975 -6.440 -24.563 1.00 88.50 311 PHE A CA 1
ATOM 2264 C C . PHE A 1 311 ? -12.353 -6.910 -25.064 1.00 88.50 311 PHE A C 1
ATOM 2266 O O . PHE A 1 311 ? -12.457 -7.871 -25.829 1.00 88.50 311 PHE A O 1
ATOM 2273 N N . GLY A 1 312 ? -13.423 -6.272 -24.590 1.00 83.69 312 GLY A N 1
ATOM 2274 C CA . GLY A 1 312 ? -14.797 -6.511 -24.989 1.00 83.69 312 GLY A CA 1
ATOM 2275 C C . GLY A 1 312 ? -15.157 -5.821 -26.304 1.00 83.69 312 GLY A C 1
ATOM 2276 O O . GLY A 1 312 ? -14.312 -5.391 -27.085 1.00 83.69 312 GLY A O 1
ATOM 2277 N N . ARG A 1 313 ? -16.464 -5.714 -26.569 1.00 82.44 313 ARG A N 1
ATOM 2278 C CA . ARG A 1 313 ? -16.989 -5.189 -27.844 1.00 82.44 313 ARG A CA 1
ATOM 2279 C C . ARG A 1 313 ? -16.746 -3.692 -28.052 1.00 82.44 313 ARG A C 1
ATOM 2281 O O . ARG A 1 313 ? -16.768 -3.251 -29.197 1.00 82.44 313 ARG A O 1
ATOM 2288 N N . PHE A 1 314 ? -16.560 -2.940 -26.969 1.00 84.69 314 PHE A N 1
ATOM 2289 C CA . PHE A 1 314 ? -16.273 -1.504 -27.007 1.00 84.69 314 PHE A CA 1
ATOM 2290 C C . PHE A 1 314 ? -14.767 -1.203 -27.032 1.00 84.69 314 PHE A C 1
ATOM 2292 O O . PHE A 1 314 ? -14.376 -0.069 -27.303 1.00 84.69 314 PHE A O 1
ATOM 2299 N N . GLY A 1 315 ? -13.931 -2.224 -26.819 1.00 85.62 315 GLY A N 1
ATOM 2300 C CA . GLY A 1 315 ? -12.486 -2.137 -26.942 1.00 85.62 315 GLY A CA 1
ATOM 2301 C C . GLY A 1 315 ? -12.007 -1.961 -28.384 1.00 85.62 315 GLY A C 1
ATOM 2302 O O . GLY A 1 315 ? -12.688 -2.293 -29.360 1.00 85.62 315 GLY A O 1
ATOM 2303 N N . ALA A 1 316 ? -10.783 -1.461 -28.526 1.00 88.69 316 ALA A N 1
ATOM 2304 C CA . ALA A 1 316 ? -10.079 -1.438 -29.796 1.00 88.69 316 ALA A CA 1
ATOM 2305 C C . ALA A 1 316 ? -9.808 -2.867 -30.289 1.00 88.69 316 ALA A C 1
ATOM 2307 O O . ALA A 1 316 ? -9.543 -3.783 -29.512 1.00 88.69 316 ALA A O 1
ATOM 2308 N N . ARG A 1 317 ? -9.820 -3.061 -31.610 1.00 90.31 317 ARG A N 1
ATOM 2309 C CA . ARG A 1 317 ? -9.431 -4.348 -32.198 1.00 90.31 317 ARG A CA 1
ATOM 2310 C C . ARG A 1 317 ? -7.911 -4.551 -32.092 1.00 90.31 317 ARG A C 1
ATOM 2312 O O . ARG A 1 317 ? -7.178 -3.565 -32.209 1.00 90.31 317 ARG A O 1
ATOM 2319 N N . PRO A 1 318 ? -7.429 -5.798 -31.918 1.00 91.25 318 PRO A N 1
ATOM 2320 C CA . PRO A 1 318 ? -6.001 -6.091 -31.968 1.00 91.25 318 PRO A CA 1
ATOM 2321 C C . PRO A 1 318 ? -5.403 -5.705 -33.323 1.00 91.25 318 PRO A C 1
ATOM 2323 O O . PRO A 1 318 ? -6.012 -5.970 -34.360 1.00 91.25 318 PRO A O 1
ATOM 2326 N N . THR A 1 319 ? -4.198 -5.133 -33.326 1.00 90.19 319 THR A N 1
ATOM 2327 C CA . THR A 1 319 ? -3.444 -4.867 -34.564 1.00 90.19 319 THR A CA 1
ATOM 2328 C C . THR A 1 319 ? -3.024 -6.163 -35.256 1.00 90.19 319 THR A C 1
ATOM 2330 O O . THR A 1 319 ? -3.150 -6.277 -36.470 1.00 90.19 319 THR A O 1
ATOM 2333 N N . HIS A 1 320 ? -2.592 -7.157 -34.474 1.00 92.69 320 HIS A N 1
ATOM 2334 C CA . HIS A 1 320 ? -2.180 -8.481 -34.943 1.00 92.69 320 HIS A CA 1
ATOM 2335 C C . HIS A 1 320 ? -2.919 -9.575 -34.151 1.00 92.69 320 HIS A C 1
ATOM 2337 O O . HIS A 1 320 ? -2.387 -10.074 -33.155 1.00 92.69 320 HIS A O 1
ATOM 2343 N N . PRO A 1 321 ? -4.157 -9.936 -34.540 1.00 93.19 321 PRO A N 1
ATOM 2344 C CA . PRO A 1 321 ? -4.979 -10.882 -33.781 1.00 93.19 321 PRO A CA 1
ATOM 2345 C C . PRO A 1 321 ? -4.369 -12.288 -33.730 1.00 93.19 321 PRO A C 1
ATOM 2347 O O . PRO A 1 321 ? -4.330 -12.891 -32.664 1.00 93.19 321 PRO A O 1
ATOM 2350 N N . GLU A 1 322 ? -3.820 -12.776 -34.844 1.00 95.00 322 GLU A N 1
ATOM 2351 C CA . GLU A 1 322 ? -3.199 -14.107 -34.919 1.00 95.00 322 GLU A CA 1
ATOM 2352 C C . GLU A 1 322 ? -1.962 -14.217 -34.018 1.00 95.00 322 GLU A C 1
ATOM 2354 O O . GLU A 1 322 ? -1.775 -15.220 -33.334 1.00 95.00 322 GLU A O 1
ATOM 2359 N N . LEU A 1 323 ? -1.146 -13.159 -33.960 1.00 94.62 323 LEU A N 1
ATOM 2360 C CA . LEU A 1 323 ? 0.021 -13.097 -33.079 1.00 94.62 323 LEU A CA 1
ATOM 2361 C C . LEU A 1 323 ? -0.389 -13.095 -31.604 1.00 94.62 323 LEU A C 1
ATOM 2363 O O . LEU A 1 323 ? 0.209 -13.806 -30.800 1.00 94.62 323 LEU A O 1
ATOM 2367 N N . LEU A 1 324 ? -1.397 -12.293 -31.249 1.00 95.19 324 LEU A N 1
ATOM 2368 C CA . LEU A 1 324 ? -1.918 -12.236 -29.885 1.00 95.19 324 LEU A CA 1
ATOM 2369 C C . LEU A 1 324 ? -2.447 -13.605 -29.444 1.00 95.19 324 LEU A C 1
ATOM 2371 O O . LEU A 1 324 ? -2.165 -14.040 -28.329 1.00 95.19 324 LEU A O 1
ATOM 2375 N N . ASP A 1 325 ? -3.182 -14.281 -30.323 1.00 94.81 325 ASP A N 1
ATOM 2376 C CA . ASP A 1 325 ? -3.747 -15.600 -30.057 1.00 94.81 325 ASP A CA 1
ATOM 2377 C C . ASP A 1 325 ? -2.664 -16.659 -29.904 1.00 94.81 325 ASP A C 1
ATOM 2379 O O . ASP A 1 325 ? -2.687 -17.422 -28.939 1.00 94.81 325 ASP A O 1
ATOM 2383 N N . TRP A 1 326 ? -1.673 -16.655 -30.792 1.00 96.06 326 TRP A N 1
ATOM 2384 C CA . TRP A 1 326 ? -0.540 -17.566 -30.707 1.00 96.06 326 TRP A CA 1
ATOM 2385 C C . TRP A 1 326 ? 0.256 -17.375 -29.409 1.00 96.06 326 TRP A C 1
ATOM 2387 O O . TRP A 1 326 ? 0.503 -18.342 -28.690 1.00 96.06 326 TRP A O 1
ATOM 2397 N N . LEU A 1 327 ? 0.589 -16.131 -29.048 1.00 95.88 327 LEU A N 1
ATOM 2398 C CA . LEU A 1 327 ? 1.296 -15.830 -27.800 1.00 95.88 327 LEU A CA 1
ATOM 2399 C C . LEU A 1 327 ? 0.465 -16.193 -26.559 1.00 95.88 327 LEU A C 1
ATOM 2401 O O . LEU A 1 327 ? 1.028 -16.626 -25.556 1.00 95.88 327 LEU A O 1
ATOM 2405 N N . ALA A 1 328 ? -0.859 -16.017 -26.601 1.00 95.62 328 ALA A N 1
ATOM 2406 C CA . ALA A 1 328 ? -1.745 -16.386 -25.499 1.00 95.62 328 ALA A CA 1
ATOM 2407 C C . ALA A 1 328 ? -1.797 -17.907 -25.294 1.00 95.62 328 ALA A C 1
ATOM 2409 O O . ALA A 1 328 ? -1.749 -18.369 -24.152 1.00 95.62 328 ALA A O 1
ATOM 2410 N N . VAL A 1 329 ? -1.847 -18.685 -26.380 1.00 95.44 329 VAL A N 1
ATOM 2411 C CA . VAL A 1 329 ? -1.759 -20.152 -26.326 1.00 95.44 329 VAL A CA 1
ATOM 2412 C C . VAL A 1 329 ? -0.402 -20.588 -25.776 1.00 95.44 329 VAL A C 1
ATOM 2414 O O . VAL A 1 329 ? -0.368 -21.336 -24.801 1.00 95.44 329 VAL A O 1
ATOM 2417 N N . GLU A 1 330 ? 0.697 -20.045 -26.302 1.00 95.56 330 GLU A N 1
ATOM 2418 C CA . GLU A 1 330 ? 2.058 -20.335 -25.828 1.00 95.56 330 GLU A CA 1
ATOM 2419 C C . GLU A 1 330 ? 2.227 -20.013 -24.334 1.00 95.56 330 GLU A C 1
ATOM 2421 O O . GLU A 1 330 ? 2.855 -20.757 -23.574 1.00 95.56 330 GLU A O 1
ATOM 2426 N N . PHE A 1 331 ? 1.632 -18.912 -23.868 1.00 95.56 331 PHE A N 1
ATOM 2427 C CA . PHE A 1 331 ? 1.677 -18.530 -22.461 1.00 95.56 331 PHE A CA 1
ATOM 2428 C C . PHE A 1 331 ? 0.945 -19.538 -21.563 1.00 95.56 331 PHE A C 1
ATOM 2430 O O . PHE A 1 331 ? 1.458 -19.890 -20.501 1.00 95.56 331 PHE A O 1
ATOM 2437 N N . MET A 1 332 ? -0.205 -20.060 -21.995 1.00 94.25 332 MET A N 1
ATOM 2438 C CA . MET A 1 332 ? -0.927 -21.102 -21.257 1.00 94.25 332 MET A CA 1
ATOM 2439 C C . MET A 1 332 ? -0.197 -22.454 -21.296 1.00 94.25 332 MET A C 1
ATOM 2441 O O . MET A 1 332 ? -0.084 -23.115 -20.264 1.00 94.25 332 MET A O 1
ATOM 2445 N N . GLU A 1 333 ? 0.323 -22.865 -22.455 1.00 94.38 333 GLU A N 1
ATOM 2446 C CA . GLU A 1 333 ? 0.992 -24.164 -22.645 1.00 94.38 333 GLU A CA 1
ATOM 2447 C C . GLU A 1 333 ? 2.360 -24.243 -21.961 1.00 94.38 333 GLU A C 1
ATOM 2449 O O . GLU A 1 333 ? 2.734 -25.295 -21.444 1.00 94.38 333 GLU A O 1
ATOM 2454 N N . SER A 1 334 ? 3.064 -23.116 -21.840 1.00 94.00 334 SER A N 1
ATOM 2455 C CA . SER A 1 334 ? 4.296 -23.002 -21.046 1.00 94.00 334 SER A CA 1
ATOM 2456 C C . SER A 1 334 ? 4.061 -22.960 -19.526 1.00 94.00 334 SER A C 1
ATOM 2458 O O . SER A 1 334 ? 4.996 -22.705 -18.761 1.00 94.00 334 SER A O 1
ATOM 2460 N N . GLY A 1 335 ? 2.825 -23.193 -19.066 1.00 92.62 335 GLY A N 1
ATOM 2461 C CA . GLY A 1 335 ? 2.462 -23.189 -17.650 1.00 92.62 335 GLY A CA 1
ATOM 2462 C C . GLY A 1 335 ? 2.443 -21.789 -17.037 1.00 92.62 335 GLY A C 1
ATOM 2463 O O . GLY A 1 335 ? 2.839 -21.627 -15.885 1.00 92.62 335 GLY A O 1
ATOM 2464 N N . TRP A 1 336 ? 2.013 -20.778 -17.801 1.00 93.56 336 TRP A N 1
ATOM 2465 C CA . TRP A 1 336 ? 1.952 -19.371 -17.377 1.00 93.56 336 TRP A CA 1
ATOM 2466 C C . TRP A 1 336 ? 3.328 -18.778 -17.025 1.00 93.56 336 TRP A C 1
ATOM 2468 O O . TRP A 1 336 ? 3.459 -17.873 -16.196 1.00 93.56 336 TRP A O 1
ATOM 2478 N N . SER A 1 337 ? 4.388 -19.271 -17.673 1.00 95.88 337 SER A N 1
ATOM 2479 C CA . SER A 1 337 ? 5.758 -18.812 -17.442 1.00 95.88 337 SER A CA 1
ATOM 2480 C C . SER A 1 337 ? 6.014 -17.456 -18.103 1.00 95.88 337 SER A C 1
ATOM 2482 O O . SER A 1 337 ? 6.364 -17.365 -19.280 1.00 95.88 337 SER A O 1
ATOM 2484 N N . MET A 1 338 ? 5.916 -16.372 -17.325 1.00 95.50 338 MET A N 1
ATOM 2485 C CA . MET A 1 338 ? 6.229 -15.021 -17.823 1.00 95.50 338 MET A CA 1
ATOM 2486 C C . MET A 1 338 ? 7.667 -14.931 -18.348 1.00 95.50 338 MET A C 1
ATOM 2488 O O . MET A 1 338 ? 7.922 -14.317 -19.379 1.00 95.50 338 MET A O 1
ATOM 2492 N N . LYS A 1 339 ? 8.618 -15.607 -17.688 1.00 96.50 339 LYS A N 1
ATOM 2493 C CA . LYS A 1 339 ? 10.030 -15.639 -18.104 1.00 96.50 339 LYS A CA 1
ATOM 2494 C C . LYS A 1 339 ? 10.216 -16.238 -19.499 1.00 96.50 339 LYS A C 1
ATOM 2496 O O . LYS A 1 339 ? 11.069 -15.768 -20.252 1.00 96.50 339 LYS A O 1
ATOM 2501 N N . HIS A 1 340 ? 9.451 -17.280 -19.825 1.00 96.31 340 HIS A N 1
ATOM 2502 C CA . HIS A 1 340 ? 9.464 -17.886 -21.155 1.00 96.31 340 HIS A CA 1
ATOM 2503 C C . HIS A 1 340 ? 8.990 -16.886 -22.209 1.00 96.31 340 HIS A C 1
ATOM 2505 O O . HIS A 1 340 ? 9.712 -16.623 -23.171 1.00 96.31 340 HIS A O 1
ATOM 2511 N N . LEU A 1 341 ? 7.848 -16.242 -21.956 1.00 96.06 341 LEU A N 1
ATOM 2512 C CA . LEU A 1 341 ? 7.280 -15.250 -22.863 1.00 96.06 341 LEU A CA 1
ATOM 2513 C C . LEU A 1 341 ? 8.201 -14.034 -23.054 1.00 96.06 341 LEU A C 1
ATOM 2515 O O . LEU A 1 341 ? 8.424 -13.608 -24.184 1.00 96.06 341 LEU A O 1
ATOM 2519 N N . HIS A 1 342 ? 8.807 -13.518 -21.979 1.00 96.12 342 HIS A N 1
ATOM 2520 C CA . HIS A 1 342 ? 9.799 -12.442 -22.064 1.00 96.12 342 HIS A CA 1
ATOM 2521 C C . HIS A 1 342 ? 10.965 -12.822 -22.974 1.00 96.12 342 HIS A C 1
ATOM 2523 O O . HIS A 1 342 ? 11.317 -12.053 -23.865 1.00 96.12 342 HIS A O 1
ATOM 2529 N N . ARG A 1 343 ? 11.537 -14.022 -22.798 1.00 95.94 343 ARG A N 1
ATOM 2530 C CA . ARG A 1 343 ? 12.637 -14.509 -23.640 1.00 95.94 343 ARG A CA 1
ATOM 2531 C C . ARG A 1 343 ? 12.223 -14.589 -25.107 1.00 95.94 343 ARG A C 1
ATOM 2533 O O . ARG A 1 343 ? 12.977 -14.141 -25.967 1.00 95.94 343 ARG A O 1
ATOM 2540 N N . LEU A 1 344 ? 11.048 -15.145 -25.385 1.00 95.94 344 LEU A N 1
ATOM 2541 C CA . LEU A 1 344 ? 10.506 -15.261 -26.737 1.00 95.94 344 LEU A CA 1
ATOM 2542 C C . LEU A 1 344 ? 10.370 -13.886 -27.410 1.00 95.94 344 LEU A C 1
ATOM 2544 O O . LEU A 1 344 ? 10.812 -13.703 -28.542 1.00 95.94 344 LEU A O 1
ATOM 2548 N N . VAL A 1 345 ? 9.838 -12.901 -26.682 1.00 94.25 345 VAL A N 1
ATOM 2549 C CA . VAL A 1 345 ? 9.693 -11.523 -27.164 1.00 94.25 345 VAL A CA 1
ATOM 2550 C C . VAL A 1 345 ? 11.055 -10.880 -27.438 1.00 94.25 345 VAL A C 1
ATOM 2552 O O . VAL A 1 345 ? 11.291 -10.445 -28.564 1.00 94.25 345 VAL A O 1
ATOM 2555 N N . VAL A 1 346 ? 11.982 -10.868 -26.472 1.00 93.56 346 VAL A N 1
ATOM 2556 C CA . VAL A 1 346 ? 13.270 -10.151 -26.620 1.00 93.56 346 VAL A CA 1
ATOM 2557 C C . VAL A 1 346 ? 14.229 -10.802 -27.619 1.00 93.56 346 VAL A C 1
ATOM 2559 O O . VAL A 1 346 ? 15.119 -10.144 -28.151 1.00 93.56 346 VAL A O 1
ATOM 2562 N N . THR A 1 347 ? 14.057 -12.094 -27.906 1.00 94.62 347 THR A N 1
ATOM 2563 C CA . THR A 1 347 ? 14.850 -12.805 -28.924 1.00 94.62 347 THR A CA 1
ATOM 2564 C C . THR A 1 347 ? 14.220 -12.763 -30.318 1.00 94.62 347 THR A C 1
ATOM 2566 O O . THR A 1 347 ? 14.856 -13.167 -31.299 1.00 94.62 347 THR A O 1
ATOM 2569 N N . SER A 1 348 ? 13.002 -12.234 -30.448 1.00 92.31 348 SER A N 1
ATOM 2570 C CA . SER A 1 348 ? 12.311 -12.120 -31.731 1.00 92.31 348 SER A CA 1
ATOM 2571 C C . SER A 1 348 ? 13.048 -11.194 -32.705 1.00 92.31 348 SER A C 1
ATOM 2573 O O . SER A 1 348 ? 13.822 -10.314 -32.318 1.00 92.31 348 SER A O 1
ATOM 2575 N N . ALA A 1 349 ? 12.812 -11.389 -34.004 1.00 88.81 349 ALA A N 1
ATOM 2576 C CA . ALA A 1 349 ? 13.314 -10.467 -35.018 1.00 88.81 349 ALA A CA 1
ATOM 2577 C C . ALA A 1 349 ? 12.680 -9.075 -34.877 1.00 88.81 349 ALA A C 1
ATOM 2579 O O . ALA A 1 349 ? 13.350 -8.092 -35.157 1.00 88.81 349 ALA A O 1
ATOM 2580 N N . ALA A 1 350 ? 11.424 -8.996 -34.414 1.00 87.31 350 ALA A N 1
ATOM 2581 C CA . ALA A 1 350 ? 10.702 -7.740 -34.220 1.00 87.31 350 ALA A CA 1
ATOM 2582 C C . ALA A 1 350 ? 11.330 -6.873 -33.119 1.00 87.31 350 ALA A C 1
ATOM 2584 O O . ALA A 1 350 ? 11.554 -5.689 -33.345 1.00 87.31 350 ALA A O 1
ATOM 2585 N N . PHE A 1 351 ? 11.671 -7.461 -31.967 1.00 88.44 351 PHE A N 1
ATOM 2586 C CA . PHE A 1 351 ? 12.304 -6.731 -30.860 1.00 88.44 351 PHE A CA 1
ATOM 2587 C C . PHE A 1 351 ? 13.739 -6.298 -31.188 1.00 88.44 351 PHE A C 1
ATOM 2589 O O . PHE A 1 351 ? 14.191 -5.253 -30.745 1.00 88.44 351 PHE A O 1
ATOM 2596 N N . ARG A 1 352 ? 14.455 -7.074 -32.011 1.00 87.50 352 ARG A N 1
ATOM 2597 C CA . ARG A 1 352 ? 15.830 -6.763 -32.440 1.00 87.50 352 ARG A CA 1
ATOM 2598 C C . ARG A 1 352 ? 15.915 -5.771 -33.611 1.00 87.50 352 ARG A C 1
ATOM 2600 O O . ARG A 1 352 ? 17.007 -5.563 -34.140 1.00 87.50 352 ARG A O 1
ATOM 2607 N N . ARG A 1 353 ? 14.795 -5.184 -34.055 1.00 85.06 353 ARG A N 1
ATOM 2608 C CA . ARG A 1 353 ? 14.802 -4.140 -35.095 1.00 85.06 353 ARG A CA 1
ATOM 2609 C C . ARG A 1 353 ? 15.424 -2.860 -34.550 1.00 85.06 353 ARG A C 1
ATOM 2611 O O . ARG A 1 353 ? 15.250 -2.513 -33.391 1.00 85.06 353 ARG A O 1
ATOM 2618 N N . VAL A 1 354 ? 16.128 -2.131 -35.408 1.00 80.00 354 VAL A N 1
ATOM 2619 C CA . VAL A 1 354 ? 16.744 -0.854 -35.033 1.00 80.00 354 VAL A CA 1
ATOM 2620 C C . VAL A 1 354 ? 15.672 0.242 -34.992 1.00 80.00 354 VAL A C 1
ATOM 2622 O O . VAL A 1 354 ? 14.786 0.285 -35.844 1.00 80.00 354 VAL A O 1
ATOM 2625 N N . SER A 1 355 ? 15.772 1.164 -34.034 1.00 73.19 355 SER A N 1
ATOM 2626 C CA . SER A 1 355 ? 14.921 2.362 -33.916 1.00 73.19 355 SER A CA 1
ATOM 2627 C C . SER A 1 355 ? 15.226 3.464 -34.964 1.00 73.19 355 SER A C 1
ATOM 2629 O O . SER A 1 355 ? 14.748 4.590 -34.833 1.00 73.19 355 SER A O 1
ATOM 2631 N N . ALA A 1 356 ? 16.032 3.179 -35.997 1.00 67.06 356 ALA A N 1
ATOM 2632 C CA . ALA A 1 356 ? 16.581 4.182 -36.914 1.00 67.06 356 ALA A CA 1
ATOM 2633 C C . ALA A 1 356 ? 15.575 4.655 -37.976 1.00 67.06 356 ALA A C 1
ATOM 2635 O O . ALA A 1 356 ? 14.850 3.866 -38.579 1.00 67.06 356 ALA A O 1
ATOM 2636 N N . PHE A 1 357 ? 15.592 5.964 -38.231 1.00 60.84 357 PHE A N 1
ATOM 2637 C CA . PHE A 1 357 ? 14.831 6.636 -39.291 1.00 60.84 357 PHE A CA 1
ATOM 2638 C C . PHE A 1 357 ? 15.701 6.958 -40.519 1.00 60.84 357 PHE A C 1
ATOM 2640 O O . PHE A 1 357 ? 15.286 7.672 -41.429 1.00 60.84 357 PHE A O 1
ATOM 2647 N N . GLU A 1 358 ? 16.944 6.482 -40.518 1.00 46.22 358 GLU A N 1
ATOM 2648 C CA . GLU A 1 358 ? 17.939 6.873 -41.503 1.00 46.22 358 GLU A CA 1
ATOM 2649 C C . GLU A 1 358 ? 17.701 6.126 -42.816 1.00 46.22 358 GLU A C 1
ATOM 2651 O O . GLU A 1 358 ? 17.679 4.894 -42.867 1.00 46.22 358 GLU A O 1
ATOM 2656 N N . SER A 1 359 ? 17.506 6.888 -43.894 1.00 40.31 359 SER A N 1
ATOM 2657 C CA . SER A 1 359 ? 17.589 6.347 -45.240 1.00 40.31 359 SER A CA 1
ATOM 2658 C C . SER A 1 359 ? 18.982 5.754 -45.402 1.00 40.31 359 SER A C 1
ATOM 2660 O O . SER A 1 359 ? 19.971 6.490 -45.355 1.00 40.31 359 SER A O 1
ATOM 2662 N N . VAL A 1 360 ? 19.073 4.447 -45.642 1.00 38.34 360 VAL A N 1
ATOM 2663 C CA . VAL A 1 360 ? 20.226 3.905 -46.358 1.00 38.34 360 VAL A CA 1
ATOM 2664 C C . VAL A 1 360 ? 20.300 4.722 -47.642 1.00 38.34 360 VAL A C 1
ATOM 2666 O O . VAL A 1 360 ? 19.451 4.583 -48.522 1.00 38.34 360 VAL A O 1
ATOM 2669 N N . SER A 1 361 ? 21.247 5.659 -47.712 1.00 35.78 361 SER A N 1
ATOM 2670 C CA . SER A 1 361 ? 21.588 6.280 -48.980 1.00 35.78 361 SER A CA 1
ATOM 2671 C C . SER A 1 361 ? 21.990 5.118 -49.871 1.00 35.78 361 SER A C 1
ATOM 2673 O O . SER A 1 361 ? 22.931 4.385 -49.567 1.00 35.78 361 SER A O 1
ATOM 2675 N N . VAL A 1 362 ? 21.196 4.873 -50.910 1.00 33.31 362 VAL A N 1
ATOM 2676 C CA . VAL A 1 362 ? 21.524 3.911 -51.952 1.00 33.31 362 VAL A CA 1
ATOM 2677 C C . VAL A 1 362 ? 22.811 4.424 -52.584 1.00 33.31 362 VAL A C 1
ATOM 2679 O O . VAL A 1 362 ? 22.807 5.254 -53.487 1.00 33.31 362 VAL A O 1
ATOM 2682 N N . ARG A 1 363 ? 23.945 3.994 -52.037 1.00 36.81 363 ARG A N 1
ATOM 2683 C CA . ARG A 1 363 ? 25.259 4.191 -52.621 1.00 36.81 363 ARG A CA 1
ATOM 2684 C C . ARG A 1 363 ? 25.468 3.069 -53.622 1.00 36.81 363 ARG A C 1
ATOM 2686 O O . ARG A 1 363 ? 26.331 2.236 -53.416 1.00 36.81 363 ARG A O 1
ATOM 2693 N N . GLU A 1 364 ? 24.650 3.028 -54.666 1.00 37.91 364 GLU A N 1
ATOM 2694 C CA . GLU A 1 364 ? 24.929 2.251 -55.871 1.00 37.91 364 GLU A CA 1
ATOM 2695 C C . GLU A 1 364 ? 23.903 2.589 -56.953 1.00 37.91 364 GLU A C 1
ATOM 2697 O O . GLU A 1 364 ? 22.704 2.516 -56.724 1.00 37.91 364 GLU A O 1
ATOM 2702 N N . GLN A 1 365 ? 24.406 2.919 -58.145 1.00 35.00 365 GLN A N 1
ATOM 2703 C CA . GLN A 1 365 ? 23.660 3.205 -59.381 1.00 35.00 365 GLN A CA 1
ATOM 2704 C C . GLN A 1 365 ? 23.176 4.652 -59.585 1.00 35.00 365 GLN A C 1
ATOM 2706 O O . GLN A 1 365 ? 22.007 4.915 -59.841 1.00 35.00 365 GLN A O 1
ATOM 2711 N N . ALA A 1 366 ? 24.111 5.600 -59.624 1.00 36.19 366 ALA A N 1
ATOM 2712 C CA . ALA A 1 366 ? 23.972 6.741 -60.527 1.00 36.19 366 ALA A CA 1
ATOM 2713 C C . ALA A 1 366 ? 25.312 6.955 -61.238 1.00 36.19 366 ALA A C 1
ATOM 2715 O O . ALA A 1 366 ? 26.353 7.055 -60.591 1.00 36.19 366 ALA A O 1
ATOM 2716 N N . GLY A 1 367 ? 25.279 6.926 -62.573 1.00 38.59 367 GLY A N 1
ATOM 2717 C CA . GLY A 1 367 ? 26.435 7.142 -63.438 1.00 38.59 367 GLY A CA 1
ATOM 2718 C C . GLY A 1 367 ? 27.094 8.506 -63.220 1.00 38.59 367 GLY A C 1
ATOM 2719 O O . GLY A 1 367 ? 26.541 9.388 -62.566 1.00 38.59 367 GLY A O 1
ATOM 2720 N N . ALA A 1 368 ? 28.287 8.648 -63.792 1.00 38.16 368 ALA A N 1
ATOM 2721 C CA . ALA A 1 368 ? 29.308 9.663 -63.526 1.00 38.16 368 ALA A CA 1
ATOM 2722 C C . ALA A 1 368 ? 28.927 11.157 -63.696 1.00 38.16 368 ALA A C 1
ATOM 2724 O O . ALA A 1 368 ? 29.807 11.998 -63.555 1.00 38.16 368 ALA A O 1
ATOM 2725 N N . ASP A 1 369 ? 27.657 11.514 -63.912 1.00 41.16 369 ASP A N 1
ATOM 2726 C CA . ASP A 1 369 ? 27.243 12.876 -64.293 1.00 41.16 369 ASP A CA 1
ATOM 2727 C C . ASP A 1 369 ? 26.203 13.534 -63.360 1.00 41.16 369 ASP A C 1
ATOM 2729 O O . ASP A 1 369 ? 25.650 14.592 -63.673 1.00 41.16 369 ASP A O 1
ATOM 2733 N N . ALA A 1 370 ? 25.924 12.968 -62.181 1.00 39.16 370 ALA A N 1
ATOM 2734 C CA . ALA A 1 370 ? 25.005 13.593 -61.227 1.00 39.16 370 ALA A CA 1
ATOM 2735 C C . ALA A 1 370 ? 25.711 14.663 -60.367 1.00 39.16 370 ALA A C 1
ATOM 2737 O O . ALA A 1 370 ? 26.483 14.358 -59.457 1.00 39.16 370 ALA A O 1
ATOM 2738 N N . LYS A 1 371 ? 25.413 15.939 -60.652 1.00 37.62 371 LYS A N 1
ATOM 2739 C CA . LYS A 1 371 ? 25.804 17.115 -59.851 1.00 37.62 371 LYS A CA 1
ATOM 2740 C C . LYS A 1 371 ? 25.503 16.883 -58.354 1.00 37.62 371 LYS A C 1
ATOM 2742 O O . LYS A 1 371 ? 24.383 16.479 -58.038 1.00 37.62 371 LYS A O 1
ATOM 2747 N N . PRO A 1 372 ? 26.430 17.190 -57.428 1.00 37.28 372 PRO A N 1
ATOM 2748 C CA . PRO A 1 372 ? 26.162 17.066 -55.999 1.00 37.28 372 PRO A CA 1
ATOM 2749 C C . PRO A 1 372 ? 25.041 18.034 -55.604 1.00 37.28 372 PRO A C 1
ATOM 2751 O O . PRO A 1 372 ? 25.172 19.249 -55.770 1.00 37.28 372 PRO A O 1
ATOM 2754 N N . LEU A 1 373 ? 23.921 17.501 -55.107 1.00 38.59 373 LEU A N 1
ATOM 2755 C CA . LEU A 1 373 ? 22.896 18.325 -54.473 1.00 38.59 373 LEU A CA 1
ATOM 2756 C C . LEU A 1 373 ? 23.471 18.908 -53.176 1.00 38.59 373 LEU A C 1
ATOM 2758 O O . LEU A 1 373 ? 24.045 18.194 -52.357 1.00 38.59 373 LEU A O 1
ATOM 2762 N N . SER A 1 374 ? 23.316 20.223 -53.021 1.00 33.31 374 SER A N 1
ATOM 2763 C CA . SER A 1 374 ? 23.684 20.986 -51.824 1.00 33.31 374 SER A CA 1
ATOM 2764 C C . SER A 1 374 ? 23.080 20.368 -50.550 1.00 33.31 374 SER A C 1
ATOM 2766 O O . SER A 1 374 ? 21.976 19.821 -50.623 1.00 33.31 374 SER A O 1
ATOM 2768 N N . PRO A 1 375 ? 23.729 20.499 -49.374 1.00 35.72 375 PRO A N 1
ATOM 2769 C CA . PRO A 1 375 ? 23.249 19.950 -48.110 1.00 35.72 375 PRO A CA 1
ATOM 2770 C C . PRO A 1 375 ? 22.088 20.804 -47.583 1.00 35.72 375 PRO A C 1
ATOM 2772 O O . PRO A 1 375 ? 22.233 21.615 -46.673 1.00 35.72 375 PRO A O 1
ATOM 2775 N N . SER A 1 376 ? 20.921 20.668 -48.203 1.00 31.33 376 SER A N 1
ATOM 2776 C CA . SER A 1 376 ? 19.657 21.139 -47.652 1.00 31.33 376 SER A CA 1
ATOM 2777 C C . SER A 1 376 ? 18.935 19.928 -47.070 1.00 31.33 376 SER A C 1
ATOM 2779 O O . SER A 1 376 ? 18.882 18.876 -47.699 1.00 31.33 376 SER A O 1
ATOM 2781 N N . HIS A 1 377 ? 18.450 20.064 -45.840 1.00 31.97 377 HIS A N 1
ATOM 2782 C CA . HIS A 1 377 ? 18.043 19.011 -44.905 1.00 31.97 377 HIS A CA 1
ATOM 2783 C C . HIS A 1 377 ? 16.753 18.253 -45.300 1.00 31.97 377 HIS A C 1
ATOM 2785 O O . HIS A 1 377 ? 15.864 18.050 -44.473 1.00 31.97 377 HIS A O 1
ATOM 2791 N N . SER A 1 378 ? 16.604 17.826 -46.557 1.00 33.44 378 SER A N 1
ATOM 2792 C CA . SER A 1 378 ? 15.484 16.976 -46.959 1.00 33.44 378 SER A CA 1
ATOM 2793 C C . SER A 1 378 ? 15.722 15.551 -46.457 1.00 33.44 378 SER A C 1
ATOM 2795 O O . SER A 1 378 ? 16.354 14.735 -47.127 1.00 33.44 378 SER A O 1
ATOM 2797 N N . HIS A 1 379 ? 15.221 15.246 -45.262 1.00 40.06 379 HIS A N 1
ATOM 2798 C CA . HIS A 1 379 ? 15.038 13.870 -44.815 1.00 40.06 379 HIS A CA 1
ATOM 2799 C C . HIS A 1 379 ? 14.045 13.184 -45.762 1.00 40.06 379 HIS A C 1
ATOM 2801 O O . HIS A 1 379 ? 12.832 13.336 -45.622 1.00 40.06 379 HIS A O 1
ATOM 2807 N N . THR A 1 380 ? 14.542 12.462 -46.764 1.00 43.84 380 THR A N 1
ATOM 2808 C CA . THR A 1 380 ? 13.700 11.614 -47.609 1.00 43.84 380 THR A CA 1
ATOM 2809 C C . THR A 1 380 ? 13.135 10.505 -46.723 1.00 43.84 380 THR A C 1
ATOM 2811 O O . THR A 1 380 ? 13.874 9.642 -46.253 1.00 43.84 380 THR A O 1
ATOM 2814 N N . LEU A 1 381 ? 11.835 10.572 -46.427 1.00 51.19 381 LEU A N 1
ATOM 2815 C CA . LEU A 1 381 ? 11.142 9.597 -45.584 1.00 51.19 381 LEU A CA 1
ATOM 2816 C C . LEU A 1 381 ? 11.307 8.189 -46.181 1.00 51.19 381 LEU A C 1
ATOM 2818 O O . LEU A 1 381 ? 11.107 7.994 -47.380 1.00 51.19 381 LEU A O 1
ATOM 2822 N N . ILE A 1 382 ? 11.649 7.200 -45.350 1.00 62.22 382 ILE A N 1
ATOM 2823 C CA . ILE A 1 382 ? 11.650 5.786 -45.752 1.00 62.22 382 ILE A CA 1
ATOM 2824 C C . ILE A 1 382 ? 10.233 5.445 -46.262 1.00 62.22 382 ILE A C 1
ATOM 2826 O O . ILE A 1 382 ? 9.271 5.799 -45.575 1.00 62.22 382 ILE A O 1
ATOM 2830 N N . PRO A 1 383 ? 10.055 4.731 -47.394 1.00 66.12 383 PRO A N 1
ATOM 2831 C CA . PRO A 1 383 ? 8.726 4.367 -47.909 1.00 66.12 383 PRO A CA 1
ATOM 2832 C C . PRO A 1 383 ? 7.805 3.714 -46.862 1.00 66.12 383 PRO A C 1
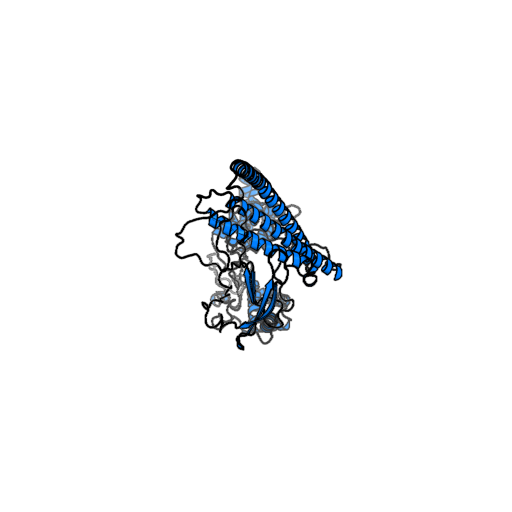ATOM 2834 O O . PRO A 1 383 ? 6.594 3.930 -46.869 1.00 66.12 383 PRO A O 1
ATOM 2837 N N . ALA A 1 384 ? 8.389 2.975 -45.911 1.00 70.75 384 ALA A N 1
ATOM 2838 C CA . ALA A 1 384 ? 7.690 2.374 -44.776 1.00 70.75 384 ALA A CA 1
ATOM 2839 C C . ALA A 1 384 ? 7.021 3.399 -43.838 1.00 70.75 384 ALA A C 1
ATOM 2841 O O . ALA A 1 384 ? 5.926 3.140 -43.354 1.00 70.75 384 ALA A O 1
ATOM 2842 N N . HIS A 1 385 ? 7.615 4.578 -43.618 1.00 78.38 385 HIS A N 1
ATOM 2843 C CA . HIS A 1 385 ? 7.016 5.621 -42.777 1.00 78.38 385 HIS A CA 1
ATOM 2844 C C . HIS A 1 385 ? 5.779 6.251 -43.425 1.00 78.38 385 HIS A C 1
ATOM 2846 O O . HIS A 1 385 ? 4.809 6.561 -42.742 1.00 78.38 385 HIS A O 1
ATOM 2852 N N . SER A 1 386 ? 5.793 6.427 -44.747 1.00 79.12 386 SER A N 1
ATOM 2853 C CA . SER A 1 386 ? 4.621 6.919 -45.478 1.00 79.12 386 SER A CA 1
ATOM 2854 C C . SER A 1 386 ? 3.482 5.896 -45.500 1.00 79.12 386 SER A C 1
ATOM 2856 O O . SER A 1 386 ? 2.321 6.291 -45.517 1.00 79.12 386 SER A O 1
ATOM 2858 N N . ALA A 1 387 ? 3.804 4.599 -45.484 1.00 82.44 387 ALA A N 1
ATOM 2859 C CA . ALA A 1 387 ? 2.818 3.519 -45.447 1.00 82.44 387 ALA A CA 1
ATOM 2860 C C . ALA A 1 387 ? 2.269 3.238 -44.032 1.00 82.44 387 ALA A C 1
ATOM 2862 O O . ALA A 1 387 ? 1.099 2.890 -43.890 1.00 82.44 387 ALA A O 1
ATOM 2863 N N . ASP A 1 388 ? 3.095 3.389 -42.993 1.00 83.62 388 ASP A N 1
ATOM 2864 C CA . ASP A 1 388 ? 2.751 3.130 -41.591 1.00 83.62 388 ASP A CA 1
ATOM 2865 C C . ASP A 1 388 ? 3.437 4.147 -40.663 1.00 83.62 388 ASP A C 1
ATOM 2867 O O . ASP A 1 388 ? 4.446 3.867 -40.003 1.00 83.62 388 ASP A O 1
ATOM 2871 N N . SER A 1 389 ? 2.877 5.357 -40.628 1.00 82.31 389 SER A N 1
ATOM 2872 C CA . SER A 1 389 ? 3.398 6.482 -39.838 1.00 82.31 389 SER A CA 1
ATOM 2873 C C . SER A 1 389 ? 3.319 6.241 -38.329 1.00 82.31 389 SER A C 1
ATOM 2875 O O . SER A 1 389 ? 4.172 6.707 -37.576 1.00 82.31 389 SER A O 1
ATOM 2877 N N . GLU A 1 390 ? 2.328 5.467 -37.884 1.00 80.00 390 GLU A N 1
ATOM 2878 C CA . GLU A 1 390 ? 2.133 5.100 -36.479 1.00 80.00 390 GLU A CA 1
ATOM 2879 C C . GLU A 1 390 ? 2.945 3.861 -36.057 1.00 80.00 390 GLU A C 1
ATOM 2881 O O . GLU A 1 390 ? 2.842 3.436 -34.907 1.00 80.00 390 GLU A O 1
ATOM 2886 N N . ASN A 1 391 ? 3.747 3.281 -36.959 1.00 85.38 391 ASN A N 1
ATOM 2887 C CA . ASN A 1 391 ? 4.549 2.076 -36.725 1.00 85.38 391 ASN A CA 1
ATOM 2888 C C . ASN A 1 391 ? 3.729 0.891 -36.167 1.00 85.38 391 ASN A C 1
ATOM 2890 O O . ASN A 1 391 ? 4.208 0.113 -35.337 1.00 85.38 391 ASN A O 1
ATOM 2894 N N . ARG A 1 392 ? 2.475 0.739 -36.613 1.00 82.44 392 ARG A N 1
ATOM 2895 C CA . ARG A 1 392 ? 1.582 -0.351 -36.193 1.00 82.44 392 ARG A CA 1
ATOM 2896 C C . ARG A 1 392 ? 2.126 -1.719 -36.577 1.00 82.44 392 ARG A C 1
ATOM 2898 O O . ARG A 1 392 ? 1.917 -2.657 -35.821 1.00 82.44 392 ARG A O 1
ATOM 2905 N N . LEU A 1 393 ? 2.819 -1.828 -37.710 1.00 84.19 393 LEU A N 1
ATOM 2906 C CA . LEU A 1 393 ? 3.449 -3.047 -38.231 1.00 84.19 393 LEU A CA 1
ATOM 2907 C C . LEU A 1 393 ? 4.859 -3.280 -37.658 1.00 84.19 393 LEU A C 1
ATOM 2909 O O . LEU A 1 393 ? 5.548 -4.223 -38.060 1.00 84.19 393 LEU A O 1
ATOM 2913 N N . LEU A 1 394 ? 5.289 -2.429 -36.717 1.00 84.00 394 LEU A N 1
ATOM 2914 C CA . LEU A 1 394 ? 6.544 -2.540 -35.972 1.00 84.00 394 LEU A CA 1
ATOM 2915 C C . LEU A 1 394 ? 7.773 -2.643 -36.881 1.00 84.00 394 LEU A C 1
ATOM 2917 O O . LEU A 1 394 ? 8.708 -3.391 -36.595 1.00 84.00 394 LEU A O 1
ATOM 2921 N N . TRP A 1 395 ? 7.774 -1.935 -38.014 1.00 83.38 395 TRP A N 1
ATOM 2922 C CA . TRP A 1 395 ? 8.875 -1.940 -38.983 1.00 83.38 395 TRP A CA 1
ATOM 2923 C C . TRP A 1 395 ? 10.171 -1.342 -38.411 1.00 83.38 395 TRP A C 1
ATOM 2925 O O . TRP A 1 395 ? 11.253 -1.650 -38.910 1.00 83.38 395 TRP A O 1
ATOM 2935 N N . ARG A 1 396 ? 10.071 -0.584 -37.316 1.00 83.94 396 ARG A N 1
ATOM 2936 C CA . ARG A 1 396 ? 11.177 -0.165 -36.441 1.00 83.94 396 ARG A CA 1
ATOM 2937 C C . ARG A 1 396 ? 10.831 -0.405 -34.971 1.00 83.94 396 ARG A C 1
ATOM 2939 O O . ARG A 1 396 ? 9.661 -0.600 -34.637 1.00 83.94 396 ARG A O 1
ATOM 2946 N N . MET A 1 397 ? 11.825 -0.344 -34.090 1.00 86.50 397 MET A N 1
ATOM 2947 C CA . MET A 1 397 ? 11.569 -0.363 -32.649 1.00 86.50 397 MET A CA 1
ATOM 2948 C C . MET A 1 397 ? 10.953 0.971 -32.186 1.00 86.50 397 MET A C 1
ATOM 2950 O O . MET A 1 397 ? 11.255 2.049 -32.714 1.00 86.50 397 MET A O 1
ATOM 2954 N N . ASN A 1 398 ? 9.998 0.881 -31.259 1.00 86.38 398 ASN A N 1
ATOM 2955 C CA . ASN A 1 398 ? 9.320 2.044 -30.698 1.00 86.38 398 ASN A CA 1
ATOM 2956 C C . ASN A 1 398 ? 10.186 2.658 -29.608 1.00 86.38 398 ASN A C 1
ATOM 2958 O O . ASN A 1 398 ? 10.697 1.959 -28.742 1.00 86.38 398 ASN A O 1
ATOM 2962 N N . THR A 1 399 ? 10.272 3.981 -29.600 1.00 84.44 399 THR A N 1
ATOM 2963 C CA . THR A 1 399 ? 10.921 4.704 -28.511 1.00 84.44 399 THR A CA 1
ATOM 2964 C C . THR A 1 399 ? 9.954 4.833 -27.337 1.00 84.44 399 THR A C 1
ATOM 2966 O O . THR A 1 399 ? 8.872 5.408 -27.468 1.00 84.44 399 THR A O 1
ATOM 2969 N N . GLY A 1 400 ? 10.333 4.293 -26.185 1.00 85.75 400 GLY A N 1
ATOM 2970 C CA . GLY A 1 400 ? 9.612 4.442 -24.929 1.00 85.75 400 GLY A CA 1
ATOM 2971 C C . GLY A 1 400 ? 10.224 5.524 -24.068 1.00 85.75 400 GLY A C 1
ATOM 2972 O O . GLY A 1 400 ? 11.435 5.698 -24.052 1.00 85.75 400 GLY A O 1
ATOM 2973 N N . ARG A 1 401 ? 9.397 6.233 -23.307 1.00 88.81 401 ARG A N 1
ATOM 2974 C CA . ARG A 1 401 ? 9.898 7.107 -22.250 1.00 88.81 401 ARG A CA 1
ATOM 2975 C C . ARG A 1 401 ? 10.050 6.321 -20.952 1.00 88.81 401 ARG A C 1
ATOM 2977 O O . ARG A 1 401 ? 9.179 5.506 -20.641 1.00 88.81 401 ARG A O 1
ATOM 2984 N N . MET A 1 402 ? 11.124 6.584 -20.214 1.00 90.88 402 MET A N 1
ATOM 2985 C CA . MET A 1 402 ? 11.337 6.047 -18.872 1.00 90.88 402 MET A CA 1
ATOM 2986 C C . MET A 1 402 ? 10.272 6.549 -17.893 1.00 90.88 402 MET A C 1
ATOM 2988 O O . MET A 1 402 ? 9.826 7.693 -17.972 1.00 90.88 402 MET A O 1
ATOM 2992 N N . GLU A 1 403 ? 9.882 5.680 -16.967 1.00 90.06 403 GLU A N 1
ATOM 2993 C CA . GLU A 1 403 ? 8.970 6.007 -15.868 1.00 90.06 403 GLU A CA 1
ATOM 2994 C C . GLU A 1 403 ? 9.688 6.846 -14.798 1.00 90.06 403 GLU A C 1
ATOM 2996 O O . GLU A 1 403 ? 10.915 6.770 -14.675 1.00 90.06 403 GLU A O 1
ATOM 3001 N N . ALA A 1 404 ? 8.938 7.615 -14.003 1.00 90.75 404 ALA A N 1
ATOM 3002 C CA . ALA A 1 404 ? 9.476 8.506 -12.970 1.00 90.75 404 ALA A CA 1
ATOM 3003 C C . ALA A 1 404 ? 10.506 7.834 -12.046 1.00 90.75 404 ALA A C 1
ATOM 3005 O O . ALA A 1 404 ? 11.584 8.376 -11.787 1.00 90.75 404 ALA A O 1
ATOM 3006 N N . GLU A 1 405 ? 10.180 6.634 -11.569 1.00 91.38 405 GLU A N 1
ATOM 3007 C CA . GLU A 1 405 ? 11.012 5.829 -10.682 1.00 91.38 405 GLU A CA 1
ATOM 3008 C C . GLU A 1 405 ? 12.309 5.412 -11.373 1.00 91.38 405 GLU A C 1
ATOM 3010 O O . GLU A 1 405 ? 13.375 5.466 -10.766 1.00 91.38 405 GLU A O 1
ATOM 3015 N N . VAL A 1 406 ? 12.234 5.047 -12.657 1.00 92.88 406 VAL A N 1
ATOM 3016 C CA . VAL A 1 406 ? 13.398 4.631 -13.446 1.00 92.88 406 VAL A CA 1
ATOM 3017 C C . VAL A 1 406 ? 14.302 5.829 -13.722 1.00 92.88 406 VAL A C 1
ATOM 3019 O O . VAL A 1 406 ? 15.514 5.693 -13.588 1.00 92.88 406 VAL A O 1
ATOM 3022 N N . VAL A 1 407 ? 13.754 7.007 -14.044 1.00 93.75 407 VAL A N 1
ATOM 3023 C CA . VAL A 1 407 ? 14.544 8.241 -14.226 1.00 93.75 407 VAL A CA 1
ATOM 3024 C C . VAL A 1 407 ? 15.325 8.557 -12.951 1.00 93.75 407 VAL A C 1
ATOM 3026 O O . VAL A 1 407 ? 16.548 8.702 -12.987 1.00 93.75 407 VAL A O 1
ATOM 3029 N N . ARG A 1 408 ? 14.635 8.607 -11.807 1.00 93.56 408 ARG A N 1
ATOM 3030 C CA . ARG A 1 408 ? 15.245 8.920 -10.512 1.00 93.56 408 ARG A CA 1
ATOM 3031 C C . ARG A 1 408 ? 16.279 7.873 -10.086 1.00 93.56 408 ARG A C 1
ATOM 3033 O O . ARG A 1 408 ? 17.409 8.234 -9.755 1.00 93.56 408 ARG A O 1
ATOM 3040 N N . ASP A 1 409 ? 15.910 6.593 -10.101 1.00 95.06 409 ASP A N 1
ATOM 3041 C CA . ASP A 1 409 ? 16.792 5.507 -9.667 1.00 95.06 409 ASP A CA 1
ATOM 3042 C C . ASP A 1 409 ? 18.000 5.365 -10.607 1.00 95.06 409 ASP A C 1
ATOM 3044 O O . ASP A 1 409 ? 19.087 5.037 -10.134 1.00 95.06 409 ASP A O 1
ATOM 3048 N N . SER A 1 410 ? 17.861 5.674 -11.905 1.00 94.88 410 SER A N 1
ATOM 3049 C CA . SER A 1 410 ? 18.988 5.686 -12.852 1.00 94.88 410 SER A CA 1
ATOM 3050 C C . SER A 1 410 ? 19.996 6.777 -12.513 1.00 94.88 410 SER A C 1
ATOM 3052 O O . SER A 1 410 ? 21.191 6.501 -12.488 1.00 94.88 410 SER A O 1
ATOM 3054 N N . ILE A 1 411 ? 19.547 7.990 -12.173 1.00 95.00 411 ILE A N 1
ATOM 3055 C CA . ILE A 1 411 ? 20.442 9.082 -11.748 1.00 95.00 411 ILE A CA 1
ATOM 3056 C C . ILE A 1 411 ? 21.243 8.663 -10.507 1.00 95.00 411 ILE A C 1
ATOM 3058 O O . ILE A 1 411 ? 22.471 8.769 -10.497 1.00 95.00 411 ILE A O 1
ATOM 3062 N N . LEU A 1 412 ? 20.567 8.116 -9.492 1.00 95.25 412 LEU A N 1
ATOM 3063 C CA . LEU A 1 412 ? 21.204 7.628 -8.263 1.00 95.25 412 LEU A CA 1
ATOM 3064 C C . LEU A 1 412 ? 22.156 6.453 -8.526 1.00 95.25 412 LEU A C 1
ATOM 3066 O O . LEU A 1 412 ? 23.237 6.372 -7.939 1.00 95.25 412 LEU A O 1
ATOM 3070 N N . HIS A 1 413 ? 21.770 5.531 -9.410 1.00 95.12 413 HIS A N 1
ATOM 3071 C CA . HIS A 1 413 ? 22.585 4.377 -9.776 1.00 95.12 413 HIS A CA 1
ATOM 3072 C C . HIS A 1 413 ? 23.863 4.801 -10.504 1.00 95.12 413 HIS A C 1
ATOM 3074 O O . HIS A 1 413 ? 24.959 4.344 -10.158 1.00 95.12 413 HIS A O 1
ATOM 3080 N N . LEU A 1 414 ? 23.736 5.708 -11.475 1.00 93.38 414 LEU A N 1
ATOM 3081 C CA . LEU A 1 414 ? 24.856 6.265 -12.225 1.00 93.38 414 LEU A CA 1
ATOM 3082 C C . LEU A 1 414 ? 25.798 7.036 -11.297 1.00 93.38 414 LEU A C 1
ATOM 3084 O O . LEU A 1 414 ? 27.013 6.843 -11.384 1.00 93.38 414 LEU A O 1
ATOM 3088 N N . ALA A 1 415 ? 25.263 7.822 -10.358 1.00 93.12 415 ALA A N 1
ATOM 3089 C CA . ALA A 1 415 ? 26.041 8.511 -9.326 1.00 93.12 415 ALA A CA 1
ATOM 3090 C C . ALA A 1 415 ? 26.719 7.548 -8.330 1.00 93.12 415 ALA A C 1
ATOM 3092 O O . ALA A 1 415 ? 27.768 7.870 -7.780 1.00 93.12 415 ALA A O 1
ATOM 3093 N N . GLY A 1 416 ? 26.192 6.329 -8.166 1.00 92.75 416 GLY A N 1
ATOM 3094 C CA . GLY A 1 416 ? 26.723 5.313 -7.247 1.00 92.75 416 GLY A CA 1
ATOM 3095 C C . GLY A 1 416 ? 26.196 5.440 -5.820 1.00 92.75 416 GLY A C 1
ATOM 3096 O O . GLY A 1 416 ? 26.810 4.926 -4.891 1.00 92.75 416 GLY A O 1
ATOM 3097 N N . GLU A 1 417 ? 25.069 6.125 -5.653 1.00 95.19 417 GLU A N 1
ATOM 3098 C CA . GLU A 1 417 ? 24.501 6.485 -4.352 1.00 95.19 417 GLU A CA 1
ATOM 3099 C C . GLU A 1 417 ? 23.189 5.748 -4.060 1.00 95.19 417 GLU A C 1
ATOM 3101 O O . GLU A 1 417 ? 22.701 5.790 -2.931 1.00 95.19 417 GLU A O 1
ATOM 3106 N N . LEU A 1 418 ? 22.622 5.056 -5.058 1.00 95.62 418 LEU A N 1
ATOM 3107 C CA . LEU A 1 418 ? 21.401 4.265 -4.906 1.00 95.62 418 LEU A CA 1
ATOM 3108 C C . LEU A 1 418 ? 21.587 3.170 -3.849 1.00 95.62 418 LEU A C 1
ATOM 3110 O O . LEU A 1 418 ? 22.460 2.317 -3.997 1.00 95.62 418 LEU A O 1
ATOM 3114 N N . ASP A 1 419 ? 20.712 3.133 -2.843 1.00 94.38 419 ASP A N 1
ATOM 3115 C CA . ASP A 1 419 ? 20.645 2.035 -1.875 1.00 94.38 419 ASP A CA 1
ATOM 3116 C C . ASP A 1 419 ? 19.835 0.850 -2.450 1.00 94.38 419 ASP A C 1
ATOM 3118 O O . ASP A 1 419 ? 18.609 0.955 -2.594 1.00 94.38 419 ASP A O 1
ATOM 3122 N N . PRO A 1 420 ? 20.477 -0.300 -2.753 1.00 92.81 420 PRO A N 1
ATOM 3123 C CA . PRO A 1 420 ? 19.822 -1.439 -3.383 1.00 92.81 420 PRO A CA 1
ATOM 3124 C C . PRO A 1 420 ? 19.174 -2.411 -2.385 1.00 92.81 420 PRO A C 1
ATOM 3126 O O . PRO A 1 420 ? 18.632 -3.431 -2.822 1.00 92.81 420 PRO A O 1
ATOM 3129 N N . LYS A 1 421 ? 19.241 -2.168 -1.064 1.00 91.94 421 LYS A N 1
ATOM 3130 C CA . LYS A 1 421 ? 18.774 -3.138 -0.058 1.00 91.94 421 LYS A CA 1
ATOM 3131 C C . LYS A 1 421 ? 17.310 -3.522 -0.303 1.00 91.94 421 LYS A C 1
ATOM 3133 O O . LYS A 1 421 ? 16.464 -2.672 -0.564 1.00 91.94 421 LYS A O 1
ATOM 3138 N N . LEU A 1 422 ? 17.017 -4.818 -0.212 1.00 91.94 422 LEU A N 1
ATOM 3139 C CA . LEU A 1 422 ? 15.684 -5.370 -0.456 1.00 91.94 422 LEU A CA 1
ATOM 3140 C C . LEU A 1 422 ? 14.856 -5.441 0.834 1.00 91.94 422 LEU A C 1
ATOM 3142 O O . LEU A 1 422 ? 15.380 -5.810 1.885 1.00 91.94 422 LEU A O 1
ATOM 3146 N N . GLY A 1 423 ? 13.566 -5.106 0.740 1.00 88.88 423 GLY A N 1
ATOM 3147 C CA . GLY A 1 423 ? 12.631 -5.090 1.870 1.00 88.88 423 GLY A CA 1
ATOM 3148 C C . GLY A 1 423 ? 12.919 -3.991 2.902 1.00 88.88 423 GLY A C 1
ATOM 3149 O O . GLY A 1 423 ? 13.875 -3.228 2.772 1.00 88.88 423 GLY A O 1
ATOM 3150 N N . GLY A 1 424 ? 12.089 -3.914 3.941 1.00 88.44 424 GLY A N 1
ATOM 3151 C CA . GLY A 1 424 ? 12.150 -2.876 4.976 1.00 88.44 424 GLY A CA 1
ATOM 3152 C C . GLY A 1 424 ? 10.844 -2.093 5.085 1.00 88.44 424 GLY A C 1
ATOM 3153 O O . GLY A 1 424 ? 9.882 -2.398 4.384 1.00 88.44 424 GLY A O 1
ATOM 3154 N N . GLN A 1 425 ? 10.818 -1.116 5.990 1.00 86.88 425 GLN A N 1
ATOM 3155 C CA . GLN A 1 425 ? 9.680 -0.214 6.151 1.00 86.88 425 GLN A CA 1
ATOM 3156 C C . GLN A 1 425 ? 9.566 0.720 4.938 1.00 86.88 425 GLN A C 1
ATOM 3158 O O . GLN A 1 425 ? 10.583 1.136 4.378 1.00 86.88 425 GLN A O 1
ATOM 3163 N N . GLU A 1 426 ? 8.334 1.028 4.543 1.00 88.69 426 GLU A N 1
ATOM 3164 C CA . GLU A 1 426 ? 8.044 2.085 3.573 1.00 88.69 426 GLU A CA 1
ATOM 3165 C C . GLU A 1 426 ? 8.459 3.465 4.110 1.00 88.69 426 GLU A C 1
ATOM 3167 O O . GLU A 1 426 ? 8.418 3.713 5.317 1.00 88.69 426 GLU A O 1
ATOM 3172 N N . LEU A 1 427 ? 8.892 4.353 3.215 1.00 89.56 427 LEU A N 1
ATOM 3173 C CA . LEU A 1 427 ? 9.288 5.727 3.527 1.00 89.56 427 LEU A CA 1
ATOM 3174 C C . LEU A 1 427 ? 8.224 6.719 3.056 1.00 89.56 427 LEU A C 1
ATOM 3176 O O . LEU A 1 427 ? 7.507 6.471 2.086 1.00 89.56 427 LEU A O 1
ATOM 3180 N N . GLU A 1 428 ? 8.145 7.875 3.708 1.00 87.56 428 GLU A N 1
ATOM 3181 C CA . GLU A 1 428 ? 7.255 8.947 3.269 1.00 87.56 428 GLU A CA 1
ATOM 3182 C C . GLU A 1 428 ? 7.863 9.723 2.091 1.00 87.56 428 GLU A C 1
ATOM 3184 O O . GLU A 1 428 ? 9.079 9.885 1.980 1.00 87.56 428 GLU A O 1
ATOM 3189 N N . ASN A 1 429 ? 7.017 10.290 1.225 1.00 84.38 429 ASN A N 1
ATOM 3190 C CA . ASN A 1 429 ? 7.466 11.040 0.044 1.00 84.38 429 ASN A CA 1
ATOM 3191 C C . ASN A 1 429 ? 8.361 12.249 0.366 1.00 84.38 429 ASN A C 1
ATOM 3193 O O . ASN A 1 429 ? 9.193 12.625 -0.458 1.00 84.38 429 ASN A O 1
ATOM 3197 N N . LYS A 1 430 ? 8.241 12.839 1.562 1.00 82.81 430 LYS A N 1
ATOM 3198 C CA . LYS A 1 430 ? 9.113 13.939 2.012 1.00 82.81 430 LYS A CA 1
ATOM 3199 C C . LYS A 1 430 ? 10.581 13.510 2.144 1.00 82.81 430 LYS A C 1
ATOM 3201 O O . LYS A 1 430 ? 11.484 14.302 1.885 1.00 82.81 430 LYS A O 1
ATOM 3206 N N . ASP A 1 431 ? 10.817 12.243 2.482 1.00 86.88 431 ASP A N 1
ATOM 3207 C CA . ASP A 1 431 ? 12.157 11.686 2.684 1.00 86.88 431 ASP A CA 1
ATOM 3208 C C . ASP A 1 431 ? 12.845 11.374 1.346 1.00 86.88 431 ASP A C 1
ATOM 3210 O O . ASP A 1 431 ? 14.041 11.088 1.288 1.00 86.88 431 ASP A O 1
ATOM 3214 N N . MET A 1 432 ? 12.112 11.479 0.235 1.00 85.38 432 MET A N 1
ATOM 3215 C CA . MET A 1 432 ? 12.633 11.282 -1.113 1.00 85.38 432 MET A CA 1
ATOM 3216 C C . MET A 1 432 ? 13.638 12.378 -1.509 1.00 85.38 432 MET A C 1
ATOM 3218 O O . MET A 1 432 ? 14.503 12.159 -2.351 1.00 85.38 432 MET A O 1
ATOM 3222 N N . ALA A 1 433 ? 13.591 13.562 -0.899 1.00 80.38 433 ALA A N 1
ATOM 3223 C CA . ALA A 1 433 ? 14.587 14.604 -1.159 1.00 80.38 433 ALA A CA 1
ATOM 3224 C C . ALA A 1 433 ? 15.934 14.347 -0.457 1.00 80.38 433 ALA A C 1
ATOM 3226 O O . ALA A 1 433 ? 16.957 14.872 -0.888 1.00 80.38 433 ALA A O 1
ATOM 3227 N N . THR A 1 434 ? 15.941 13.565 0.625 1.00 84.44 434 THR A N 1
ATOM 3228 C CA . THR A 1 434 ? 17.102 13.404 1.518 1.00 84.44 434 THR A CA 1
ATOM 3229 C C . THR A 1 434 ? 17.708 12.009 1.472 1.00 84.44 434 THR A C 1
ATOM 3231 O O . THR A 1 434 ? 18.887 11.844 1.782 1.00 84.44 434 THR A O 1
ATOM 3234 N N . THR A 1 435 ? 16.926 11.002 1.088 1.00 89.62 435 THR A N 1
ATOM 3235 C CA . THR A 1 435 ? 17.361 9.607 1.051 1.00 89.62 435 THR A CA 1
ATOM 3236 C C . THR A 1 435 ? 17.565 9.116 -0.382 1.00 89.62 435 THR A C 1
ATOM 3238 O O . THR A 1 435 ? 16.886 9.525 -1.325 1.00 89.62 435 THR A O 1
ATOM 3241 N N . THR A 1 436 ? 18.516 8.198 -0.551 1.00 92.44 436 THR A N 1
ATOM 3242 C CA . THR A 1 436 ? 18.879 7.595 -1.846 1.00 92.44 436 THR A CA 1
ATOM 3243 C C . THR A 1 436 ? 18.297 6.192 -2.016 1.00 92.44 436 THR A C 1
ATOM 3245 O O . THR A 1 436 ? 18.772 5.377 -2.810 1.00 92.44 436 THR A O 1
ATOM 3248 N N . ARG A 1 437 ? 17.247 5.889 -1.249 1.00 92.62 437 ARG A N 1
ATOM 3249 C CA . ARG A 1 437 ? 16.515 4.628 -1.322 1.00 92.62 437 ARG A CA 1
ATOM 3250 C C . ARG A 1 437 ? 15.829 4.493 -2.683 1.00 92.62 437 ARG A C 1
ATOM 3252 O O . ARG A 1 437 ? 15.339 5.493 -3.208 1.00 92.62 437 ARG A O 1
ATOM 3259 N N . ARG A 1 438 ? 15.759 3.266 -3.222 1.00 92.81 438 ARG A N 1
ATOM 3260 C CA . ARG A 1 438 ? 14.993 2.954 -4.447 1.00 92.81 438 ARG A CA 1
ATOM 3261 C C . ARG A 1 438 ? 13.566 3.490 -4.367 1.00 92.81 438 ARG A C 1
ATOM 3263 O O . ARG A 1 438 ? 12.885 3.269 -3.363 1.00 92.81 438 ARG A O 1
ATOM 3270 N N . SER A 1 439 ? 13.107 4.099 -5.456 1.00 91.44 439 SER A N 1
ATOM 3271 C CA . SER A 1 439 ? 11.803 4.768 -5.559 1.00 91.44 439 SER A CA 1
ATOM 3272 C C . SER A 1 439 ? 10.609 3.849 -5.256 1.00 91.44 439 SER A C 1
ATOM 3274 O O . SER A 1 439 ? 9.569 4.316 -4.810 1.00 91.44 439 SER A O 1
ATOM 3276 N N . LEU A 1 440 ? 10.776 2.530 -5.405 1.00 89.50 440 LEU A N 1
ATOM 3277 C CA . LEU A 1 440 ? 9.766 1.516 -5.069 1.00 89.50 440 LEU A CA 1
ATOM 3278 C C . LEU A 1 440 ? 9.350 1.499 -3.583 1.00 89.50 440 LEU A C 1
ATOM 3280 O O . LEU A 1 440 ? 8.271 1.012 -3.266 1.00 89.50 440 LEU A O 1
ATOM 3284 N N . TYR A 1 441 ? 10.206 1.967 -2.668 1.00 91.25 441 TYR A N 1
ATOM 3285 C CA . TYR A 1 441 ? 9.956 1.889 -1.220 1.00 91.25 441 TYR A CA 1
ATOM 3286 C C . TYR A 1 441 ? 9.282 3.132 -0.631 1.00 91.25 441 TYR A C 1
ATOM 3288 O O . TYR A 1 441 ? 9.171 3.221 0.591 1.00 91.25 441 TYR A O 1
ATOM 3296 N N . TYR A 1 442 ? 8.860 4.088 -1.456 1.00 89.62 442 TYR A N 1
ATOM 3297 C CA . TYR A 1 442 ? 8.141 5.267 -0.977 1.00 89.62 442 TYR A CA 1
ATOM 3298 C C . TYR A 1 442 ? 6.639 5.071 -1.108 1.00 89.62 442 TYR A C 1
ATOM 3300 O O . TYR A 1 442 ? 6.148 4.506 -2.086 1.00 89.62 442 TYR A O 1
ATOM 3308 N N . ALA A 1 443 ? 5.916 5.547 -0.105 1.00 86.06 443 ALA A N 1
ATOM 3309 C CA . ALA A 1 443 ? 4.479 5.407 -0.043 1.00 86.06 443 ALA A CA 1
ATOM 3310 C C . ALA A 1 443 ? 3.770 6.370 -1.008 1.00 86.06 443 ALA A C 1
ATOM 3312 O O . ALA A 1 443 ? 4.046 7.569 -1.053 1.00 86.06 443 ALA A O 1
ATOM 3313 N N . VAL A 1 444 ? 2.806 5.842 -1.756 1.00 79.62 444 VAL A N 1
ATOM 3314 C CA . VAL A 1 444 ? 1.978 6.585 -2.713 1.00 79.62 444 VAL A CA 1
ATOM 3315 C C . VAL A 1 444 ? 0.600 6.769 -2.081 1.00 79.62 444 VAL A C 1
ATOM 3317 O O . VAL A 1 444 ? -0.213 5.847 -2.070 1.00 79.62 444 VAL A O 1
ATOM 3320 N N . PHE A 1 445 ? 0.348 7.953 -1.515 1.00 75.12 445 PHE A N 1
ATOM 3321 C CA . PHE A 1 445 ? -0.927 8.290 -0.872 1.00 75.12 445 PHE A CA 1
ATOM 3322 C C . PHE A 1 445 ? -1.672 9.354 -1.689 1.00 75.12 445 PHE A C 1
ATOM 3324 O O . PHE A 1 445 ? -1.219 10.503 -1.725 1.00 75.12 445 PHE A O 1
ATOM 3331 N N . PRO A 1 446 ? -2.816 9.027 -2.317 1.00 66.94 446 PRO A N 1
ATOM 3332 C CA . PRO A 1 446 ? -3.528 9.974 -3.177 1.00 66.94 446 PRO A CA 1
ATOM 3333 C C . PRO A 1 446 ? -4.019 11.213 -2.409 1.00 66.94 446 PRO A C 1
ATOM 3335 O O . PRO A 1 446 ? -3.985 12.325 -2.926 1.00 66.94 446 PRO A O 1
ATOM 3338 N N . GLU A 1 447 ? -4.378 11.049 -1.137 1.00 64.81 447 GLU A N 1
ATOM 3339 C CA . GLU A 1 447 ? -4.870 12.116 -0.256 1.00 64.81 447 GLU A CA 1
ATOM 3340 C C . GLU A 1 447 ? -3.790 13.056 0.317 1.00 64.81 447 GLU A C 1
ATOM 3342 O O . GLU A 1 447 ? -4.119 14.097 0.882 1.00 64.81 447 GLU A O 1
ATOM 3347 N N . LEU A 1 448 ? -2.502 12.758 0.099 1.00 57.31 448 LEU A N 1
ATOM 3348 C CA . LEU A 1 448 ? -1.361 13.606 0.489 1.00 57.31 448 LEU A CA 1
ATOM 3349 C C . LEU A 1 448 ? -0.564 14.129 -0.722 1.00 57.31 448 LEU A C 1
ATOM 3351 O O . LEU A 1 448 ? 0.603 14.492 -0.586 1.00 57.31 448 LEU A O 1
ATOM 3355 N N . GLY A 1 449 ? -1.174 14.166 -1.912 1.00 58.50 449 GLY A N 1
ATOM 3356 C CA . GLY A 1 449 ? -0.522 14.655 -3.135 1.00 58.50 449 GLY A CA 1
ATOM 3357 C C . GLY A 1 449 ? 0.213 13.584 -3.948 1.00 58.50 449 GLY A C 1
ATOM 3358 O O . GLY A 1 449 ? 0.930 13.925 -4.883 1.00 58.50 449 GLY A O 1
ATOM 3359 N N . GLY A 1 450 ? 0.016 12.300 -3.629 1.00 60.41 450 GLY A N 1
ATOM 3360 C CA . GLY A 1 450 ? 0.237 11.152 -4.517 1.00 60.41 450 GLY A CA 1
ATOM 3361 C C . GLY A 1 450 ? 1.684 10.736 -4.777 1.00 60.41 450 GLY A C 1
ATOM 3362 O O . GLY A 1 450 ? 1.959 9.544 -4.806 1.00 60.41 450 GLY A O 1
ATOM 3363 N N . ALA A 1 451 ? 2.626 11.664 -4.916 1.00 72.88 451 ALA A N 1
ATOM 3364 C CA . ALA A 1 451 ? 4.001 11.358 -5.307 1.00 72.88 451 ALA A CA 1
ATOM 3365 C C . ALA A 1 451 ? 5.012 12.337 -4.695 1.00 72.88 451 ALA A C 1
ATOM 3367 O O . ALA A 1 451 ? 4.659 13.418 -4.224 1.00 72.88 451 ALA A O 1
ATOM 3368 N N . GLY A 1 452 ? 6.293 11.962 -4.708 1.00 78.69 452 GLY A N 1
ATOM 3369 C CA . GLY A 1 452 ? 7.374 12.895 -4.394 1.00 78.69 452 GLY A CA 1
ATOM 3370 C C . GLY A 1 452 ? 7.448 14.026 -5.422 1.00 78.69 452 GLY A C 1
ATOM 3371 O O . GLY A 1 452 ? 7.089 13.843 -6.581 1.00 78.69 452 GLY A O 1
ATOM 3372 N N . GLU A 1 453 ? 7.955 15.192 -5.017 1.00 82.56 453 GLU A N 1
ATOM 3373 C CA . GLU A 1 453 ? 8.003 16.397 -5.863 1.00 82.56 453 GLU A CA 1
ATOM 3374 C C . GLU A 1 453 ? 8.707 16.155 -7.211 1.00 82.56 453 GLU A C 1
ATOM 3376 O O . GLU A 1 453 ? 8.228 16.583 -8.260 1.00 82.56 453 GLU A O 1
ATOM 3381 N N . PHE A 1 454 ? 9.815 15.403 -7.199 1.00 87.25 454 PHE A N 1
ATOM 3382 C CA . PHE A 1 454 ? 10.522 15.034 -8.425 1.00 87.25 454 PHE A CA 1
ATOM 3383 C C . PHE A 1 454 ? 9.735 14.013 -9.255 1.00 87.25 454 PHE A C 1
ATOM 3385 O O . PHE A 1 454 ? 9.560 14.209 -10.451 1.00 87.25 454 PHE A O 1
ATOM 3392 N N . THR A 1 455 ? 9.253 12.923 -8.651 1.00 87.69 455 THR A N 1
ATOM 3393 C CA . THR A 1 455 ? 8.601 11.834 -9.396 1.00 87.69 455 THR A CA 1
ATOM 3394 C C . THR A 1 455 ? 7.232 12.232 -9.939 1.00 87.69 455 THR A C 1
ATOM 3396 O O . THR A 1 455 ? 6.893 11.836 -11.051 1.00 87.69 455 THR A O 1
ATOM 3399 N N . GLY A 1 456 ? 6.479 13.073 -9.224 1.00 86.94 456 GLY A N 1
ATOM 3400 C CA . GLY A 1 456 ? 5.195 13.610 -9.679 1.00 86.94 456 GLY A CA 1
ATOM 3401 C C . GLY A 1 456 ? 5.302 14.389 -10.991 1.00 86.94 456 GLY A C 1
ATOM 3402 O O . GLY A 1 456 ? 4.387 14.352 -11.807 1.00 86.94 456 GLY A O 1
ATOM 3403 N N . LEU A 1 457 ? 6.449 15.023 -11.249 1.00 88.62 457 LEU A N 1
ATOM 3404 C CA . LEU A 1 457 ? 6.693 15.733 -12.500 1.00 88.62 457 LEU A CA 1
ATOM 3405 C C . LEU A 1 457 ? 6.913 14.796 -13.700 1.00 88.62 457 LEU A C 1
ATOM 3407 O O . LEU A 1 457 ? 6.690 15.206 -14.836 1.00 88.62 457 LEU A O 1
ATOM 3411 N N . PHE A 1 458 ? 7.337 13.552 -13.467 1.00 89.31 458 PHE A N 1
ATOM 3412 C CA . PHE A 1 458 ? 7.626 12.539 -14.492 1.00 89.31 458 PHE A CA 1
ATOM 3413 C C . PHE A 1 458 ? 6.517 11.486 -14.620 1.00 89.31 458 PHE A C 1
ATOM 3415 O O . PHE A 1 458 ? 6.800 10.330 -14.930 1.00 89.31 458 PHE A O 1
ATOM 3422 N N . ASP A 1 459 ? 5.263 11.888 -14.399 1.00 87.19 459 ASP A N 1
ATOM 3423 C CA . ASP A 1 459 ? 4.087 11.016 -14.518 1.00 87.19 459 ASP A CA 1
ATOM 3424 C C . ASP A 1 459 ? 4.163 9.795 -13.570 1.00 87.19 459 ASP A C 1
ATOM 3426 O O . ASP A 1 459 ? 4.074 8.635 -13.986 1.00 87.19 459 ASP A O 1
ATOM 3430 N N . ALA A 1 460 ? 4.382 10.058 -12.273 1.00 86.06 460 ALA A N 1
ATOM 3431 C CA . ALA A 1 460 ? 4.330 9.041 -11.217 1.00 86.06 460 ALA A CA 1
ATOM 3432 C C . ALA A 1 460 ? 3.014 8.231 -11.249 1.00 86.06 460 ALA A C 1
ATOM 3434 O O . ALA A 1 460 ? 1.984 8.748 -11.687 1.00 86.06 460 ALA A O 1
ATOM 3435 N N . PRO A 1 461 ? 3.018 6.969 -10.774 1.00 81.00 461 PRO A N 1
ATOM 3436 C CA . PRO A 1 461 ? 1.823 6.133 -10.790 1.00 81.00 461 PRO A CA 1
ATOM 3437 C C . PRO A 1 461 ? 0.690 6.736 -9.952 1.00 81.00 461 PRO A C 1
ATOM 3439 O O . PRO A 1 461 ? 0.873 7.019 -8.769 1.00 81.00 461 PRO A O 1
ATOM 3442 N N . ASP A 1 462 ? -0.495 6.853 -10.550 1.00 79.56 462 ASP A N 1
ATOM 3443 C CA . ASP A 1 462 ? -1.724 7.161 -9.822 1.00 79.56 462 ASP A CA 1
ATOM 3444 C C . ASP A 1 462 ? -2.307 5.857 -9.245 1.00 79.56 462 ASP A C 1
ATOM 3446 O O . ASP A 1 462 ? -2.607 4.938 -10.011 1.00 79.56 462 ASP A O 1
ATOM 3450 N N . PRO A 1 463 ? -2.494 5.738 -7.917 1.00 79.00 463 PRO A N 1
ATOM 3451 C CA . PRO A 1 463 ? -3.084 4.546 -7.303 1.00 79.00 463 PRO A CA 1
ATOM 3452 C C . PRO A 1 463 ? -4.545 4.299 -7.719 1.00 79.00 463 PRO A C 1
ATOM 3454 O O . PRO A 1 463 ? -5.067 3.209 -7.485 1.00 79.00 463 PRO A O 1
ATOM 3457 N N . ASN A 1 464 ? -5.206 5.278 -8.341 1.00 78.38 464 ASN A N 1
ATOM 3458 C CA . ASN A 1 464 ? -6.558 5.155 -8.883 1.00 78.38 464 ASN A CA 1
ATOM 3459 C C . ASN A 1 464 ? -6.578 4.677 -10.347 1.00 78.38 464 ASN A C 1
ATOM 3461 O O . ASN A 1 464 ? -7.642 4.316 -10.855 1.00 78.38 464 ASN A O 1
ATOM 3465 N N . GLU A 1 465 ? -5.428 4.629 -11.025 1.00 75.62 465 GLU A N 1
ATOM 3466 C CA . GLU A 1 465 ? -5.292 4.136 -12.397 1.00 75.62 465 GLU A CA 1
ATOM 3467 C C . GLU A 1 465 ? -4.566 2.781 -12.421 1.00 75.62 465 GLU A C 1
ATOM 3469 O O . GLU A 1 465 ? -3.507 2.603 -11.830 1.00 75.62 465 GLU A O 1
ATOM 3474 N N . CYS A 1 466 ? -5.119 1.788 -13.126 1.00 66.31 466 CYS A N 1
ATOM 3475 C CA . CYS A 1 466 ? -4.648 0.398 -13.019 1.00 66.31 466 CYS A CA 1
ATOM 3476 C C . CYS A 1 466 ? -4.082 -0.226 -14.307 1.00 66.31 466 CYS A C 1
ATOM 3478 O O . CYS A 1 466 ? -3.663 -1.381 -14.269 1.00 66.31 466 CYS A O 1
ATOM 3480 N N . TYR A 1 467 ? -4.030 0.492 -15.439 1.00 70.50 467 TYR A N 1
ATOM 3481 C CA . TYR A 1 467 ? -3.751 -0.156 -16.734 1.00 70.50 467 TYR A CA 1
ATOM 3482 C C . TYR A 1 467 ? -2.553 0.390 -17.514 1.00 70.50 467 TYR A C 1
ATOM 3484 O O . TYR A 1 467 ? -1.638 -0.367 -17.841 1.00 70.50 467 TYR A O 1
ATOM 3492 N N . ARG A 1 468 ? -2.561 1.679 -17.870 1.00 78.88 468 ARG A N 1
ATOM 3493 C CA . ARG A 1 468 ? -1.498 2.330 -18.650 1.00 78.88 468 ARG A CA 1
ATOM 3494 C C . ARG A 1 468 ? -1.213 3.683 -18.027 1.00 78.88 468 ARG A C 1
ATOM 3496 O O . ARG A 1 468 ? -2.125 4.490 -17.917 1.00 78.88 468 ARG A O 1
ATOM 3503 N N . ARG A 1 469 ? 0.049 3.920 -17.673 1.00 80.25 469 ARG A N 1
ATOM 3504 C CA . ARG A 1 469 ? 0.497 5.217 -17.165 1.00 80.25 469 ARG A CA 1
ATOM 3505 C C . ARG A 1 469 ? 0.399 6.273 -18.264 1.00 80.25 469 ARG A C 1
ATOM 3507 O O . ARG A 1 469 ? 0.752 6.001 -19.421 1.00 80.25 469 ARG A O 1
ATOM 3514 N N . SER A 1 470 ? -0.072 7.460 -17.901 1.00 78.62 470 SER A N 1
ATOM 3515 C CA . SER A 1 470 ? -0.013 8.631 -18.769 1.00 78.62 470 SER A CA 1
ATOM 3516 C C . SER A 1 470 ? 1.448 9.025 -19.023 1.00 78.62 470 SER A C 1
ATOM 3518 O O . SER A 1 470 ? 2.353 8.685 -18.263 1.00 78.62 470 SER A O 1
ATOM 3520 N N . ARG A 1 471 ? 1.703 9.658 -20.170 1.00 82.38 471 ARG A N 1
ATOM 3521 C CA . ARG A 1 471 ? 3.030 10.163 -20.542 1.00 82.38 471 ARG A CA 1
ATOM 3522 C C . ARG A 1 471 ? 2.860 11.579 -21.061 1.00 82.38 471 ARG A C 1
ATOM 3524 O O . ARG A 1 471 ? 2.262 11.770 -22.119 1.00 82.38 471 ARG A O 1
ATOM 3531 N N . SER A 1 472 ? 3.374 12.557 -20.332 1.00 86.31 472 SER A N 1
ATOM 3532 C CA . SER A 1 472 ? 3.281 13.974 -20.666 1.00 86.31 472 SER A CA 1
ATOM 3533 C C . SER A 1 472 ? 4.649 14.510 -21.068 1.00 86.31 472 SER A C 1
ATOM 3535 O O . SER A 1 472 ? 5.617 14.307 -20.355 1.00 86.31 472 SER A O 1
ATOM 3537 N N . ILE A 1 473 ? 4.776 15.198 -22.204 1.00 85.94 473 ILE A N 1
ATOM 3538 C CA . ILE A 1 473 ? 6.033 15.871 -22.575 1.00 85.94 473 ILE A CA 1
ATOM 3539 C C . ILE A 1 473 ? 5.852 17.354 -22.277 1.00 85.94 473 ILE A C 1
ATOM 3541 O O . ILE A 1 473 ? 5.263 18.077 -23.081 1.00 85.94 473 ILE A O 1
ATOM 3545 N N . ILE A 1 474 ? 6.319 17.791 -21.106 1.00 90.44 474 ILE A N 1
ATOM 3546 C CA . ILE A 1 474 ? 6.153 19.174 -20.645 1.00 90.44 474 ILE A CA 1
ATOM 3547 C C . ILE A 1 474 ? 7.510 19.844 -20.369 1.00 90.44 474 ILE A C 1
ATOM 3549 O O . ILE A 1 474 ? 8.421 19.192 -19.849 1.00 90.44 474 ILE A O 1
ATOM 3553 N N . PRO A 1 475 ? 7.677 21.148 -20.668 1.00 90.50 475 PRO A N 1
ATOM 3554 C CA . PRO A 1 475 ? 8.944 21.858 -20.459 1.00 90.50 475 PRO A CA 1
ATOM 3555 C C . PRO A 1 475 ? 9.473 21.803 -19.019 1.00 90.50 475 PRO A C 1
ATOM 3557 O O . PRO A 1 475 ? 10.682 21.818 -18.795 1.00 90.50 475 PRO A O 1
ATOM 3560 N N . GLN A 1 476 ? 8.577 21.708 -18.035 1.00 92.00 476 GLN A N 1
ATOM 3561 C CA . GLN A 1 476 ? 8.917 21.654 -16.617 1.00 92.00 476 GLN A CA 1
ATOM 3562 C C . GLN A 1 476 ? 9.798 20.442 -16.287 1.00 92.00 476 GLN A C 1
ATOM 3564 O O . GLN A 1 476 ? 10.706 20.571 -15.471 1.00 92.00 476 GLN A O 1
ATOM 3569 N N . GLN A 1 477 ? 9.602 19.300 -16.955 1.00 91.62 477 GLN A N 1
ATOM 3570 C CA . GLN A 1 477 ? 10.431 18.102 -16.764 1.00 91.62 477 GLN A CA 1
ATOM 3571 C C . GLN A 1 477 ? 11.894 18.366 -17.149 1.00 91.62 477 GLN A C 1
ATOM 3573 O O . GLN A 1 477 ? 12.802 18.041 -16.388 1.00 91.62 477 GLN A O 1
ATOM 3578 N N . ALA A 1 478 ? 12.128 19.025 -18.289 1.00 91.31 478 ALA A N 1
ATOM 3579 C CA . ALA A 1 478 ? 13.475 19.406 -18.720 1.00 91.31 478 ALA A CA 1
ATOM 3580 C C . ALA A 1 478 ? 14.099 20.465 -17.791 1.00 91.31 478 ALA A C 1
ATOM 3582 O O . ALA A 1 478 ? 15.293 20.424 -17.485 1.00 91.31 478 ALA A O 1
ATOM 3583 N N . LEU A 1 479 ? 13.284 21.400 -17.286 1.00 92.12 479 LEU A N 1
ATOM 3584 C CA . LEU A 1 479 ? 13.735 22.396 -16.315 1.00 92.12 479 LEU A CA 1
ATOM 3585 C C . LEU A 1 479 ? 14.153 21.744 -14.988 1.00 92.12 479 LEU A C 1
ATOM 3587 O O . LEU A 1 479 ? 15.190 22.107 -14.431 1.00 92.12 479 LEU A O 1
ATOM 3591 N N . ALA A 1 480 ? 13.408 20.746 -14.511 1.00 90.88 480 ALA A N 1
ATOM 3592 C CA . ALA A 1 480 ? 13.762 19.992 -13.312 1.00 90.88 480 ALA A CA 1
ATOM 3593 C C . ALA A 1 480 ? 15.060 19.191 -13.487 1.00 90.88 480 ALA A C 1
ATOM 3595 O O . ALA A 1 480 ? 15.878 19.162 -12.565 1.00 90.88 480 ALA A O 1
ATOM 3596 N N . LEU A 1 481 ? 15.305 18.621 -14.673 1.00 92.00 481 LEU A N 1
ATOM 3597 C CA . LEU A 1 481 ? 16.584 17.973 -15.005 1.00 92.00 481 LEU A CA 1
ATOM 3598 C C . LEU A 1 481 ? 17.750 18.952 -15.131 1.00 92.00 481 LEU A C 1
ATOM 3600 O O . LEU A 1 481 ? 18.899 18.537 -15.127 1.00 92.00 481 LEU A O 1
ATOM 3604 N N . THR A 1 482 ? 17.480 20.250 -15.237 1.00 89.88 482 THR A N 1
ATOM 3605 C CA . THR A 1 482 ? 18.531 21.265 -15.370 1.00 89.88 482 THR A CA 1
ATOM 3606 C C . THR A 1 482 ? 18.848 21.947 -14.041 1.00 89.88 482 THR A C 1
ATOM 3608 O O . THR A 1 482 ? 20.014 22.230 -13.773 1.00 89.88 482 THR A O 1
ATOM 3611 N N . ASN A 1 483 ? 17.824 22.225 -13.226 1.00 89.88 483 ASN A N 1
ATOM 3612 C CA . ASN A 1 483 ? 17.911 23.178 -12.114 1.00 89.88 483 ASN A CA 1
ATOM 3613 C C . ASN A 1 483 ? 17.461 22.617 -10.752 1.00 89.88 483 ASN A C 1
ATOM 3615 O O . ASN A 1 483 ? 17.443 23.340 -9.757 1.00 89.88 483 ASN A O 1
ATOM 3619 N N . SER A 1 484 ? 17.050 21.349 -10.663 1.00 91.12 484 SER A N 1
ATOM 3620 C CA . SER A 1 484 ? 16.694 20.786 -9.356 1.00 91.12 484 SER A CA 1
ATOM 3621 C C . SER A 1 484 ? 17.941 20.526 -8.511 1.00 91.12 484 SER A C 1
ATOM 3623 O O . SER A 1 484 ? 18.973 20.069 -9.011 1.00 91.12 484 SER A O 1
ATOM 3625 N N . LYS A 1 485 ? 17.830 20.757 -7.197 1.00 90.50 485 LYS A N 1
ATOM 3626 C CA . LYS A 1 485 ? 18.899 20.433 -6.239 1.00 90.50 485 LYS A CA 1
ATOM 3627 C C . LYS A 1 485 ? 19.334 18.967 -6.346 1.00 90.50 485 LYS A C 1
ATOM 3629 O O . LYS A 1 485 ? 20.528 18.695 -6.359 1.00 90.50 485 LYS A O 1
ATOM 3634 N N . PHE A 1 486 ? 18.364 18.066 -6.510 1.00 91.44 486 PHE A N 1
ATOM 3635 C CA . PHE A 1 486 ? 18.592 16.641 -6.745 1.00 91.44 486 PHE A CA 1
ATOM 3636 C C . PHE A 1 486 ? 19.589 16.404 -7.890 1.00 91.44 486 PHE A C 1
ATOM 3638 O O . PHE A 1 486 ? 20.587 15.710 -7.718 1.00 91.44 486 PHE A O 1
ATOM 3645 N N . ILE A 1 487 ? 19.384 17.041 -9.044 1.00 93.19 487 ILE A N 1
ATOM 3646 C CA . ILE A 1 487 ? 20.294 16.873 -10.181 1.00 93.19 487 ILE A CA 1
ATOM 3647 C C . ILE A 1 487 ? 21.654 17.509 -9.919 1.00 93.19 487 ILE A C 1
ATOM 3649 O O . ILE A 1 487 ? 22.665 16.928 -10.298 1.00 93.19 487 ILE A O 1
ATOM 3653 N N . HIS A 1 488 ? 21.712 18.677 -9.280 1.00 92.12 488 HIS A N 1
ATOM 3654 C CA . HIS A 1 488 ? 22.993 19.307 -8.956 1.00 92.12 488 HIS A CA 1
ATOM 3655 C C . HIS A 1 488 ? 23.870 18.417 -8.071 1.00 92.12 488 HIS A C 1
ATOM 3657 O O . HIS A 1 488 ? 25.041 18.216 -8.396 1.00 92.12 488 HIS A O 1
ATOM 3663 N N . ASP A 1 489 ? 23.298 17.859 -7.004 1.00 91.12 489 ASP A N 1
ATOM 3664 C CA . ASP A 1 489 ? 24.021 17.011 -6.057 1.00 91.12 489 ASP A CA 1
ATOM 3665 C C . ASP A 1 489 ? 24.518 15.726 -6.748 1.00 91.12 489 ASP A C 1
ATOM 3667 O O . ASP A 1 489 ? 25.709 15.403 -6.706 1.00 91.12 489 ASP A O 1
ATOM 3671 N N . HIS A 1 490 ? 23.634 15.034 -7.474 1.00 93.00 490 HIS A N 1
ATOM 3672 C CA . HIS A 1 490 ? 23.963 13.749 -8.094 1.00 93.00 490 HIS A CA 1
ATOM 3673 C C . HIS A 1 490 ? 24.813 13.884 -9.364 1.00 93.00 490 HIS A C 1
ATOM 3675 O O . HIS A 1 490 ? 25.638 13.014 -9.640 1.00 93.00 490 HIS A O 1
ATOM 3681 N N . ALA A 1 491 ? 24.702 14.984 -10.117 1.00 93.50 491 ALA A N 1
ATOM 3682 C CA . ALA A 1 491 ? 25.598 15.260 -11.241 1.00 93.50 491 ALA A CA 1
ATOM 3683 C C . ALA A 1 491 ? 27.038 15.511 -10.774 1.00 93.50 491 ALA A C 1
ATOM 3685 O O . ALA A 1 491 ? 27.977 15.134 -11.478 1.00 93.50 491 ALA A O 1
ATOM 3686 N N . ALA A 1 492 ? 27.227 16.099 -9.588 1.00 92.06 492 ALA A N 1
ATOM 3687 C CA . ALA A 1 492 ? 28.551 16.271 -9.000 1.00 92.06 492 ALA A CA 1
ATOM 3688 C C . ALA A 1 492 ? 29.181 14.935 -8.594 1.00 92.06 492 ALA A C 1
ATOM 3690 O O . ALA A 1 492 ? 30.327 14.650 -8.961 1.00 92.06 492 ALA A O 1
ATOM 3691 N N . ALA A 1 493 ? 28.415 14.077 -7.917 1.00 92.44 493 ALA A N 1
ATOM 3692 C CA . ALA A 1 493 ? 28.839 12.717 -7.591 1.00 92.44 493 ALA A CA 1
ATOM 3693 C C . ALA A 1 493 ? 29.167 11.901 -8.856 1.00 92.44 493 ALA A C 1
ATOM 3695 O O . ALA A 1 493 ? 30.223 11.268 -8.946 1.00 92.44 493 ALA A O 1
ATOM 3696 N N . LEU A 1 494 ? 28.314 11.994 -9.877 1.00 92.69 494 LEU A N 1
ATOM 3697 C CA . LEU A 1 494 ? 28.483 11.334 -11.168 1.00 92.69 494 LEU A CA 1
ATOM 3698 C C . LEU A 1 494 ? 29.730 11.818 -11.923 1.00 92.69 494 LEU A C 1
ATOM 3700 O O . LEU A 1 494 ? 30.526 10.995 -12.372 1.00 92.69 494 LEU A O 1
ATOM 3704 N N . ALA A 1 495 ? 29.960 13.131 -12.019 1.00 91.69 495 ALA A N 1
ATOM 3705 C CA . ALA A 1 495 ? 31.153 13.688 -12.659 1.00 91.69 495 ALA A CA 1
ATOM 3706 C C . ALA A 1 495 ? 32.442 13.238 -11.955 1.00 91.69 495 ALA A C 1
ATOM 3708 O O . ALA A 1 495 ? 33.423 12.884 -12.616 1.00 91.69 495 ALA A O 1
ATOM 3709 N N . LYS A 1 496 ? 32.432 13.187 -10.617 1.00 89.81 496 LYS A N 1
ATOM 3710 C CA . LYS A 1 496 ? 33.550 12.666 -9.822 1.00 89.81 496 LYS A CA 1
ATOM 3711 C C . LYS A 1 496 ? 33.795 11.183 -10.096 1.00 89.81 496 LYS A C 1
ATOM 3713 O O . LYS A 1 496 ? 34.948 10.777 -10.214 1.00 89.81 496 LYS A O 1
ATOM 3718 N N . ARG A 1 497 ? 32.732 10.385 -10.217 1.00 88.38 497 ARG A N 1
ATOM 3719 C CA . ARG A 1 497 ? 32.817 8.947 -10.496 1.00 88.38 497 ARG A CA 1
ATOM 3720 C C . ARG A 1 497 ? 33.372 8.665 -11.893 1.00 88.38 497 ARG A C 1
ATOM 3722 O O . ARG A 1 497 ? 34.295 7.867 -12.010 1.00 88.38 497 ARG A O 1
ATOM 3729 N N . VAL A 1 498 ? 32.867 9.348 -12.921 1.00 87.94 498 VAL A N 1
ATOM 3730 C CA . VAL A 1 498 ? 33.357 9.225 -14.308 1.00 87.94 498 VAL A CA 1
ATOM 3731 C C . VAL A 1 498 ? 34.806 9.712 -14.431 1.00 87.94 498 VAL A C 1
ATOM 3733 O O . VAL A 1 498 ? 35.598 9.144 -15.173 1.00 87.94 498 VAL A O 1
ATOM 3736 N N . GLY A 1 499 ? 35.181 10.752 -13.681 1.00 81.81 499 GLY A N 1
ATOM 3737 C CA . GLY A 1 499 ? 36.541 11.291 -13.664 1.00 81.81 499 GLY A CA 1
ATOM 3738 C C . GLY A 1 499 ? 37.532 10.547 -12.760 1.00 81.81 499 GLY A C 1
ATOM 3739 O O . GLY A 1 499 ? 38.690 10.962 -12.689 1.00 81.81 499 GLY A O 1
ATOM 3740 N N . ALA A 1 500 ? 37.111 9.502 -12.038 1.00 79.19 500 ALA A N 1
ATOM 3741 C CA . ALA A 1 500 ? 37.972 8.806 -11.089 1.00 79.19 500 ALA A CA 1
ATOM 3742 C C . ALA A 1 500 ? 39.042 7.966 -11.820 1.00 79.19 500 ALA A C 1
ATOM 3744 O O . ALA A 1 500 ? 38.692 7.194 -12.716 1.00 79.19 500 ALA A O 1
ATOM 3745 N N . PRO A 1 501 ? 40.328 8.044 -11.413 1.00 61.12 501 PRO A N 1
ATOM 3746 C CA . PRO A 1 501 ? 41.443 7.384 -12.106 1.00 61.12 501 PRO A CA 1
ATOM 3747 C C . PRO A 1 501 ? 41.393 5.847 -12.075 1.00 61.12 501 PRO A C 1
ATOM 3749 O O . PRO A 1 501 ? 42.033 5.213 -12.902 1.00 61.12 501 PRO A O 1
ATOM 3752 N N . ASN A 1 502 ? 40.611 5.261 -11.159 1.00 55.78 502 ASN A N 1
ATOM 3753 C CA . ASN A 1 502 ? 40.414 3.811 -11.022 1.00 55.78 502 ASN A CA 1
ATOM 3754 C C . ASN A 1 502 ? 39.075 3.324 -11.611 1.00 55.78 502 ASN A C 1
ATOM 3756 O O . ASN A 1 502 ? 38.632 2.226 -11.284 1.00 55.78 502 ASN A O 1
ATOM 3760 N N . SER A 1 503 ? 38.379 4.145 -12.402 1.00 58.28 503 SER A N 1
ATOM 3761 C CA . SER A 1 503 ? 37.192 3.680 -13.126 1.00 58.28 503 SER A CA 1
ATOM 3762 C C . SER A 1 503 ? 37.610 2.941 -14.400 1.00 58.28 503 SER A C 1
ATOM 3764 O O . SER A 1 503 ? 38.552 3.361 -15.069 1.00 58.28 503 SER A O 1
ATOM 3766 N N . ASP A 1 504 ? 36.879 1.890 -14.785 1.00 53.50 504 ASP A N 1
ATOM 3767 C CA . ASP A 1 504 ? 37.099 1.168 -16.056 1.00 53.50 504 ASP A CA 1
ATOM 3768 C C . ASP A 1 504 ? 36.968 2.086 -17.297 1.00 53.50 504 ASP A C 1
ATOM 3770 O O . ASP A 1 504 ? 37.391 1.734 -18.396 1.00 53.50 504 ASP A O 1
ATOM 3774 N N . ALA A 1 505 ? 36.409 3.289 -17.114 1.00 53.25 505 ALA A N 1
ATOM 3775 C CA . ALA A 1 505 ? 36.209 4.315 -18.131 1.00 53.25 505 ALA A CA 1
ATOM 3776 C C . ALA A 1 505 ? 37.258 5.450 -18.097 1.00 53.25 505 ALA A C 1
ATOM 3778 O O . ALA A 1 505 ? 37.161 6.391 -18.889 1.00 53.25 505 ALA A O 1
ATOM 3779 N N . ALA A 1 506 ? 38.255 5.400 -17.204 1.00 57.03 506 ALA A N 1
ATOM 3780 C CA . ALA A 1 506 ? 39.246 6.461 -17.043 1.00 57.03 506 ALA A CA 1
ATOM 3781 C C . ALA A 1 506 ? 40.120 6.601 -18.300 1.00 57.03 506 ALA A C 1
ATOM 3783 O O . ALA A 1 506 ? 41.061 5.842 -18.533 1.00 57.03 506 ALA A O 1
ATOM 3784 N N . ARG A 1 507 ? 39.822 7.612 -19.118 1.00 67.94 507 ARG A N 1
ATOM 3785 C CA . ARG A 1 507 ? 40.613 7.983 -20.295 1.00 67.94 507 ARG A CA 1
ATOM 3786 C C . ARG A 1 507 ? 41.270 9.348 -20.059 1.00 67.94 507 ARG A C 1
ATOM 3788 O O . ARG A 1 507 ? 40.612 10.253 -19.539 1.00 67.94 507 ARG A O 1
ATOM 3795 N N . PRO A 1 508 ? 42.553 9.527 -20.417 1.00 67.56 508 PRO A N 1
ATOM 3796 C CA . PRO A 1 508 ? 43.256 10.780 -20.176 1.00 67.56 508 PRO A CA 1
ATOM 3797 C C . PRO A 1 508 ? 42.668 11.931 -21.007 1.00 67.56 508 PRO A C 1
ATOM 3799 O O . PRO A 1 508 ? 42.280 11.759 -22.162 1.00 67.56 508 PRO A O 1
ATOM 3802 N N . GLY A 1 509 ? 42.649 13.129 -20.417 1.00 79.31 509 GLY A N 1
ATOM 3803 C CA . GLY A 1 509 ? 42.229 14.365 -21.083 1.00 79.31 509 GLY A CA 1
ATOM 3804 C C . GLY A 1 509 ? 40.711 14.581 -21.168 1.00 79.31 509 GLY A C 1
ATOM 3805 O O . GLY A 1 509 ? 39.904 13.743 -20.767 1.00 79.31 509 GLY A O 1
ATOM 3806 N N . ASN A 1 510 ? 40.317 15.746 -21.693 1.00 83.88 510 ASN A N 1
ATOM 3807 C CA . ASN A 1 510 ? 38.905 16.123 -21.829 1.00 83.88 510 ASN A CA 1
ATOM 3808 C C . ASN A 1 510 ? 38.150 15.189 -22.788 1.00 83.88 510 ASN A C 1
ATOM 3810 O O . ASN A 1 510 ? 37.052 14.761 -22.451 1.00 83.88 510 ASN A O 1
ATOM 3814 N N . ALA A 1 511 ? 38.773 14.796 -23.903 1.00 86.00 511 ALA A N 1
ATOM 3815 C CA . ALA A 1 511 ? 38.246 13.813 -24.856 1.00 86.00 511 ALA A CA 1
ATOM 3816 C C . ALA A 1 511 ? 37.832 12.497 -24.183 1.00 86.00 511 ALA A C 1
ATOM 3818 O O . ALA A 1 511 ? 36.759 11.935 -24.429 1.00 86.00 511 ALA A O 1
ATOM 3819 N N . GLY A 1 512 ? 38.708 12.023 -23.293 1.00 86.94 512 GLY A N 1
ATOM 3820 C CA . GLY A 1 512 ? 38.511 10.810 -22.527 1.00 86.94 512 GLY A CA 1
ATOM 3821 C C . GLY A 1 512 ? 37.316 10.908 -21.589 1.00 86.94 512 GLY A C 1
ATOM 3822 O O . GLY A 1 512 ? 36.453 10.033 -21.609 1.00 86.94 512 GLY A O 1
ATOM 3823 N N . PHE A 1 513 ? 37.228 12.009 -20.837 1.00 89.38 513 PHE A N 1
ATOM 3824 C CA . PHE A 1 513 ? 36.098 12.276 -19.949 1.00 89.38 513 PHE A CA 1
ATOM 3825 C C . PHE A 1 513 ? 34.769 12.386 -20.705 1.00 89.38 513 PHE A C 1
ATOM 3827 O O . PHE A 1 513 ? 33.790 11.779 -20.282 1.00 89.38 513 PHE A O 1
ATOM 3834 N N . VAL A 1 514 ? 34.721 13.129 -21.820 1.00 92.00 514 VAL A N 1
ATOM 3835 C CA . VAL A 1 514 ? 33.494 13.272 -22.625 1.00 92.00 514 VAL A CA 1
ATOM 3836 C C . VAL A 1 514 ? 33.030 11.905 -23.110 1.00 92.00 514 VAL A C 1
ATOM 3838 O O . VAL A 1 514 ? 31.866 11.557 -22.937 1.00 92.00 514 VAL A O 1
ATOM 3841 N N . THR A 1 515 ? 33.939 11.099 -23.660 1.00 91.31 515 THR A N 1
ATOM 3842 C CA . THR A 1 515 ? 33.570 9.774 -24.167 1.00 91.31 515 THR A CA 1
ATOM 3843 C C . THR A 1 515 ? 33.056 8.865 -23.053 1.00 91.31 515 THR A C 1
ATOM 3845 O O . THR A 1 515 ? 32.010 8.243 -23.212 1.00 91.31 515 THR A O 1
ATOM 3848 N N . ALA A 1 516 ? 33.736 8.851 -21.904 1.00 90.88 516 ALA A N 1
ATOM 3849 C CA . ALA A 1 516 ? 33.305 8.098 -20.732 1.00 90.88 516 ALA A CA 1
ATOM 3850 C C . ALA A 1 516 ? 31.933 8.561 -20.215 1.00 90.88 516 ALA A C 1
ATOM 3852 O O . ALA A 1 516 ? 31.095 7.734 -19.875 1.00 90.88 516 ALA A O 1
ATOM 3853 N N . ALA A 1 517 ? 31.668 9.871 -20.190 1.00 92.19 517 ALA A N 1
ATOM 3854 C CA . ALA A 1 517 ? 30.383 10.414 -19.759 1.00 92.19 517 ALA A CA 1
ATOM 3855 C C . ALA A 1 517 ? 29.240 10.019 -20.710 1.00 92.19 517 ALA A C 1
ATOM 3857 O O . ALA A 1 517 ? 28.167 9.643 -20.247 1.00 92.19 517 ALA A O 1
ATOM 3858 N N . PHE A 1 518 ? 29.472 10.055 -22.024 1.00 93.62 518 PHE A N 1
ATOM 3859 C CA . PHE A 1 518 ? 28.505 9.603 -23.028 1.00 93.62 518 PHE A CA 1
ATOM 3860 C C . PHE A 1 518 ? 28.216 8.101 -22.913 1.00 93.62 518 PHE A C 1
ATOM 3862 O O . PHE A 1 518 ? 27.054 7.705 -22.865 1.00 93.62 518 PHE A O 1
ATOM 3869 N N . GLU A 1 519 ? 29.252 7.269 -22.801 1.00 91.38 519 GLU A N 1
ATOM 3870 C CA . GLU A 1 519 ? 29.095 5.819 -22.648 1.00 91.38 519 GLU A CA 1
ATOM 3871 C C . GLU A 1 519 ? 28.385 5.468 -21.331 1.00 91.38 519 GLU A C 1
ATOM 3873 O O . GLU A 1 519 ? 27.514 4.604 -21.315 1.00 91.38 519 GLU A O 1
ATOM 3878 N N . HIS A 1 520 ? 28.701 6.168 -20.239 1.00 90.81 520 HIS A N 1
ATOM 3879 C CA . HIS A 1 520 ? 28.142 5.879 -18.917 1.00 90.81 520 HIS A CA 1
ATOM 3880 C C . HIS A 1 520 ? 26.706 6.394 -18.742 1.00 90.81 520 HIS A C 1
ATOM 3882 O O . HIS A 1 520 ? 25.904 5.730 -18.097 1.00 90.81 520 HIS A O 1
ATOM 3888 N N . ILE A 1 521 ? 26.359 7.558 -19.308 1.00 92.94 521 ILE A N 1
ATOM 3889 C CA . ILE A 1 521 ? 25.028 8.178 -19.148 1.00 92.94 521 ILE A CA 1
ATOM 3890 C C . ILE A 1 521 ? 24.075 7.779 -20.277 1.00 92.94 521 ILE A C 1
ATOM 3892 O O . ILE A 1 521 ? 22.920 7.455 -20.017 1.00 92.94 521 ILE A O 1
ATOM 3896 N N . LEU A 1 522 ? 24.543 7.816 -21.527 1.00 91.88 522 LEU A N 1
ATOM 3897 C CA . LEU A 1 522 ? 23.718 7.612 -22.723 1.00 91.88 522 LEU A CA 1
ATOM 3898 C C . LEU A 1 522 ? 23.905 6.226 -23.352 1.00 91.88 522 LEU A C 1
ATOM 3900 O O . LEU A 1 522 ? 23.255 5.923 -24.350 1.00 91.88 522 LEU A O 1
ATOM 3904 N N . SER A 1 523 ? 24.790 5.382 -22.805 1.00 90.00 523 SER A N 1
ATOM 3905 C CA . SER A 1 523 ? 25.067 4.030 -23.324 1.00 90.00 523 SER A CA 1
ATOM 3906 C C . SER A 1 523 ? 25.491 3.999 -24.802 1.00 90.00 523 SER A C 1
ATOM 3908 O O . SER A 1 523 ? 25.301 2.999 -25.494 1.00 90.00 523 SER A O 1
ATOM 3910 N N . ARG A 1 524 ? 26.082 5.092 -25.305 1.00 89.44 524 ARG A N 1
ATOM 3911 C CA . ARG A 1 524 ? 26.614 5.209 -26.672 1.00 89.44 524 ARG A CA 1
ATOM 3912 C C . ARG A 1 524 ? 27.865 6.087 -26.707 1.00 89.44 524 ARG A C 1
ATOM 3914 O O . ARG A 1 524 ? 27.986 6.979 -25.872 1.00 89.44 524 ARG A O 1
ATOM 3921 N N . PRO A 1 525 ? 28.765 5.914 -27.687 1.00 90.56 525 PRO A N 1
ATOM 3922 C CA . PRO A 1 525 ? 29.850 6.864 -27.899 1.00 90.56 525 PRO A CA 1
ATOM 3923 C C . PRO A 1 525 ? 29.327 8.208 -28.458 1.00 90.56 525 PRO A C 1
ATOM 3925 O O . PRO A 1 525 ? 28.290 8.238 -29.139 1.00 90.56 525 PRO A O 1
ATOM 3928 N N . PRO A 1 526 ? 30.038 9.326 -28.214 1.00 91.75 526 PRO A N 1
ATOM 3929 C CA . PRO A 1 526 ? 29.733 10.607 -28.840 1.00 91.75 526 PRO A CA 1
ATOM 3930 C C . PRO A 1 526 ? 30.074 10.571 -30.335 1.00 91.75 526 PRO A C 1
ATOM 3932 O O . PRO A 1 526 ? 31.055 9.955 -30.762 1.00 91.75 526 PRO A O 1
ATOM 3935 N N . SER A 1 527 ? 29.290 11.273 -31.149 1.00 91.56 527 SER A N 1
ATOM 3936 C CA . SER A 1 527 ? 29.656 11.565 -32.536 1.00 91.56 527 SER A CA 1
ATOM 3937 C C . SER A 1 527 ? 30.835 12.545 -32.600 1.00 91.56 527 SER A C 1
ATOM 3939 O O . SER A 1 527 ? 31.142 13.247 -31.638 1.00 91.56 527 SER A O 1
ATOM 3941 N N . ARG A 1 528 ? 31.495 12.642 -33.764 1.00 90.25 528 ARG A N 1
ATOM 3942 C CA . ARG A 1 528 ? 32.633 13.567 -33.949 1.00 90.25 528 ARG A CA 1
ATOM 3943 C C . ARG A 1 528 ? 32.263 15.031 -33.681 1.00 90.25 528 ARG A C 1
ATOM 3945 O O . ARG A 1 528 ? 33.083 15.762 -33.140 1.00 90.25 528 ARG A O 1
ATOM 3952 N N . ALA A 1 529 ? 31.048 15.437 -34.053 1.00 92.50 529 ALA A N 1
ATOM 3953 C CA . ALA A 1 529 ? 30.554 16.790 -33.813 1.00 92.50 529 ALA A CA 1
ATOM 3954 C C . ALA A 1 529 ? 30.257 17.029 -32.322 1.00 92.50 529 ALA A C 1
ATOM 3956 O O . ALA A 1 529 ? 30.702 18.029 -31.769 1.00 92.50 529 ALA A O 1
ATOM 3957 N N . GLU A 1 530 ? 29.580 16.083 -31.657 1.00 93.06 530 GLU A N 1
ATOM 3958 C CA . GLU A 1 530 ? 29.296 16.164 -30.215 1.00 93.06 530 GLU A CA 1
ATOM 3959 C C . GLU A 1 530 ? 30.583 16.206 -29.381 1.00 93.06 530 GLU A C 1
ATOM 3961 O O . GLU A 1 530 ? 30.680 16.991 -28.439 1.00 93.06 530 GLU A O 1
ATOM 3966 N N . LEU A 1 531 ? 31.582 15.393 -29.741 1.00 92.69 531 LEU A N 1
ATOM 3967 C CA . LEU A 1 531 ? 32.871 15.361 -29.054 1.00 92.69 531 LEU A CA 1
ATOM 3968 C C . LEU A 1 531 ? 33.595 16.709 -29.164 1.00 92.69 531 LEU A C 1
ATOM 3970 O O . LEU A 1 531 ? 34.019 17.249 -28.144 1.00 92.69 531 LEU A O 1
ATOM 3974 N N . ALA A 1 532 ? 33.688 17.269 -30.375 1.00 91.56 532 ALA A N 1
ATOM 3975 C CA . ALA A 1 532 ? 34.349 18.552 -30.612 1.00 91.56 532 ALA A CA 1
ATOM 3976 C C . ALA A 1 532 ? 33.673 19.705 -29.848 1.00 91.56 532 ALA A C 1
ATOM 3978 O O . ALA A 1 532 ? 34.358 20.524 -29.235 1.00 91.56 532 ALA A O 1
ATOM 3979 N N . GLU A 1 533 ? 32.337 19.739 -29.828 1.00 94.44 533 GLU A N 1
ATOM 3980 C CA . GLU A 1 533 ? 31.570 20.762 -29.109 1.00 94.44 533 GLU A CA 1
ATOM 3981 C C . GLU A 1 533 ? 31.777 20.661 -27.589 1.00 94.44 533 GLU A C 1
ATOM 3983 O O . GLU A 1 533 ? 32.066 21.653 -26.916 1.00 94.44 533 GLU A O 1
ATOM 3988 N N . CYS A 1 534 ? 31.702 19.446 -27.036 1.00 93.44 534 CYS A N 1
ATOM 3989 C CA . CYS A 1 534 ? 31.902 19.216 -25.605 1.00 93.44 534 CYS A CA 1
ATOM 3990 C C . CYS A 1 534 ? 33.337 19.541 -25.166 1.00 93.44 534 CYS A C 1
ATOM 3992 O O . CYS A 1 534 ? 33.546 20.102 -24.089 1.00 93.44 534 CYS A O 1
ATOM 3994 N N . GLU A 1 535 ? 34.336 19.214 -25.987 1.00 90.75 535 GLU A N 1
ATOM 3995 C CA . GLU A 1 535 ? 35.729 19.579 -25.729 1.00 90.75 535 GLU A CA 1
ATOM 3996 C C . GLU A 1 535 ? 35.940 21.092 -25.753 1.00 90.75 535 GLU A C 1
ATOM 3998 O O . GLU A 1 535 ? 36.572 21.627 -24.836 1.00 90.75 535 GLU A O 1
ATOM 4003 N N . GLY A 1 536 ? 35.379 21.777 -26.754 1.00 90.44 536 GLY A N 1
ATOM 4004 C CA . GLY A 1 536 ? 35.406 23.234 -26.853 1.00 90.44 536 GLY A CA 1
ATOM 4005 C C . GLY A 1 536 ? 34.789 23.895 -25.622 1.00 90.44 536 GLY A C 1
ATOM 4006 O O . GLY A 1 536 ? 35.409 24.771 -25.015 1.00 90.44 536 GLY A O 1
ATOM 4007 N N . TYR A 1 537 ? 33.626 23.409 -25.178 1.00 91.62 537 TYR A N 1
ATOM 4008 C CA . TYR A 1 537 ? 32.970 23.871 -23.954 1.00 91.62 537 TYR A CA 1
ATOM 4009 C C . TYR A 1 537 ? 33.848 23.681 -22.708 1.00 91.62 537 TYR A C 1
ATOM 4011 O O . TYR A 1 537 ? 34.042 24.621 -21.931 1.00 91.62 537 TYR A O 1
ATOM 4019 N N . LEU A 1 538 ? 34.420 22.485 -22.516 1.00 89.44 538 LEU A N 1
ATOM 4020 C CA . LEU A 1 538 ? 35.274 22.197 -21.360 1.00 89.44 538 LEU A CA 1
ATOM 4021 C C . LEU A 1 538 ? 36.536 23.070 -21.351 1.00 89.44 538 LEU A C 1
ATOM 4023 O O . LEU A 1 538 ? 36.954 23.512 -20.278 1.00 89.44 538 LEU A O 1
ATOM 4027 N N . GLN A 1 539 ? 37.135 23.341 -22.514 1.00 87.38 539 GLN A N 1
ATOM 4028 C CA . GLN A 1 539 ? 38.292 24.233 -22.635 1.00 87.38 539 GLN A CA 1
ATOM 4029 C C . GLN A 1 539 ? 37.929 25.682 -22.288 1.00 87.38 539 GLN A C 1
ATOM 4031 O O . GLN A 1 539 ? 38.605 26.294 -21.460 1.00 87.38 539 GLN A O 1
ATOM 4036 N N . GLN A 1 540 ? 36.842 26.210 -22.859 1.00 87.88 540 GLN A N 1
ATOM 4037 C CA . GLN A 1 540 ? 36.385 27.580 -22.605 1.00 87.88 540 GLN A CA 1
ATOM 4038 C C . GLN A 1 540 ? 36.054 27.801 -21.124 1.00 87.88 540 GLN A C 1
ATOM 4040 O O . GLN A 1 540 ? 36.539 28.752 -20.514 1.00 87.88 540 GLN A O 1
ATOM 4045 N N . GLN A 1 541 ? 35.295 26.893 -20.508 1.00 85.69 541 GLN A N 1
ATOM 4046 C CA . GLN A 1 541 ? 34.912 27.015 -19.098 1.00 85.69 541 GLN A CA 1
ATOM 4047 C C . GLN A 1 541 ? 36.095 26.860 -18.139 1.00 85.69 541 GLN A C 1
ATOM 4049 O O . GLN A 1 541 ? 36.178 27.575 -17.138 1.00 85.69 541 GLN A O 1
ATOM 4054 N N . SER A 1 542 ? 37.043 25.972 -18.452 1.00 80.69 542 SER A N 1
ATOM 4055 C CA . SER A 1 542 ? 38.263 25.826 -17.648 1.00 80.69 542 SER A CA 1
ATOM 4056 C C . SER A 1 542 ? 39.132 27.088 -17.695 1.00 80.69 542 SER A C 1
ATOM 4058 O O . SER A 1 542 ? 39.756 27.433 -16.693 1.00 80.69 542 SER A O 1
ATOM 4060 N N . ALA A 1 543 ? 39.133 27.812 -18.822 1.00 81.38 543 ALA A N 1
ATOM 4061 C CA . ALA A 1 543 ? 39.818 29.097 -18.952 1.00 81.38 543 ALA A CA 1
ATOM 4062 C C . ALA A 1 543 ? 39.109 30.227 -18.179 1.00 81.38 543 ALA A C 1
ATOM 4064 O O . ALA A 1 543 ? 39.773 31.068 -17.575 1.00 81.38 543 ALA A O 1
ATOM 4065 N N . SER A 1 544 ? 37.771 30.240 -18.153 1.00 78.94 544 SER A N 1
ATOM 4066 C CA . SER A 1 544 ? 36.982 31.262 -17.448 1.00 78.94 544 SER A CA 1
ATOM 4067 C C . SER A 1 544 ? 36.935 31.090 -15.924 1.00 78.94 544 SER A C 1
ATOM 4069 O O . SER A 1 544 ? 36.683 32.061 -15.215 1.00 78.94 544 SER A O 1
ATOM 4071 N N . SER A 1 545 ? 37.162 29.887 -15.386 1.00 71.38 545 SER A N 1
ATOM 4072 C CA . SER A 1 545 ? 37.174 29.628 -13.934 1.00 71.38 545 SER A CA 1
ATOM 4073 C C . SER A 1 545 ? 38.336 28.716 -13.505 1.00 71.38 545 SER A C 1
ATOM 4075 O O . SER A 1 545 ? 38.125 27.551 -13.159 1.00 71.38 545 SER A O 1
ATOM 4077 N N . PRO A 1 546 ? 39.576 29.249 -13.441 1.00 65.44 546 PRO A N 1
ATOM 4078 C CA . PRO A 1 546 ? 40.776 28.457 -13.146 1.00 65.44 546 PRO A CA 1
ATOM 4079 C C . PRO A 1 546 ? 40.796 27.850 -11.735 1.00 65.44 546 PRO A C 1
ATOM 4081 O O . PRO A 1 546 ? 41.449 26.836 -11.500 1.00 65.44 546 PRO A O 1
ATOM 4084 N N . LYS A 1 547 ? 40.079 28.467 -10.782 1.00 65.06 547 LYS A N 1
ATOM 4085 C CA . LYS A 1 547 ? 40.081 28.078 -9.360 1.00 65.06 547 LYS A CA 1
ATOM 4086 C C . LYS A 1 547 ? 39.424 26.721 -9.086 1.00 65.06 547 LYS A C 1
ATOM 4088 O O . LYS A 1 547 ? 39.762 26.097 -8.089 1.00 65.06 547 LYS A O 1
ATOM 4093 N N . ASP A 1 548 ? 38.528 26.262 -9.960 1.00 63.75 548 ASP A N 1
ATOM 4094 C CA . ASP A 1 548 ? 37.765 25.022 -9.759 1.00 63.75 548 ASP A CA 1
ATOM 4095 C C . ASP A 1 548 ? 38.375 23.808 -10.489 1.00 63.75 548 ASP A C 1
ATOM 4097 O O . ASP A 1 548 ? 37.765 22.738 -10.527 1.00 63.75 548 ASP A O 1
ATOM 4101 N N . GLY A 1 549 ? 39.551 23.962 -11.116 1.00 63.41 549 GLY A N 1
ATOM 4102 C CA . GLY A 1 549 ? 40.276 22.866 -11.777 1.00 63.41 549 GLY A CA 1
ATOM 4103 C C . GLY A 1 549 ? 39.483 22.136 -12.872 1.00 63.41 549 GLY A C 1
ATOM 4104 O O . GLY A 1 549 ? 39.748 20.969 -13.149 1.00 63.41 549 GLY A O 1
ATOM 4105 N N . GLY A 1 550 ? 38.469 22.787 -13.456 1.00 74.44 550 GLY A N 1
ATOM 4106 C CA . GLY A 1 550 ? 37.567 22.189 -14.444 1.00 74.44 550 GLY A CA 1
ATOM 4107 C C . GLY A 1 550 ? 36.468 21.276 -13.872 1.00 74.44 550 GLY A C 1
ATOM 4108 O O . GLY A 1 550 ? 35.675 20.750 -14.653 1.00 74.44 550 GLY A O 1
ATOM 4109 N N . SER A 1 551 ? 36.355 21.106 -12.543 1.00 81.50 551 SER A N 1
ATOM 4110 C CA . SER A 1 551 ? 35.319 20.254 -11.922 1.00 81.50 551 SER A CA 1
ATOM 4111 C C . SER A 1 551 ? 33.913 20.735 -12.271 1.00 81.50 551 SER A C 1
ATOM 4113 O O . SER A 1 551 ? 33.133 19.991 -12.859 1.00 81.50 551 SER A O 1
ATOM 4115 N N . ARG A 1 552 ? 33.615 22.022 -12.048 1.00 85.19 552 ARG A N 1
ATOM 4116 C CA . ARG A 1 552 ? 32.289 22.592 -12.352 1.00 85.19 552 ARG A CA 1
ATOM 4117 C C . ARG A 1 552 ? 31.909 22.503 -13.830 1.00 85.19 552 ARG A C 1
ATOM 4119 O O . ARG A 1 552 ? 30.729 22.358 -14.149 1.00 85.19 552 ARG A O 1
ATOM 4126 N N . ALA A 1 553 ? 32.885 22.577 -14.737 1.00 88.44 553 ALA A N 1
ATOM 4127 C CA . ALA A 1 553 ? 32.646 22.425 -16.171 1.00 88.44 553 ALA A CA 1
ATOM 4128 C C . ALA A 1 553 ? 32.201 20.991 -16.504 1.00 88.44 553 ALA A C 1
ATOM 4130 O O . ALA A 1 553 ? 31.228 20.792 -17.230 1.00 88.44 553 ALA A O 1
ATOM 4131 N N . ARG A 1 554 ? 32.854 19.991 -15.901 1.00 90.31 554 ARG A N 1
ATOM 4132 C CA . ARG A 1 554 ? 32.483 18.574 -16.031 1.00 90.31 554 ARG A CA 1
ATOM 4133 C C . ARG A 1 554 ? 31.116 18.274 -15.424 1.00 90.31 554 ARG A C 1
ATOM 4135 O O . ARG A 1 554 ? 30.312 17.599 -16.055 1.00 90.31 554 ARG A O 1
ATOM 4142 N N . GLU A 1 555 ? 30.824 18.823 -14.249 1.00 91.88 555 GLU A N 1
ATOM 4143 C CA . GLU A 1 555 ? 29.507 18.717 -13.605 1.00 91.88 555 GLU A CA 1
ATOM 4144 C C . GLU A 1 555 ? 28.401 19.307 -14.487 1.00 91.88 555 GLU A C 1
ATOM 4146 O O . GLU A 1 555 ? 27.329 18.726 -14.632 1.00 91.88 555 GLU A O 1
ATOM 4151 N N . SER A 1 556 ? 28.671 20.453 -15.114 1.00 91.19 556 SER A N 1
ATOM 4152 C CA . SER A 1 556 ? 27.725 21.117 -16.015 1.00 91.19 556 SER A CA 1
ATOM 4153 C C . SER A 1 556 ? 27.479 20.314 -17.289 1.00 91.19 556 SER A C 1
ATOM 4155 O O . SER A 1 556 ? 26.329 20.189 -17.707 1.00 91.19 556 SER A O 1
ATOM 4157 N N . LEU A 1 557 ? 28.527 19.709 -17.859 1.00 92.94 557 LEU A N 1
ATOM 4158 C CA . LEU A 1 557 ? 28.393 18.790 -18.988 1.00 92.94 557 LEU A CA 1
ATOM 4159 C C . LEU A 1 557 ? 27.542 17.568 -18.614 1.00 92.94 557 LEU A C 1
ATOM 4161 O O . LEU A 1 557 ? 26.626 17.215 -19.348 1.00 92.94 557 LEU A O 1
ATOM 4165 N N . VAL A 1 558 ? 27.788 16.958 -17.451 1.00 94.31 558 VAL A N 1
ATOM 4166 C CA . VAL A 1 558 ? 26.992 15.822 -16.958 1.00 94.31 558 VAL A CA 1
ATOM 4167 C C . VAL A 1 558 ? 25.516 16.197 -16.804 1.00 94.31 558 VAL A C 1
ATOM 4169 O O . VAL A 1 558 ? 24.657 15.445 -17.257 1.00 94.31 558 VAL A O 1
ATOM 4172 N N . ARG A 1 559 ? 25.199 17.374 -16.245 1.00 94.12 559 ARG A N 1
ATOM 4173 C CA . ARG A 1 559 ? 23.807 17.862 -16.176 1.00 94.12 559 ARG A CA 1
ATOM 4174 C C . ARG A 1 559 ? 23.176 18.009 -17.560 1.00 94.12 559 ARG A C 1
ATOM 4176 O O . ARG A 1 559 ? 22.028 17.619 -17.747 1.00 94.12 559 ARG A O 1
ATOM 4183 N N . ALA A 1 560 ? 23.921 18.533 -18.534 1.00 93.94 560 ALA A N 1
ATOM 4184 C CA . ALA A 1 560 ? 23.431 18.657 -19.904 1.00 93.94 560 ALA A CA 1
ATOM 4185 C C . ALA A 1 560 ? 23.130 17.285 -20.534 1.00 93.94 560 ALA A C 1
ATOM 4187 O O . ALA A 1 560 ? 22.117 17.143 -21.216 1.00 93.94 560 ALA A O 1
ATOM 4188 N N . LEU A 1 561 ? 23.957 16.268 -20.263 1.00 94.56 561 LEU A N 1
ATOM 4189 C CA . LEU A 1 561 ? 23.731 14.896 -20.733 1.00 94.56 561 LEU A CA 1
ATOM 4190 C C . LEU A 1 561 ? 22.512 14.242 -20.069 1.00 94.56 561 LEU A C 1
ATOM 4192 O O . LEU A 1 561 ? 21.739 13.585 -20.757 1.00 94.56 561 LEU A O 1
ATOM 4196 N N . LEU A 1 562 ? 22.282 14.466 -18.771 1.00 94.31 562 LEU A N 1
ATOM 4197 C CA . LEU A 1 562 ? 21.080 13.976 -18.077 1.00 94.31 562 LEU A CA 1
ATOM 4198 C C . LEU A 1 562 ? 19.782 14.619 -18.594 1.00 94.31 562 LEU A C 1
ATOM 4200 O O . LEU A 1 562 ? 18.708 14.050 -18.431 1.00 94.31 562 LEU A O 1
ATOM 4204 N N . ASN A 1 563 ? 19.860 15.791 -19.228 1.00 93.69 563 ASN A N 1
ATOM 4205 C CA . ASN A 1 563 ? 18.709 16.457 -19.840 1.00 93.69 563 ASN A CA 1
ATOM 4206 C C . ASN A 1 563 ? 18.521 16.100 -21.332 1.00 93.69 563 ASN A C 1
ATOM 4208 O O . ASN A 1 563 ? 17.625 16.627 -21.992 1.00 93.69 563 ASN A O 1
ATOM 4212 N N . GLN A 1 564 ? 19.357 15.223 -21.898 1.00 91.62 564 GLN A N 1
ATOM 4213 C CA . GLN A 1 564 ? 19.187 14.762 -23.276 1.00 91.62 564 GLN A CA 1
ATOM 4214 C C . GLN A 1 564 ? 17.975 13.839 -23.409 1.00 91.62 564 GLN A C 1
ATOM 4216 O O . GLN A 1 564 ? 17.677 13.029 -22.532 1.00 91.62 564 GLN A O 1
ATOM 4221 N N . ASN A 1 565 ? 17.319 13.889 -24.570 1.00 88.56 565 ASN A N 1
ATOM 4222 C CA . ASN A 1 565 ? 16.227 12.964 -24.877 1.00 88.56 565 ASN A CA 1
ATOM 4223 C C . ASN A 1 565 ? 16.705 11.500 -24.862 1.00 88.56 565 ASN A C 1
ATOM 4225 O O . ASN A 1 565 ? 15.976 10.611 -24.430 1.00 88.56 565 ASN A O 1
ATOM 4229 N N . ASP A 1 566 ? 17.950 11.259 -25.279 1.00 88.25 566 ASP A N 1
ATOM 4230 C CA . ASP A 1 566 ? 18.585 9.938 -25.242 1.00 88.25 566 ASP A CA 1
ATOM 4231 C C . ASP A 1 566 ? 18.701 9.377 -23.813 1.00 88.25 566 ASP A C 1
ATOM 4233 O O . ASP A 1 566 ? 18.675 8.165 -23.648 1.00 88.25 566 ASP A O 1
ATOM 4237 N N . PHE A 1 567 ? 18.777 10.228 -22.779 1.00 92.38 567 PHE A N 1
ATOM 4238 C CA . PHE A 1 567 ? 18.785 9.768 -21.387 1.00 92.38 567 PHE A CA 1
ATOM 4239 C C . PHE A 1 567 ? 17.394 9.336 -20.916 1.00 92.38 567 PHE A C 1
ATOM 4241 O O . PHE A 1 567 ? 17.273 8.372 -20.177 1.00 92.38 567 PHE A O 1
ATOM 4248 N N . LEU A 1 568 ? 16.336 10.038 -21.334 1.00 90.81 568 LEU A N 1
ATOM 4249 C CA . LEU A 1 568 ? 14.961 9.789 -20.879 1.00 90.81 568 LEU A CA 1
ATOM 4250 C C . LEU A 1 568 ? 14.214 8.737 -21.703 1.00 90.81 568 LEU A C 1
ATOM 4252 O O . LEU A 1 568 ? 13.058 8.421 -21.390 1.00 90.81 568 LEU A O 1
ATOM 4256 N N . THR A 1 569 ? 14.824 8.236 -22.777 1.00 88.94 569 THR A N 1
ATOM 4257 C CA . THR A 1 569 ? 14.176 7.328 -23.721 1.00 88.94 569 THR A CA 1
ATOM 4258 C C . THR A 1 569 ? 14.888 5.987 -23.831 1.00 88.94 569 THR A C 1
ATOM 4260 O O . THR A 1 569 ? 16.106 5.908 -23.904 1.00 88.94 569 THR A O 1
ATOM 4263 N N . VAL A 1 570 ? 14.095 4.918 -23.876 1.00 84.81 570 VAL A N 1
ATOM 4264 C CA . VAL A 1 570 ? 14.522 3.544 -24.153 1.00 84.81 570 VAL A CA 1
ATOM 4265 C C . VAL A 1 570 ? 14.191 3.245 -25.615 1.00 84.81 570 VAL A C 1
ATOM 4267 O O . VAL A 1 570 ? 13.099 3.586 -26.083 1.00 84.81 570 VAL A O 1
ATOM 4270 N N . ARG A 1 571 ? 15.142 2.674 -26.356 1.00 73.38 571 ARG A N 1
ATOM 4271 C CA . ARG A 1 571 ? 15.064 2.471 -27.809 1.00 73.38 571 ARG A CA 1
ATOM 4272 C C . ARG A 1 571 ? 15.389 1.059 -28.239 1.00 73.38 571 ARG A C 1
ATOM 4274 O O . ARG A 1 571 ? 16.104 0.363 -27.488 1.00 73.38 571 ARG A O 1
#

pLDDT: mean 79.98, std 16.17, range [31.33, 97.5]

Solvent-accessible surface area (backbone atoms only — not comparable to full-atom values): 33429 Å² total; per-residue (Å²): 70,42,72,93,74,36,36,31,60,48,63,42,62,38,89,90,77,64,46,77,78,38,75,62,43,82,40,74,51,82,75,61,46,66,86,86,36,81,83,66,73,87,85,84,87,69,63,90,94,65,88,88,88,82,59,70,49,76,41,41,46,81,97,44,91,65,65,79,41,76,47,73,67,72,77,84,89,77,59,71,78,41,70,76,71,72,61,92,92,62,82,81,58,94,83,68,69,85,89,74,86,55,64,47,56,92,38,72,92,36,73,72,53,36,54,52,50,50,51,50,48,52,51,50,49,58,50,48,70,59,48,34,61,52,52,20,52,52,31,42,52,54,14,53,54,30,42,53,51,15,53,52,30,40,50,52,24,48,44,64,72,61,40,74,77,60,104,56,97,64,68,54,89,72,68,50,73,66,56,44,50,49,34,24,29,50,14,18,49,32,43,35,52,16,49,29,33,44,23,50,17,43,27,35,44,16,50,36,47,25,54,53,24,66,68,44,59,92,84,45,88,58,30,69,60,40,32,55,52,18,49,49,40,31,54,53,22,48,52,49,26,54,52,28,54,59,55,63,75,40,69,91,43,36,62,56,58,85,73,94,61,90,83,72,74,94,67,77,92,50,57,72,55,56,50,51,52,53,51,72,27,88,91,35,62,62,51,39,40,51,54,47,32,53,57,43,21,73,76,47,63,52,43,52,34,76,38,76,86,32,87,56,93,88,28,52,72,52,76,50,56,67,59,47,51,50,53,20,50,51,34,57,75,61,70,64,40,61,71,58,54,51,50,56,50,65,69,29,74,60,60,67,34,60,61,72,79,72,58,78,73,78,86,71,90,76,70,100,77,73,76,83,77,72,98,64,92,74,78,66,72,46,72,62,46,78,77,39,74,83,46,81,85,42,84,38,33,52,76,29,72,58,48,22,53,54,54,54,43,45,51,30,49,68,31,69,59,45,46,80,76,80,82,79,82,74,39,59,39,78,49,59,83,79,48,49,60,49,56,86,44,45,54,72,42,73,93,78,68,32,50,29,82,72,30,48,64,43,50,43,80,52,94,90,60,91,78,75,82,71,85,79,93,53,72,64,49,52,46,44,40,70,69,31,68,70,44,57,57,38,23,44,42,25,37,52,51,52,65,28,84,85,37,101,50,51,40,81,63,63,68,23,44,53,38,32,47,29,38,70,66,53,72,39,75,62,52,76,67,57,46,52,52,52,43,51,50,44,52,54,45,30,70,76,41,65,90,57,76,38,50,66,43,45,24,50,50,43,32,54,52,63,51,33,68,66,49,49,39,48,107

Secondary structure (DSSP, 8-state):
-BGGGTEEEEEEE-TTT--EEEEEEEEE-TT--TTT-TT--------TT-----SEEEE--TT--S-SEEEE-SPP-PPTT-B----TT-PPPTT--S----B--TTTT-HHHHHHHHHHHHHHHHHHHHHHHHHHHHHHHHHHHHHHHHHHHHHHHHHHHH-TTSSS---GGG--HHHHHHHHHHHHHHHHHHHHHHHHHHHHHHHHHHHHHHTS-TT-TTHHHHHHHHHHHHHHHHHHHHHHHHHHT-GGGTT----SS----SS--SHHHHHHHHHT-TT-HHHHHHHHHHHHHHHHSS-SSS-TT--STTSPPPSSHHHHHHHHHHHHHTTS-HHHHHHHHHHSTTTTS----------S---TT-PPPP--------HHHHH-TT-TT-SSPPPEEPPHHHHHHHHHHHHT--B-------B-GGGGGT--B-GGGB---GGGTSS-HHHHHTTPPPTT--S-------HHHHHHHHH-HHHHHHHHHHHHHHT-TTSTT--SHHHHHHHHHHHHHHSSPPPHHHHHHHHHHHHHHHHH-GGGTTHHHHHHHHHHHHTSHHHHEE-

Foldseek 3Di:
DDLVVQWDFDWDADPPPRHTPGGGHIDGQPNDDCVVPVPDDGDDDDPPPDDDDDAKDFDDDPPDPDTPDIDGPDDDDDDAQDWPPDDPPDDDDPPDDPDDTDGDHPCPVPPVVVVVVVVVVVVVLVVCLPVLVVQLVVLVVVLVVLVVQLVVLLVVLCCLVPVCDDDDPPHNVPDDPVNSQVSLLSNLLSQLVSQLSVLVSQLSVLVNQLSVLCPDDPPDPCSVVSNVVSVVSNVVSVVSNVVSVVVNPDPVSSRPDDHPDDDDDPDDPCPVVVVVCVLLPPVDLPNLLLVLQQLVCVLQVAGQWNCSPDPDPPGRDGLCPVVSSVSSVVCVVVVNDSVVSNVVVCPDPLSVFAQDQQPPPPPDDDDDDDDDDDPDPPSPGDVVCVVCVVCSVSNHGDKDFDALLCLLLLLCVLLVNADPDDDDAADELVCVVPHNYRLVRHDQDVVVVGHRPRRVVQQHDDPVDDGDTDGDDDVVNLVCLQDPPSLLVSLLSNLCQLCPCPDPQNDPDQLSSQQSLCCSQLVDGDDPVRSVVLNVQLVVVCVVCVPVVSSVSSSNVSSVSSSDPSNRIDD

Mean predicted aligned error: 17.92 Å

Sequence (571 aa):
MEPKEDRALLTVTSGNDQGVLVKGVPTAINGWNPVTNKNQGITLDVHAGTVAAFDELTVTLPGVTTPVVRIDFEPPKYADGKDVVGVDGWEVSKFCAAPATSVVSATACAPGLRELHQTLTQARQAVAARSLPIAAAESKLVAARAELASATARIAAEGAKYGAGGASGVTAAMLTTNQIDTLARAASRAEREAAVRANEAKLAAGNLALAQAEGLPTTDKTRAAAIKTAGKTVTDAGTALATAKAALGDEKKATTYTPLSPVYPAKSTGRRRALAEWIGAKENPLTARVAVNHIWAWHFHEPLVRTVYDFGRFGARPTHPELLDWLAVEFMESGWSMKHLHRLVVTSAAFRRVSAFESVSVREQAGADAKPLSPSHSHTLIPAHSADSENRLLWRMNTGRMEAEVVRDSILHLAGELDPKLGGQELENKDMATTTRRSLYYAVFPELGGAGEFTGLFDAPDPNECYRRSRSIIPQQALALTNSKFIHDHAAALAKRVGAPNSDAARPGNAGFVTAAFEHILSRPPSRAELAECEGYLQQQSASSPKDGGSRARESLVRALLNQNDFLTVR

Nearest PDB structures (foldseek):
  3ja6-assembly1_I  TM=3.427E-01  e=1.364E+00  Escherichia coli
  6ixg-assembly2_B  TM=3.336E-01  e=4.088E+00  Homo sapiens
  1cii-assembly1_A  TM=2.793E-01  e=2.835E+00  Escherichia coli